Protein AF-A0A962H9A3-F1 (afdb_monomer_lite)

Foldseek 3Di:
DDDDDPPPDQVNLLVLLLVLLVVDDPLVLADPVLLVLLCVQQVQVLKDFPDWDQDPPQRKIKTWIFRADPPDRVDTKTKMWIWHPSPDRTDIFIAINDPVGGRGSSHSNVSVNSHDDDDDDDDDDDDDDDDDDDDDDCPVVVVVVVVVQVVCVVVVHGPVVVVDDDDDDDDDDCVVADPVRVVVVVVVVVVVVVVPDDPPDQPPAAWDKAWAWDDDPQWIKIFIWTQDPVNPGIDGCVVCVCVLVVPPDNSVSRHDPLVSVLVVLQVPAPAPHPPHNMGTQAAPSSVVSVVSCQVVWHYHPVGHIAHEDDEWEKDWDWDQDFLRWIATAIAIPPDFDWHHHNFIWTADNPNRYIYGYPHDGPVRRVVSVPDDTHHPVNCVVCVVVQVPDPPHYHYQAAAEDEFAQWDAKAKEQDAFDQPQDPPGDFSFKIWMWIDGPPDIHTDADPDQKDWGDDVRYIYIDGDPVVVVVLVVVLCVVLQKDAPCVPRVDNDRIIGHNDPPRGLVVVVVSCVSCVVSRYHYHYDPNHQADEAEAFPAWAWEWADDPPDQKIWIFTFTHRPNDTQTCLLQVLVCVVVVVADLDDDPPADQQDWHQTDSDRHYTYTGRNVLVSLVCVLCVVQSVVCHNHRITMDGLLSLLVQVSVVVSRHHYHHDPSSVVSNVVNVD

Secondary structure (DSSP, 8-state):
---------HHHHHHHHHHHHHTS-GGGGS-HHHHHHHHHHHTTT-EEEEEEEE-TTT--EEEEEEEE-SS-TT-EEEEEEEEE-TTSS-EEEEEESSTT-SS-HHHHHHHHHHH-----------------------HHHHHHHHHHHHHHHHTT--HHHHT-----SS--SSTTS-HHHHHHHHHHHHHHHHH-PPP-PPPSS---EEEEEEEETTEEEEEEEEE-TTSS-EEEGGGTHHHHHSSSS-GGGGS-HHHHHHHHHHHHSEESSTT-S-EE--HHHHHHHHHHHHHH--EETTSPBPEE---EEEEEEEEE-TTS-EEEEEEESS--EEEESSSEEEEETTTTEEEEEES--HHHHHHHHTPPPB-HHHHHHHHHHHHTSTTPPPPPP-EEEE---EEEEEEEEPPP-TTS-SSTT----EEEEEEETTEEEE--SS--EEEEEETTEEEEEE--HHHHHHHHHHHHHTTEEETHHHH--S--EEEESSSS--HHHHHHHHHHHHHTTEEEEE-TT-S-EEEPPPSEEEEEEEE-TT-SEEEEEEEEEETTEEEE-HHHHHHHHHTTSS-SSPPTT--TT-EEEEESSSSEEEEEEHHHHHHHHGGGTTTGGG-TT-SSEEEEGGGTTHHHHHHTTT-EEEE-HHHHHHHHHHH-

Structure (mmCIF, N/CA/C/O backbone):
data_AF-A0A962H9A3-F1
#
_entry.id   AF-A0A962H9A3-F1
#
loop_
_atom_site.group_PDB
_atom_site.id
_atom_site.type_symbol
_atom_site.label_atom_id
_atom_site.label_alt_id
_atom_site.label_comp_id
_atom_site.label_asym_id
_atom_site.label_entity_id
_atom_site.label_seq_id
_atom_site.pdbx_PDB_ins_code
_atom_site.Cartn_x
_atom_site.Cartn_y
_atom_site.Cartn_z
_atom_site.occupancy
_atom_site.B_iso_or_equiv
_atom_site.auth_seq_id
_atom_site.auth_comp_id
_atom_site.auth_asym_id
_atom_site.auth_atom_id
_atom_site.pdbx_PDB_model_num
ATOM 1 N N . MET A 1 1 ? 22.981 47.808 -34.352 1.00 44.19 1 MET A N 1
ATOM 2 C CA . MET A 1 1 ? 22.094 48.115 -33.212 1.00 44.19 1 MET A CA 1
ATOM 3 C C . MET A 1 1 ? 20.990 47.074 -33.151 1.00 44.19 1 MET A C 1
ATOM 5 O O . MET A 1 1 ? 20.128 47.069 -34.014 1.00 44.19 1 MET A O 1
ATOM 9 N N . ALA A 1 2 ? 21.040 46.204 -32.152 1.00 27.66 2 ALA A N 1
ATOM 10 C CA . ALA A 1 2 ? 19.894 45.493 -31.593 1.00 27.66 2 ALA A CA 1
ATOM 11 C C . ALA A 1 2 ? 20.297 45.301 -30.123 1.00 27.66 2 ALA A C 1
ATOM 13 O O . ALA A 1 2 ? 21.300 44.666 -29.837 1.00 27.66 2 ALA A O 1
ATOM 14 N N . GLY A 1 3 ? 19.758 46.071 -29.186 1.00 28.36 3 GLY A N 1
ATOM 15 C CA . GLY A 1 3 ? 18.330 46.051 -28.883 1.00 28.36 3 GLY A CA 1
ATOM 16 C C . GLY A 1 3 ? 18.012 44.950 -27.871 1.00 28.36 3 GLY A C 1
ATOM 17 O O . GLY A 1 3 ? 17.085 44.184 -28.071 1.00 28.36 3 GLY A O 1
ATOM 18 N N . ASN A 1 4 ? 18.874 44.849 -26.857 1.00 42.94 4 ASN A N 1
ATOM 19 C CA . ASN A 1 4 ? 18.649 44.420 -25.484 1.00 42.94 4 ASN A CA 1
ATOM 20 C C . ASN A 1 4 ? 17.197 44.061 -25.115 1.00 42.94 4 ASN A C 1
ATOM 22 O O . ASN A 1 4 ? 16.332 44.930 -25.109 1.00 42.94 4 ASN A O 1
ATOM 26 N N . LEU A 1 5 ? 16.999 42.805 -24.725 1.00 35.97 5 LEU A N 1
ATOM 27 C CA . LEU A 1 5 ? 16.273 42.363 -23.531 1.00 35.97 5 LEU A CA 1
ATOM 28 C C . LEU A 1 5 ? 16.704 40.901 -23.333 1.00 35.97 5 LEU A C 1
ATOM 30 O O . LEU A 1 5 ? 15.944 39.973 -23.600 1.00 35.97 5 LEU A O 1
ATOM 34 N N . TYR A 1 6 ? 17.974 40.699 -22.947 1.00 40.09 6 TYR A N 1
ATOM 35 C CA . TYR A 1 6 ? 18.416 39.412 -22.410 1.00 40.09 6 TYR A CA 1
ATOM 36 C C . TYR A 1 6 ? 17.531 39.135 -21.193 1.00 40.09 6 TYR A C 1
ATOM 38 O O . TYR A 1 6 ? 17.674 39.751 -20.138 1.00 40.09 6 TYR A O 1
ATOM 46 N N . THR A 1 7 ? 16.545 38.260 -21.353 1.00 41.19 7 THR A N 1
ATOM 47 C CA . THR A 1 7 ? 15.990 37.526 -20.225 1.00 41.19 7 THR A CA 1
ATOM 48 C C . THR A 1 7 ? 17.163 36.755 -19.643 1.00 41.19 7 THR A C 1
ATOM 50 O O . THR A 1 7 ? 17.519 35.727 -20.210 1.00 41.19 7 THR A O 1
ATOM 53 N N . ASP A 1 8 ? 17.807 37.326 -18.614 1.00 56.53 8 ASP A N 1
ATOM 54 C CA . ASP A 1 8 ? 18.972 36.767 -17.920 1.00 56.53 8 ASP A CA 1
ATOM 55 C C . ASP A 1 8 ? 18.700 35.287 -17.653 1.00 56.53 8 ASP A C 1
ATOM 57 O O . ASP A 1 8 ? 17.919 34.926 -16.764 1.00 56.53 8 ASP A O 1
ATOM 61 N N . ASN A 1 9 ? 19.285 34.429 -18.486 1.00 67.56 9 ASN A N 1
ATOM 62 C CA . ASN A 1 9 ? 19.107 33.008 -18.331 1.00 67.56 9 ASN A CA 1
ATOM 63 C C . ASN A 1 9 ? 19.932 32.593 -17.116 1.00 67.56 9 ASN A C 1
ATOM 65 O O . ASN A 1 9 ? 21.031 33.087 -16.857 1.00 67.56 9 ASN A O 1
ATOM 69 N N . ARG A 1 10 ? 19.395 31.641 -16.369 1.00 72.31 10 ARG A N 1
ATOM 70 C CA . ARG A 1 10 ? 20.027 31.031 -15.206 1.00 72.31 10 ARG A CA 1
ATOM 71 C C . ARG A 1 10 ? 21.477 30.597 -15.481 1.00 72.31 10 ARG A C 1
ATOM 73 O O . ARG A 1 10 ? 22.302 30.703 -14.583 1.00 72.31 10 ARG A O 1
ATOM 80 N N . GLN A 1 11 ? 21.798 30.150 -16.698 1.00 77.69 11 GLN A N 1
ATOM 81 C CA . GLN A 1 11 ? 23.162 29.774 -17.101 1.00 77.69 11 GLN A CA 1
ATOM 82 C C . GLN A 1 11 ? 24.117 30.967 -17.252 1.00 77.69 11 GLN A C 1
ATOM 84 O O . GLN A 1 11 ? 25.261 30.870 -16.811 1.00 77.69 11 GLN A O 1
ATOM 89 N N . ASP A 1 12 ? 23.653 32.097 -17.786 1.00 76.69 12 ASP A N 1
ATOM 90 C CA . ASP A 1 12 ? 24.496 33.283 -17.998 1.00 76.69 12 ASP A CA 1
ATOM 91 C C . ASP A 1 12 ? 24.940 33.881 -16.656 1.00 76.69 12 ASP A C 1
ATOM 93 O O . ASP A 1 12 ? 26.099 34.248 -16.464 1.00 76.69 12 ASP A O 1
ATOM 97 N N . LEU A 1 13 ? 24.031 33.902 -15.677 1.00 76.31 13 LEU A N 1
ATOM 98 C CA . LEU A 1 13 ? 24.331 34.364 -14.323 1.00 76.31 13 LEU A CA 1
ATOM 99 C C . LEU A 1 13 ? 25.249 33.400 -13.557 1.00 76.31 13 LEU A C 1
ATOM 101 O O . LEU A 1 13 ? 26.117 33.858 -12.818 1.00 76.31 13 LEU A O 1
ATOM 105 N N . LEU A 1 14 ? 25.098 32.083 -13.741 1.00 78.25 14 LEU A N 1
ATOM 106 C CA . LEU A 1 14 ? 25.995 31.083 -13.144 1.00 78.25 14 LEU A CA 1
ATOM 107 C C . LEU A 1 14 ? 27.421 31.177 -13.714 1.00 78.25 14 LEU A C 1
ATOM 109 O O . LEU A 1 14 ? 28.381 31.016 -12.961 1.00 78.25 14 LEU A O 1
ATOM 113 N N . GLY A 1 15 ? 27.571 31.516 -15.000 1.00 79.00 15 GLY A N 1
ATOM 114 C CA . GLY A 1 15 ? 28.873 31.740 -15.637 1.00 79.00 15 GLY A CA 1
ATOM 115 C C . GLY A 1 15 ? 29.662 32.910 -15.033 1.00 79.00 15 GLY A C 1
ATOM 116 O O . GLY A 1 15 ? 30.845 32.756 -14.729 1.00 79.00 15 GLY A O 1
ATOM 117 N N . VAL A 1 16 ? 29.001 34.049 -14.776 1.00 76.25 16 VAL A N 1
ATOM 118 C CA . VAL A 1 16 ? 29.613 35.232 -14.126 1.00 76.25 16 VAL A CA 1
ATOM 119 C C . VAL A 1 16 ? 30.099 34.905 -12.708 1.00 76.25 16 VAL A C 1
ATOM 121 O O . VAL A 1 16 ? 31.166 35.357 -12.292 1.00 76.25 16 VAL A O 1
ATOM 124 N N . VAL A 1 17 ? 29.350 34.077 -11.973 1.00 77.00 17 VAL A N 1
ATOM 125 C CA . VAL A 1 17 ? 29.721 33.671 -10.609 1.00 77.00 17 VAL A CA 1
ATOM 126 C C . VAL A 1 17 ? 30.889 32.677 -10.615 1.00 77.00 17 VAL A C 1
ATOM 128 O O . VAL A 1 17 ? 31.821 32.842 -9.832 1.00 77.00 17 VAL A O 1
ATOM 131 N N . ALA A 1 18 ? 30.912 31.695 -11.523 1.00 83.75 18 ALA A N 1
ATOM 132 C CA . ALA A 1 18 ? 32.028 30.750 -11.643 1.00 83.75 18 ALA A CA 1
ATOM 133 C C . ALA A 1 18 ? 33.358 31.447 -11.986 1.00 83.75 18 ALA A C 1
ATOM 135 O O . ALA A 1 18 ? 34.411 31.078 -11.462 1.00 83.75 18 ALA A O 1
ATOM 136 N N . GLN A 1 19 ? 33.317 32.478 -12.836 1.00 79.38 19 GLN A N 1
ATOM 137 C CA . GLN A 1 19 ? 34.498 33.254 -13.214 1.00 79.38 19 GLN A CA 1
ATOM 138 C C . GLN A 1 19 ? 35.088 34.030 -12.027 1.00 79.38 19 GLN A C 1
ATOM 140 O O . GLN A 1 19 ? 36.297 33.968 -11.803 1.00 79.38 19 GLN A O 1
ATOM 145 N N . ALA A 1 20 ? 34.248 34.694 -11.226 1.00 74.75 20 ALA A N 1
ATOM 146 C CA . ALA A 1 20 ? 34.686 35.382 -10.010 1.00 74.75 20 ALA A CA 1
ATOM 147 C C . ALA A 1 20 ? 35.286 34.410 -8.970 1.00 74.75 20 ALA A C 1
ATOM 149 O O . ALA A 1 20 ? 36.268 34.743 -8.308 1.00 74.75 20 ALA A O 1
ATOM 150 N N . LEU A 1 21 ? 34.739 33.191 -8.865 1.00 74.81 21 LEU A N 1
ATOM 151 C CA . LEU A 1 21 ? 35.201 32.160 -7.930 1.00 74.81 21 LEU A CA 1
ATOM 152 C C . LEU A 1 21 ? 36.540 31.503 -8.319 1.00 74.81 21 LEU A C 1
ATOM 154 O O . LEU A 1 21 ? 37.261 31.058 -7.431 1.00 74.81 21 LEU A O 1
ATOM 158 N N . ARG A 1 22 ? 36.905 31.438 -9.609 1.00 77.94 22 ARG A N 1
ATOM 159 C CA . ARG A 1 22 ? 38.212 30.900 -10.059 1.00 77.94 22 ARG A CA 1
ATOM 160 C C . ARG A 1 22 ? 39.376 31.886 -9.885 1.00 77.94 22 ARG A C 1
ATOM 162 O O . ARG A 1 22 ? 40.526 31.465 -9.901 1.00 77.94 22 ARG A O 1
ATOM 169 N N . ALA A 1 23 ? 39.093 33.179 -9.711 1.00 66.31 23 ALA A N 1
ATOM 170 C CA . ALA A 1 23 ? 40.098 34.243 -9.605 1.00 66.31 23 ALA A CA 1
ATOM 171 C C . ALA A 1 23 ? 40.656 34.461 -8.177 1.00 66.31 23 ALA A C 1
ATOM 173 O O . ALA A 1 23 ? 41.545 35.294 -7.993 1.00 66.31 23 ALA A O 1
ATOM 174 N N . ARG A 1 24 ? 40.139 33.755 -7.158 1.00 64.38 24 ARG A N 1
ATOM 175 C CA . ARG A 1 24 ? 40.531 33.879 -5.737 1.00 64.38 24 ARG A CA 1
ATOM 176 C C . ARG A 1 24 ? 40.482 32.525 -5.022 1.00 64.38 24 ARG A C 1
ATOM 178 O O . ARG A 1 24 ? 39.630 31.699 -5.334 1.00 64.38 24 ARG A O 1
ATOM 185 N N . ASP A 1 25 ? 41.329 32.325 -4.007 1.00 68.00 25 ASP A N 1
ATOM 186 C CA . ASP A 1 25 ? 41.269 31.135 -3.141 1.00 68.00 25 ASP A CA 1
ATOM 187 C C . ASP A 1 25 ? 40.239 31.313 -2.013 1.00 68.00 25 ASP A C 1
ATOM 189 O O . ASP A 1 25 ? 40.539 31.693 -0.880 1.00 68.00 25 ASP A O 1
ATOM 193 N N . TRP A 1 26 ? 38.978 31.058 -2.349 1.00 69.94 26 TRP A N 1
ATOM 194 C CA . TRP A 1 26 ? 37.842 31.168 -1.433 1.00 69.94 26 TRP A CA 1
ATOM 195 C C . TRP A 1 26 ? 37.820 30.062 -0.360 1.00 69.94 26 TRP A C 1
ATOM 197 O O . TRP A 1 26 ? 37.057 30.160 0.607 1.00 69.94 26 TRP A O 1
ATOM 207 N N . THR A 1 27 ? 38.640 29.008 -0.486 1.00 65.25 27 THR A N 1
ATOM 208 C CA . THR A 1 27 ? 38.614 27.872 0.450 1.00 65.25 27 THR A CA 1
ATOM 209 C C . THR A 1 27 ? 39.045 28.290 1.858 1.00 65.25 27 THR A C 1
ATOM 211 O O . THR A 1 27 ? 38.468 27.818 2.839 1.00 65.25 27 THR A O 1
ATOM 214 N N . LEU A 1 28 ? 39.938 29.280 1.975 1.00 62.00 28 LEU A N 1
ATOM 215 C CA . LEU A 1 28 ? 40.442 29.846 3.235 1.00 62.00 28 LEU A CA 1
ATOM 216 C C . LEU A 1 28 ? 39.357 30.460 4.143 1.00 62.00 28 LEU A C 1
ATOM 218 O O . LEU A 1 28 ? 39.593 30.643 5.335 1.00 62.00 28 LEU A O 1
ATOM 222 N N . MET A 1 29 ? 38.156 30.737 3.620 1.00 58.41 29 MET A N 1
ATOM 223 C CA . MET A 1 29 ? 37.022 31.270 4.394 1.00 58.41 29 MET A CA 1
ATOM 224 C C . MET A 1 29 ? 36.254 30.197 5.193 1.00 58.41 29 MET A C 1
ATOM 226 O O . MET A 1 29 ? 35.338 30.517 5.950 1.00 58.41 29 MET A O 1
ATOM 230 N N . PHE A 1 30 ? 36.606 28.919 5.032 1.00 57.66 30 PHE A N 1
ATOM 231 C CA . PHE A 1 30 ? 35.946 27.768 5.653 1.00 57.66 30 PHE A CA 1
ATOM 232 C C . PHE A 1 30 ? 36.939 26.966 6.509 1.00 57.66 30 PHE A C 1
ATOM 234 O O . PHE A 1 30 ? 38.132 26.952 6.238 1.00 57.66 30 PHE A O 1
ATOM 241 N N . THR A 1 31 ? 36.474 26.236 7.531 1.00 66.44 31 THR A N 1
ATOM 242 C CA . THR A 1 31 ? 37.359 25.342 8.315 1.00 66.44 31 THR A CA 1
ATOM 243 C C . THR A 1 31 ? 37.676 24.050 7.551 1.00 66.44 31 THR A C 1
ATOM 245 O O . THR A 1 31 ? 36.841 23.573 6.786 1.00 66.44 31 THR A O 1
ATOM 248 N N . ALA A 1 32 ? 38.811 23.388 7.817 1.00 58.62 32 ALA A N 1
ATOM 249 C CA . ALA A 1 32 ? 39.208 22.155 7.109 1.00 58.62 32 ALA A CA 1
ATOM 250 C C . ALA A 1 32 ? 38.167 21.014 7.193 1.00 58.62 32 ALA A C 1
ATOM 252 O O . ALA A 1 32 ? 38.052 20.182 6.292 1.00 58.62 32 ALA A O 1
ATOM 253 N N . ASN A 1 33 ? 37.379 20.965 8.272 1.00 49.09 33 ASN A N 1
ATOM 254 C CA . ASN A 1 33 ? 36.282 20.007 8.428 1.00 49.09 33 ASN A CA 1
ATOM 255 C C . ASN A 1 33 ? 35.015 20.454 7.669 1.00 49.09 33 ASN A C 1
ATOM 257 O O . ASN A 1 33 ? 34.327 19.625 7.074 1.00 49.09 33 ASN A O 1
ATOM 261 N N . ALA A 1 34 ? 34.719 21.760 7.637 1.00 49.31 34 ALA A N 1
ATOM 262 C CA . ALA A 1 34 ? 33.616 22.308 6.848 1.00 49.31 34 ALA A CA 1
ATOM 263 C C . ALA A 1 34 ? 33.877 22.186 5.340 1.00 49.31 34 ALA A C 1
ATOM 265 O O . ALA A 1 34 ? 32.981 21.752 4.631 1.00 49.31 34 ALA A O 1
ATOM 266 N N . GLN A 1 35 ? 35.097 22.463 4.872 1.00 56.31 35 GLN A N 1
ATOM 267 C CA . GLN A 1 35 ? 35.530 22.302 3.478 1.00 56.31 35 GLN A CA 1
ATOM 268 C C . GLN A 1 35 ? 35.437 20.845 3.012 1.00 56.31 35 GLN A C 1
ATOM 270 O O . GLN A 1 35 ? 34.860 20.551 1.969 1.00 56.31 35 GLN A O 1
ATOM 275 N N . ARG A 1 36 ? 35.936 19.900 3.820 1.00 55.62 36 ARG A N 1
ATOM 276 C CA . ARG A 1 36 ? 35.886 18.467 3.496 1.00 55.62 36 ARG A CA 1
ATOM 277 C C . ARG A 1 36 ? 34.448 17.961 3.414 1.00 55.62 36 ARG A C 1
ATOM 279 O O . ARG A 1 36 ? 34.096 17.234 2.490 1.00 55.62 36 ARG A O 1
ATOM 286 N N . ARG A 1 37 ? 33.600 18.400 4.351 1.00 57.62 37 ARG A N 1
ATOM 287 C CA . ARG A 1 37 ? 32.170 18.077 4.350 1.00 57.62 37 ARG A CA 1
ATOM 288 C C . ARG A 1 37 ? 31.381 18.845 3.284 1.00 57.62 37 ARG A C 1
ATOM 290 O O . ARG A 1 37 ? 30.318 18.380 2.902 1.00 57.62 37 ARG A O 1
ATOM 297 N N . ALA A 1 38 ? 31.889 19.979 2.803 1.00 53.12 38 ALA A N 1
ATOM 298 C CA . ALA A 1 38 ? 31.321 20.760 1.710 1.00 53.12 38 ALA A CA 1
ATOM 299 C C . ALA A 1 38 ? 31.633 20.173 0.333 1.00 53.12 38 ALA A C 1
ATOM 301 O O . ALA A 1 38 ? 30.728 20.070 -0.481 1.00 53.12 38 ALA A O 1
ATOM 302 N N . GLY A 1 39 ? 32.855 19.694 0.083 1.00 61.16 39 GLY A N 1
ATOM 303 C CA . GLY A 1 39 ? 33.172 18.926 -1.131 1.00 61.16 39 GLY A CA 1
ATOM 304 C C . GLY A 1 39 ? 32.339 17.653 -1.223 1.00 61.16 39 GLY A C 1
ATOM 305 O O . GLY A 1 39 ? 31.739 17.357 -2.251 1.00 61.16 39 GLY A O 1
ATOM 306 N N . GLN A 1 40 ? 32.168 16.994 -0.081 1.00 51.53 40 GLN A N 1
ATOM 307 C CA . GLN A 1 40 ? 31.229 15.892 0.096 1.00 51.53 40 GLN A CA 1
ATOM 308 C C . GLN A 1 40 ? 29.752 16.299 0.092 1.00 51.53 40 GLN A C 1
ATOM 310 O O . GLN A 1 40 ? 28.922 15.414 0.145 1.00 51.53 40 GLN A O 1
ATOM 315 N N . LEU A 1 41 ? 29.374 17.578 0.102 1.00 52.12 41 LEU A N 1
ATOM 316 C CA . LEU A 1 41 ? 27.983 18.026 -0.099 1.00 52.12 41 LEU A CA 1
ATOM 317 C C . LEU A 1 41 ? 27.765 18.562 -1.529 1.00 52.12 41 LEU A C 1
ATOM 319 O O . LEU A 1 41 ? 26.633 18.553 -2.000 1.00 52.12 41 LEU A O 1
ATOM 323 N N . HIS A 1 42 ? 28.831 18.982 -2.215 1.00 59.59 42 HIS A N 1
ATOM 324 C CA . HIS A 1 42 ? 28.855 19.496 -3.584 1.00 59.59 42 HIS A CA 1
ATOM 325 C C . HIS A 1 42 ? 28.999 18.399 -4.636 1.00 59.59 42 HIS A C 1
ATOM 327 O O . HIS A 1 42 ? 28.105 18.226 -5.444 1.00 59.59 42 HIS A O 1
ATOM 333 N N . GLN A 1 43 ? 30.075 17.598 -4.592 1.00 47.41 43 GLN A N 1
ATOM 334 C CA . GLN A 1 43 ? 30.256 16.466 -5.520 1.00 47.41 43 GLN A CA 1
ATOM 335 C C . GLN A 1 43 ? 29.057 15.524 -5.423 1.00 47.41 43 GLN A C 1
ATOM 337 O O . GLN A 1 43 ? 28.655 14.892 -6.385 1.00 47.41 43 GLN A O 1
ATOM 342 N N . SER A 1 44 ? 28.520 15.507 -4.207 1.00 49.91 44 SER A N 1
ATOM 343 C CA . SER A 1 44 ? 27.303 14.912 -3.706 1.00 49.91 44 SER A CA 1
ATOM 344 C C . SER A 1 44 ? 25.997 15.289 -4.399 1.00 49.91 44 SER A C 1
ATOM 346 O O . SER A 1 44 ? 24.987 14.637 -4.128 1.00 49.91 44 SER A O 1
ATOM 348 N N . GLY A 1 45 ? 25.969 16.431 -5.094 1.00 52.09 45 GLY A N 1
ATOM 349 C CA . GLY A 1 45 ? 24.763 17.083 -5.607 1.00 52.09 45 GLY A CA 1
ATOM 350 C C . GLY A 1 45 ? 23.667 17.334 -4.557 1.00 52.09 45 GLY A C 1
ATOM 351 O O . GLY A 1 45 ? 22.487 17.382 -4.894 1.00 52.09 45 GLY A O 1
ATOM 352 N N . CYS A 1 46 ? 23.995 17.436 -3.256 1.00 63.41 46 CYS A N 1
ATOM 353 C CA . CYS A 1 46 ? 23.016 17.673 -2.171 1.00 63.41 46 CYS A CA 1
ATOM 354 C C . CYS A 1 46 ? 22.552 19.133 -2.086 1.00 63.41 46 CYS A C 1
ATOM 356 O O . CYS A 1 46 ? 21.731 19.490 -1.234 1.00 63.41 46 CYS A O 1
ATOM 358 N N . VAL A 1 47 ? 23.113 19.948 -2.962 1.00 62.84 47 VAL A N 1
ATOM 359 C CA . VAL A 1 47 ? 22.781 21.328 -3.209 1.00 62.84 47 VAL A CA 1
ATOM 360 C C . VAL A 1 47 ? 21.841 21.360 -4.398 1.00 62.84 47 VAL A C 1
ATOM 362 O O . VAL A 1 47 ? 22.222 20.969 -5.494 1.00 62.84 47 VAL A O 1
ATOM 365 N N . ASP A 1 48 ? 20.630 21.853 -4.192 1.00 77.00 48 ASP A N 1
ATOM 366 C CA . ASP A 1 48 ? 19.757 22.212 -5.299 1.00 77.00 48 ASP A CA 1
ATOM 367 C C . ASP A 1 48 ? 19.671 23.724 -5.380 1.00 77.00 48 ASP A C 1
ATOM 369 O O . ASP A 1 48 ? 19.208 24.369 -4.441 1.00 77.00 48 ASP A O 1
ATOM 373 N N . ILE A 1 49 ? 20.132 24.294 -6.487 1.00 78.12 49 ILE A N 1
ATOM 374 C CA . ILE A 1 49 ? 19.976 25.719 -6.742 1.00 78.12 49 ILE A CA 1
ATOM 375 C C . ILE A 1 49 ? 18.530 25.943 -7.196 1.00 78.12 49 ILE A C 1
ATOM 377 O O . ILE A 1 49 ? 18.162 25.684 -8.336 1.00 78.12 49 ILE A O 1
ATOM 381 N N . GLU A 1 50 ? 17.693 26.461 -6.313 1.00 78.44 50 GLU A N 1
ATOM 382 C CA . GLU A 1 50 ? 16.276 26.709 -6.576 1.00 78.44 50 GLU A CA 1
ATOM 383 C C . GLU A 1 50 ? 16.094 27.879 -7.555 1.00 78.44 50 GLU A C 1
ATOM 385 O O . GLU A 1 50 ? 15.311 27.796 -8.501 1.00 78.44 50 GLU A O 1
ATOM 390 N N . SER A 1 51 ? 16.855 28.969 -7.381 1.00 79.31 51 SER A N 1
ATOM 391 C CA . SER A 1 51 ? 16.768 30.150 -8.251 1.00 79.31 51 SER A CA 1
ATOM 392 C C . SER A 1 51 ? 18.069 30.943 -8.320 1.00 79.31 51 SER A C 1
ATOM 394 O O . SER A 1 51 ? 18.721 31.144 -7.292 1.00 79.31 51 SER A O 1
ATOM 396 N N . VAL A 1 52 ? 18.367 31.480 -9.507 1.00 81.38 52 VAL A N 1
ATOM 397 C CA . VAL A 1 52 ? 19.451 32.445 -9.739 1.00 81.38 52 VAL A CA 1
ATOM 398 C C . VAL A 1 52 ? 18.861 33.690 -10.385 1.00 81.38 52 VAL A C 1
ATOM 400 O O . VAL A 1 52 ? 18.213 33.589 -11.426 1.00 81.38 52 VAL A O 1
ATOM 403 N N . THR A 1 53 ? 19.038 34.853 -9.761 1.00 80.94 53 THR A N 1
ATOM 404 C CA . THR A 1 53 ? 18.422 36.106 -10.229 1.00 80.94 53 THR A CA 1
ATOM 405 C C . THR A 1 53 ? 19.352 37.298 -10.047 1.00 80.94 53 THR A C 1
ATOM 407 O O . THR A 1 53 ? 20.001 37.413 -9.005 1.00 80.94 53 THR A O 1
ATOM 410 N N . ARG A 1 54 ? 19.353 38.223 -11.016 1.00 81.56 54 ARG A N 1
ATOM 411 C CA . ARG A 1 54 ? 20.022 39.527 -10.912 1.00 81.56 54 ARG A CA 1
ATOM 412 C C . ARG A 1 54 ? 19.093 40.568 -10.285 1.00 81.56 54 ARG A C 1
ATOM 414 O O . ARG A 1 54 ? 17.943 40.731 -10.698 1.00 81.56 54 ARG A O 1
ATOM 421 N N . ILE A 1 55 ? 19.585 41.299 -9.289 1.00 78.56 55 ILE A N 1
ATOM 422 C CA . ILE A 1 55 ? 18.793 42.297 -8.562 1.00 78.56 55 ILE A CA 1
ATOM 423 C C . ILE A 1 55 ? 18.799 43.629 -9.330 1.00 78.56 55 ILE A C 1
ATOM 425 O O . ILE A 1 55 ? 19.825 44.295 -9.430 1.00 78.56 55 ILE A O 1
ATOM 429 N N . LYS A 1 56 ? 17.634 44.061 -9.836 1.00 66.00 56 LYS A N 1
ATOM 430 C CA . LYS A 1 56 ? 17.494 45.212 -10.761 1.00 66.00 56 LYS A CA 1
ATOM 431 C C . LYS A 1 56 ? 18.019 46.566 -10.247 1.00 66.00 56 LYS A C 1
ATOM 433 O O . LYS A 1 56 ? 18.330 47.422 -11.064 1.00 66.00 56 LYS A O 1
ATOM 438 N N . ARG A 1 57 ? 18.090 46.785 -8.928 1.00 54.53 57 ARG A N 1
ATOM 439 C CA . ARG A 1 57 ? 18.525 48.062 -8.319 1.00 54.53 57 ARG A CA 1
ATOM 440 C C . ARG A 1 57 ? 20.033 48.127 -8.036 1.00 54.53 57 ARG A C 1
ATOM 442 O O . ARG A 1 57 ? 20.581 49.220 -8.038 1.00 54.53 57 ARG A O 1
ATOM 449 N N . THR A 1 58 ? 20.672 46.988 -7.762 1.00 63.75 58 THR A N 1
ATOM 450 C CA . THR A 1 58 ? 22.072 46.910 -7.291 1.00 63.75 58 THR A CA 1
ATOM 451 C C . THR A 1 58 ? 22.993 46.154 -8.242 1.00 63.75 58 THR A C 1
ATOM 453 O O . THR A 1 58 ? 24.202 46.231 -8.104 1.00 63.75 58 THR A O 1
ATOM 456 N N . GLY A 1 59 ? 22.448 45.396 -9.194 1.00 65.50 59 GLY A N 1
ATOM 457 C CA . GLY A 1 59 ? 23.234 44.608 -10.143 1.00 65.50 59 GLY A CA 1
ATOM 458 C C . GLY A 1 59 ? 23.813 43.297 -9.591 1.00 65.50 59 GLY A C 1
ATOM 459 O O . GLY A 1 59 ? 24.325 42.514 -10.390 1.00 65.50 59 GLY A O 1
ATOM 460 N N . ALA A 1 60 ? 23.685 43.027 -8.284 1.00 73.06 60 ALA A N 1
ATOM 461 C CA . ALA A 1 60 ? 24.194 41.825 -7.615 1.00 73.06 60 ALA A CA 1
ATOM 462 C C . ALA A 1 60 ? 23.495 40.532 -8.075 1.00 73.06 60 ALA A C 1
ATOM 464 O O . ALA A 1 60 ? 22.320 40.546 -8.470 1.00 73.06 60 ALA A O 1
ATOM 465 N N . ILE A 1 61 ? 24.216 39.410 -7.987 1.00 80.50 61 ILE A N 1
ATOM 466 C CA . ILE A 1 61 ? 23.721 38.082 -8.374 1.00 80.50 61 ILE A CA 1
ATOM 467 C C . ILE A 1 61 ? 23.442 37.262 -7.118 1.00 80.50 61 ILE A C 1
ATOM 469 O O . ILE A 1 61 ? 24.304 37.115 -6.254 1.00 80.50 61 ILE A O 1
ATOM 473 N N . GLN A 1 62 ? 22.234 36.709 -7.033 1.00 85.88 62 GLN A N 1
ATOM 474 C CA . GLN A 1 62 ? 21.781 35.921 -5.892 1.00 85.88 62 GLN A CA 1
ATOM 475 C C . GLN A 1 62 ? 21.493 34.476 -6.285 1.00 85.88 62 GLN A C 1
ATOM 477 O O . GLN A 1 62 ? 20.785 34.231 -7.263 1.00 85.88 62 GLN A O 1
ATOM 482 N N . ILE A 1 63 ? 21.962 33.543 -5.456 1.00 83.81 63 ILE A N 1
ATOM 483 C CA . ILE A 1 63 ? 21.722 32.104 -5.565 1.00 83.81 63 ILE A CA 1
ATOM 484 C C . ILE A 1 63 ? 20.959 31.660 -4.319 1.00 83.81 63 ILE A C 1
ATOM 486 O O . ILE A 1 63 ? 21.471 31.739 -3.201 1.00 83.81 63 ILE A O 1
ATOM 490 N N . LYS A 1 64 ? 19.725 31.191 -4.503 1.00 83.50 64 LYS A N 1
ATOM 491 C CA . LYS A 1 64 ? 18.986 30.470 -3.460 1.00 83.50 64 LYS A CA 1
ATOM 492 C C . LYS A 1 64 ? 19.078 28.990 -3.745 1.00 83.50 64 LYS A C 1
ATOM 494 O O . LYS A 1 64 ? 18.824 28.573 -4.873 1.00 83.50 64 LYS A O 1
ATOM 499 N N . ALA A 1 65 ? 19.412 28.224 -2.722 1.00 80.25 65 ALA A N 1
ATOM 500 C CA . ALA A 1 65 ? 19.550 26.792 -2.812 1.00 80.25 65 ALA A CA 1
ATOM 501 C C . ALA A 1 65 ? 18.956 26.104 -1.584 1.00 80.25 65 ALA A C 1
ATOM 503 O O . ALA A 1 65 ? 19.118 26.583 -0.461 1.00 80.25 65 ALA A O 1
ATOM 504 N N . SER A 1 66 ? 18.310 24.959 -1.759 1.00 77.19 66 SER A N 1
ATOM 505 C CA . SER A 1 66 ? 18.061 24.053 -0.642 1.00 77.19 66 SER A CA 1
ATOM 506 C C . SER A 1 66 ? 19.210 23.071 -0.555 1.00 77.19 66 SER A C 1
ATOM 508 O O . SER A 1 66 ? 19.514 22.334 -1.492 1.00 77.19 66 SER A O 1
ATOM 510 N N . VAL A 1 67 ? 19.863 23.060 0.605 1.00 74.25 67 VAL A N 1
ATOM 511 C CA . VAL A 1 67 ? 20.921 22.101 0.890 1.00 74.25 67 VAL A CA 1
ATOM 512 C C . VAL A 1 67 ? 20.391 21.138 1.919 1.00 74.25 67 VAL A C 1
ATOM 514 O O . VAL A 1 67 ? 20.138 21.479 3.078 1.00 74.25 67 VAL A O 1
ATOM 517 N N . ARG A 1 68 ? 20.136 19.926 1.459 1.00 65.06 68 ARG A N 1
ATOM 518 C CA . ARG A 1 68 ? 19.521 18.907 2.298 1.00 65.06 68 ARG A CA 1
ATOM 519 C C . ARG A 1 68 ? 20.530 18.414 3.332 1.00 65.06 68 ARG A C 1
ATOM 521 O O . ARG A 1 68 ? 21.707 18.223 3.020 1.00 65.06 68 ARG A O 1
ATOM 528 N N . SER A 1 69 ? 20.072 18.215 4.568 1.00 54.62 69 SER A N 1
ATOM 529 C CA . SER A 1 69 ? 20.904 17.628 5.616 1.00 54.62 69 SER A CA 1
ATOM 530 C C . SER A 1 69 ? 21.319 16.212 5.224 1.00 54.62 69 SER A C 1
ATOM 532 O O . SER A 1 69 ? 20.492 15.404 4.806 1.00 54.62 69 SER A O 1
ATOM 534 N N . GLN A 1 70 ? 22.588 15.869 5.425 1.00 51.97 70 GLN A N 1
ATOM 535 C CA . GLN A 1 70 ? 23.043 14.481 5.295 1.00 51.97 70 GLN A CA 1
ATOM 536 C C . GLN A 1 70 ? 22.583 13.596 6.476 1.00 51.97 70 GLN A C 1
ATOM 538 O O . GLN A 1 70 ? 22.625 12.374 6.351 1.00 51.97 70 GLN A O 1
ATOM 543 N N . THR A 1 71 ? 22.154 14.184 7.611 1.00 44.56 71 THR A N 1
ATOM 544 C CA . THR A 1 71 ? 21.846 13.465 8.872 1.00 44.56 71 THR A CA 1
ATOM 545 C C . THR A 1 71 ? 20.371 13.471 9.295 1.00 44.56 71 THR A C 1
ATOM 547 O O . THR A 1 71 ? 19.971 12.559 10.008 1.00 44.56 71 THR A O 1
ATOM 550 N N . ASP A 1 72 ? 19.554 14.433 8.851 1.00 39.84 72 ASP A N 1
ATOM 551 C CA . ASP A 1 72 ? 18.100 14.469 9.105 1.00 39.84 72 ASP A CA 1
ATOM 552 C C . ASP A 1 72 ? 17.329 14.832 7.826 1.00 39.84 72 ASP A C 1
ATOM 554 O O . ASP A 1 72 ? 17.388 15.957 7.341 1.00 39.84 72 ASP A O 1
ATOM 558 N N . ARG A 1 73 ? 16.611 13.872 7.245 1.00 46.09 73 ARG A N 1
ATOM 559 C CA . ARG A 1 73 ? 16.144 13.964 5.852 1.00 46.09 73 ARG A CA 1
ATOM 560 C C . ARG A 1 73 ? 14.867 14.795 5.658 1.00 46.09 73 ARG A C 1
ATOM 562 O O . ARG A 1 73 ? 14.570 15.119 4.513 1.00 46.09 73 ARG A O 1
ATOM 569 N N . TYR A 1 74 ? 14.159 15.174 6.730 1.00 35.06 74 TYR A N 1
ATOM 570 C CA . TYR A 1 74 ? 13.053 16.151 6.668 1.00 35.06 74 TYR A CA 1
ATOM 571 C C . TYR A 1 74 ? 13.541 17.601 6.837 1.00 35.06 74 TYR A C 1
ATOM 573 O O . TYR A 1 74 ? 12.821 18.546 6.520 1.00 35.06 74 TYR A O 1
ATOM 581 N N . SER A 1 75 ? 14.796 17.782 7.262 1.00 41.50 75 SER A N 1
ATOM 582 C CA . SER A 1 75 ? 15.448 19.079 7.415 1.00 41.50 75 SER A CA 1
ATOM 583 C C . SER A 1 75 ? 16.213 19.463 6.143 1.00 41.50 75 SER A C 1
ATOM 585 O O . SER A 1 75 ? 17.332 19.007 5.888 1.00 41.50 75 SER A O 1
ATOM 587 N N . SER A 1 76 ? 15.629 20.344 5.330 1.00 67.94 76 SER A N 1
ATOM 588 C CA . SER A 1 76 ? 16.356 21.052 4.270 1.00 67.94 76 SER A CA 1
ATOM 589 C C . SER A 1 76 ? 16.799 22.423 4.764 1.00 67.94 76 SER A C 1
ATOM 591 O O . SER A 1 76 ? 15.976 23.211 5.234 1.00 67.94 76 SER A O 1
ATOM 593 N N . TYR A 1 77 ? 18.080 22.744 4.611 1.00 60.09 77 TYR A N 1
ATOM 594 C CA . TYR A 1 77 ? 18.606 24.035 5.025 1.00 60.09 77 TYR A CA 1
ATOM 595 C C . TYR A 1 77 ? 18.632 24.979 3.837 1.00 60.09 77 TYR A C 1
ATOM 597 O O . TYR A 1 77 ? 19.474 24.881 2.937 1.00 60.09 77 TYR A O 1
ATOM 605 N N . ARG A 1 78 ? 17.677 25.907 3.836 1.00 75.25 78 ARG A N 1
ATOM 606 C CA . ARG A 1 78 ? 17.639 26.960 2.830 1.00 75.25 78 ARG A CA 1
ATOM 607 C C . ARG A 1 78 ? 18.894 27.811 2.974 1.00 75.25 78 ARG A C 1
ATOM 609 O O . ARG A 1 78 ? 19.168 28.347 4.047 1.00 75.25 78 ARG A O 1
ATOM 616 N N . THR A 1 79 ? 19.654 27.876 1.897 1.00 71.06 79 THR A N 1
ATOM 617 C CA . THR A 1 79 ? 20.965 28.503 1.812 1.00 71.06 79 THR A CA 1
ATOM 618 C C . THR A 1 79 ? 20.916 29.589 0.746 1.00 71.06 79 THR A C 1
ATOM 620 O O . THR A 1 79 ? 20.353 29.388 -0.329 1.00 71.06 79 THR A O 1
ATOM 623 N N . ARG A 1 80 ? 21.469 30.762 1.045 1.00 83.88 80 ARG A N 1
ATOM 624 C CA . ARG A 1 80 ? 21.503 31.913 0.145 1.00 83.88 80 ARG A CA 1
ATOM 625 C C . ARG A 1 80 ? 22.922 32.447 0.050 1.00 83.88 80 ARG A C 1
ATOM 627 O O . ARG A 1 80 ? 23.569 32.646 1.078 1.00 83.88 80 ARG A O 1
ATOM 634 N N . ILE A 1 81 ? 23.359 32.669 -1.186 1.00 84.19 81 ILE A N 1
ATOM 635 C CA . ILE A 1 81 ? 24.669 33.222 -1.530 1.00 84.19 81 ILE A CA 1
ATOM 636 C C . ILE A 1 81 ? 24.469 34.457 -2.403 1.00 84.19 81 ILE A C 1
ATOM 638 O O . ILE A 1 81 ? 23.642 34.431 -3.321 1.00 84.19 81 ILE A O 1
ATOM 642 N N . GLU A 1 82 ? 25.215 35.524 -2.123 1.00 83.12 82 GLU A N 1
ATOM 643 C CA . GLU A 1 82 ? 25.222 36.749 -2.928 1.00 83.12 82 GLU A CA 1
ATOM 644 C C . GLU A 1 82 ? 26.640 37.116 -3.373 1.00 83.12 82 GLU A C 1
ATOM 646 O O . GLU A 1 82 ? 27.576 37.071 -2.575 1.00 83.12 82 GLU A O 1
ATOM 651 N N . LEU A 1 83 ? 26.773 37.470 -4.657 1.00 80.94 83 LEU A N 1
ATOM 652 C CA . LEU A 1 83 ? 27.988 38.026 -5.251 1.00 80.94 83 LEU A CA 1
ATOM 653 C C . LEU A 1 83 ? 27.789 39.528 -5.488 1.00 80.94 83 LEU A C 1
ATOM 655 O O . LEU A 1 83 ? 26.929 39.927 -6.286 1.00 80.94 83 LEU A O 1
ATOM 659 N N . ILE A 1 84 ? 28.584 40.338 -4.792 1.00 75.31 84 ILE A N 1
ATOM 660 C CA . ILE A 1 84 ? 28.534 41.807 -4.806 1.00 75.31 84 ILE A CA 1
ATOM 661 C C . ILE A 1 84 ? 29.654 42.331 -5.720 1.00 75.31 84 ILE A C 1
ATOM 663 O O . ILE A 1 84 ? 30.748 41.770 -5.720 1.00 75.31 84 ILE A O 1
ATOM 667 N N . ASP A 1 85 ? 29.354 43.360 -6.520 1.00 65.69 85 ASP A N 1
ATOM 668 C CA . ASP A 1 85 ? 30.276 44.040 -7.450 1.00 65.69 85 ASP A CA 1
ATOM 669 C C . ASP A 1 85 ? 31.051 43.113 -8.419 1.00 65.69 85 ASP A C 1
ATOM 671 O O . ASP A 1 85 ? 32.281 43.122 -8.462 1.00 65.69 85 ASP A O 1
ATOM 675 N N . PRO A 1 86 ? 30.351 42.323 -9.267 1.00 60.62 86 PRO A N 1
ATOM 676 C CA . PRO A 1 86 ? 30.961 41.276 -10.100 1.00 60.62 86 PRO A CA 1
ATOM 677 C C . PRO A 1 86 ? 31.928 41.755 -11.208 1.00 60.62 86 PRO A C 1
ATOM 679 O O . PRO A 1 86 ? 32.448 40.910 -11.932 1.00 60.62 86 PRO A O 1
ATOM 682 N N . GLY A 1 87 ? 32.143 43.065 -11.393 1.00 55.38 87 GLY A N 1
ATOM 683 C CA . GLY A 1 87 ? 32.963 43.639 -12.475 1.00 55.38 87 GLY A CA 1
ATOM 684 C C . GLY A 1 87 ? 34.295 44.287 -12.063 1.00 55.38 87 GLY A C 1
ATOM 685 O O . GLY A 1 87 ? 35.132 44.467 -12.941 1.00 55.38 87 GLY A O 1
ATOM 686 N N . ASP A 1 88 ? 34.496 44.605 -10.775 1.00 60.56 88 ASP A N 1
ATOM 687 C CA . ASP A 1 88 ? 35.689 45.311 -10.258 1.00 60.56 88 ASP A CA 1
ATOM 688 C C . ASP A 1 88 ? 36.387 44.508 -9.136 1.00 60.56 88 ASP A C 1
ATOM 690 O O . ASP A 1 88 ? 37.476 43.974 -9.348 1.00 60.56 88 ASP A O 1
ATOM 694 N N . ASP A 1 89 ? 35.759 44.386 -7.953 1.00 64.62 89 ASP A N 1
ATOM 695 C CA . ASP A 1 89 ? 36.295 43.683 -6.768 1.00 64.62 89 ASP A CA 1
ATOM 696 C C . ASP A 1 89 ? 35.237 42.749 -6.125 1.00 64.62 89 ASP A C 1
ATOM 698 O O . ASP A 1 89 ? 34.508 43.156 -5.219 1.00 64.62 89 ASP A O 1
ATOM 702 N N . PRO A 1 90 ? 35.119 41.487 -6.583 1.00 64.12 90 PRO A N 1
ATOM 703 C CA . PRO A 1 90 ? 34.012 40.606 -6.215 1.00 64.12 90 PRO A CA 1
ATOM 704 C C . PRO A 1 90 ? 34.080 40.097 -4.763 1.00 64.12 90 PRO A C 1
ATOM 706 O O . PRO A 1 90 ? 35.097 39.536 -4.333 1.00 64.12 90 PRO A O 1
ATOM 709 N N . GLN A 1 91 ? 32.960 40.202 -4.036 1.00 69.31 91 GLN A N 1
ATOM 710 C CA . GLN A 1 91 ? 32.809 39.751 -2.639 1.00 69.31 91 GLN A CA 1
ATOM 711 C C . GLN A 1 91 ? 31.674 38.724 -2.465 1.00 69.31 91 GLN A C 1
ATOM 713 O O . GLN A 1 91 ? 30.641 38.825 -3.131 1.00 69.31 91 GLN A O 1
ATOM 718 N N . LEU A 1 92 ? 31.855 37.752 -1.555 1.00 74.00 92 LEU A N 1
ATOM 719 C CA . LEU A 1 92 ? 30.884 36.685 -1.252 1.00 74.00 92 LEU A CA 1
ATOM 720 C C . LEU A 1 92 ? 30.289 36.825 0.152 1.00 74.00 92 LEU A C 1
ATOM 722 O O . LEU A 1 92 ? 31.032 36.949 1.125 1.00 74.00 92 LEU A O 1
ATOM 726 N N . ASP A 1 93 ? 28.966 36.687 0.254 1.00 72.69 93 ASP A N 1
ATOM 727 C CA . ASP A 1 93 ? 28.235 36.624 1.528 1.00 72.69 93 ASP A CA 1
ATOM 728 C C . ASP A 1 93 ? 27.307 35.389 1.619 1.00 72.69 93 ASP A C 1
ATOM 730 O O . ASP A 1 93 ? 26.805 34.901 0.598 1.00 72.69 93 ASP A O 1
ATOM 734 N N . PHE A 1 94 ? 27.075 34.864 2.837 1.00 69.81 94 PHE A N 1
ATOM 735 C CA . PHE A 1 94 ? 26.397 33.576 3.080 1.00 69.81 94 PHE A CA 1
ATOM 736 C C . PHE A 1 94 ? 25.325 33.631 4.175 1.00 69.81 94 PHE A C 1
ATOM 738 O O . PHE A 1 94 ? 25.560 34.113 5.277 1.00 69.81 94 PHE A O 1
ATOM 745 N N . SER A 1 95 ? 24.186 32.973 3.951 1.00 61.16 95 SER A N 1
ATOM 746 C CA . SER A 1 95 ? 23.234 32.639 5.025 1.00 61.16 95 SER A CA 1
ATOM 747 C C . SER A 1 95 ? 22.631 31.244 4.837 1.00 61.16 95 SER A C 1
ATOM 749 O O . SER A 1 95 ? 22.335 30.839 3.714 1.00 61.16 95 SER A O 1
ATOM 751 N N . CYS A 1 96 ? 22.463 30.472 5.919 1.00 61.16 96 CYS A N 1
ATOM 752 C CA . CYS A 1 96 ? 21.918 29.109 5.878 1.00 61.16 96 CYS A CA 1
ATOM 753 C C . CYS A 1 96 ? 21.006 28.826 7.083 1.00 61.16 96 CYS A C 1
ATOM 755 O O . CYS A 1 96 ? 21.384 29.105 8.214 1.00 61.16 96 CYS A O 1
ATOM 757 N N . ALA A 1 97 ? 19.849 28.190 6.870 1.00 46.66 97 ALA A N 1
ATOM 758 C CA . ALA A 1 97 ? 18.889 27.840 7.930 1.00 46.66 97 ALA A CA 1
ATOM 759 C C . ALA A 1 97 ? 19.353 26.709 8.883 1.00 46.66 97 ALA A C 1
ATOM 761 O O . ALA A 1 97 ? 18.557 26.181 9.657 1.00 46.66 97 ALA A O 1
ATOM 762 N N . CYS A 1 98 ? 20.619 26.289 8.810 1.00 54.75 98 CYS A N 1
ATOM 763 C CA . CYS A 1 98 ? 21.195 25.304 9.724 1.00 54.75 98 CYS A CA 1
ATOM 764 C C . CYS A 1 98 ? 21.669 25.963 11.037 1.00 54.75 98 CYS A C 1
ATOM 766 O O . CYS A 1 98 ? 21.945 27.161 11.039 1.00 54.75 98 CYS A O 1
ATOM 768 N N . PRO A 1 99 ? 21.872 25.204 12.132 1.00 42.16 99 PRO A N 1
ATOM 769 C CA . PRO A 1 99 ? 22.294 25.766 13.424 1.00 42.16 99 PRO A CA 1
ATOM 770 C C . PRO A 1 99 ? 23.637 26.514 13.400 1.00 42.16 99 PRO A C 1
ATOM 772 O O . PRO A 1 99 ? 23.905 27.320 14.281 1.00 42.16 99 PRO A O 1
ATOM 775 N N . VAL A 1 100 ? 24.486 26.236 12.400 1.00 59.72 100 VAL A N 1
ATOM 776 C CA . VAL A 1 100 ? 25.790 26.899 12.212 1.00 59.72 100 VAL A CA 1
ATOM 777 C C . VAL A 1 100 ? 25.636 28.300 11.590 1.00 59.72 100 VAL A C 1
ATOM 779 O O . VAL A 1 100 ? 26.469 29.163 11.834 1.00 59.72 100 VAL A O 1
ATOM 782 N N . GLY A 1 101 ? 24.581 28.547 10.802 1.00 41.25 101 GLY A N 1
ATOM 783 C CA . GLY A 1 101 ? 24.172 29.874 10.309 1.00 41.25 101 GLY A CA 1
ATOM 784 C C . GLY A 1 101 ? 24.999 30.498 9.172 1.00 41.25 101 GLY A C 1
ATOM 785 O O . GLY A 1 101 ? 24.423 30.924 8.170 1.00 41.25 101 GLY A O 1
ATOM 786 N N . TYR A 1 102 ? 26.331 30.525 9.289 1.00 55.78 102 TYR A N 1
ATOM 787 C CA . TYR A 1 102 ? 27.246 31.286 8.419 1.00 55.78 102 TYR A CA 1
ATOM 788 C C . TYR A 1 102 ? 28.482 30.454 8.027 1.00 55.78 102 TYR A C 1
ATOM 790 O O . TYR A 1 102 ? 28.928 29.628 8.821 1.00 55.78 102 TYR A O 1
ATOM 798 N N . ALA A 1 103 ? 29.005 30.622 6.801 1.00 59.59 103 ALA A N 1
ATOM 799 C CA . ALA A 1 103 ? 30.206 29.932 6.280 1.00 59.59 103 ALA A CA 1
ATOM 800 C C . ALA A 1 103 ? 30.281 28.418 6.613 1.00 59.59 103 ALA A C 1
ATOM 802 O O . ALA A 1 103 ? 31.321 27.855 6.961 1.00 59.59 103 ALA A O 1
ATOM 803 N N . CYS A 1 104 ? 29.136 27.736 6.544 1.00 67.56 104 CYS A N 1
ATOM 804 C CA . CYS A 1 104 ? 29.007 26.332 6.922 1.00 67.56 104 CYS A CA 1
ATOM 805 C C . CYS A 1 104 ? 29.288 25.391 5.739 1.00 67.56 104 CYS A C 1
ATOM 807 O O . CYS A 1 104 ? 29.369 25.817 4.585 1.00 67.56 104 CYS A O 1
ATOM 809 N N . LYS A 1 105 ? 29.344 24.077 6.000 1.00 67.25 105 LYS A N 1
ATOM 810 C CA . LYS A 1 105 ? 29.549 23.071 4.941 1.00 67.25 105 LYS A CA 1
ATOM 811 C C . LYS A 1 105 ? 28.502 23.135 3.812 1.00 67.25 105 LYS A C 1
ATOM 813 O O . LYS A 1 105 ? 28.813 22.779 2.686 1.00 67.25 105 LYS A O 1
ATOM 818 N N . HIS A 1 106 ? 27.285 23.614 4.092 1.00 81.25 106 HIS A N 1
ATOM 819 C CA . HIS A 1 106 ? 26.229 23.772 3.087 1.00 81.25 106 HIS A CA 1
ATOM 820 C C . HIS A 1 106 ? 26.483 24.968 2.153 1.00 81.25 106 HIS A C 1
ATOM 822 O O . HIS A 1 106 ? 26.249 24.859 0.956 1.00 81.25 106 HIS A O 1
ATOM 828 N N . ALA A 1 107 ? 27.021 26.079 2.673 1.00 68.94 107 ALA A N 1
ATOM 829 C CA . ALA A 1 107 ? 27.384 27.249 1.870 1.00 68.94 107 ALA A CA 1
ATOM 830 C C . ALA A 1 107 ? 28.611 26.970 0.984 1.00 68.94 107 ALA A C 1
ATOM 832 O O . ALA A 1 107 ? 28.576 27.255 -0.209 1.00 68.94 107 ALA A O 1
ATOM 833 N N . ALA A 1 108 ? 29.648 26.319 1.526 1.00 73.75 108 ALA A N 1
ATOM 834 C CA . ALA A 1 108 ? 30.809 25.910 0.726 1.00 73.75 108 ALA A CA 1
ATOM 835 C C . ALA A 1 108 ? 30.458 24.879 -0.358 1.00 73.75 108 ALA A C 1
ATOM 837 O O . ALA A 1 108 ? 31.093 24.853 -1.407 1.00 73.75 108 ALA A O 1
ATOM 838 N N . ALA A 1 109 ? 29.439 24.045 -0.141 1.00 85.12 109 ALA A N 1
ATOM 839 C CA . ALA A 1 109 ? 29.000 23.098 -1.156 1.00 85.12 109 ALA A CA 1
ATOM 840 C C . ALA A 1 109 ? 28.332 23.799 -2.344 1.00 85.12 109 ALA A C 1
ATOM 842 O O . ALA A 1 109 ? 28.593 23.461 -3.491 1.00 85.12 109 ALA A O 1
ATOM 843 N N . VAL A 1 110 ? 27.498 24.807 -2.079 1.00 85.38 110 VAL A N 1
ATOM 844 C CA . VAL A 1 110 ? 26.842 25.563 -3.153 1.00 85.38 110 VAL A CA 1
ATOM 845 C C . VAL A 1 110 ? 27.866 26.309 -4.007 1.00 85.38 110 VAL A C 1
ATOM 847 O O . VAL A 1 110 ? 27.691 26.390 -5.215 1.00 85.38 110 VAL A O 1
ATOM 850 N N . LEU A 1 111 ? 28.959 26.802 -3.418 1.00 81.00 111 LEU A N 1
ATOM 851 C CA . LEU A 1 111 ? 30.038 27.447 -4.175 1.00 81.00 111 LEU A CA 1
ATOM 852 C C . LEU A 1 111 ? 30.792 26.484 -5.084 1.00 81.00 111 LEU A C 1
ATOM 854 O O . LEU A 1 111 ? 31.079 26.819 -6.230 1.00 81.00 111 LEU A O 1
ATOM 858 N N . LEU A 1 112 ? 31.100 25.290 -4.584 1.00 80.31 112 LEU A N 1
ATOM 859 C CA . LEU A 1 112 ? 31.743 24.287 -5.413 1.00 80.31 112 LEU A CA 1
ATOM 860 C C . LEU A 1 112 ? 30.814 23.844 -6.564 1.00 80.31 112 LEU A C 1
ATOM 862 O O . LEU A 1 112 ? 31.291 23.621 -7.673 1.00 80.31 112 LEU A O 1
ATOM 866 N N . GLU A 1 113 ? 29.491 23.835 -6.339 1.00 84.06 113 GLU A N 1
ATOM 867 C CA . GLU A 1 113 ? 28.458 23.509 -7.349 1.00 84.06 113 GLU A CA 1
ATOM 868 C C . GLU A 1 113 ? 28.448 24.478 -8.514 1.00 84.06 113 GLU A C 1
ATOM 870 O O . GLU A 1 113 ? 28.173 24.109 -9.650 1.00 84.06 113 GLU A O 1
ATOM 875 N N . VAL A 1 114 ? 28.825 25.717 -8.247 1.00 78.06 114 VAL A N 1
ATOM 876 C CA . VAL A 1 114 ? 28.995 26.717 -9.291 1.00 78.06 114 VAL A CA 1
ATOM 877 C C . VAL A 1 114 ? 30.343 26.552 -10.022 1.00 78.06 114 VAL A C 1
ATOM 879 O O . VAL A 1 114 ? 30.484 27.024 -11.146 1.00 78.06 114 VAL A O 1
ATOM 882 N N . LEU A 1 115 ? 31.337 25.880 -9.426 1.00 73.44 115 LEU A N 1
ATOM 883 C CA . LEU A 1 115 ? 32.732 25.839 -9.893 1.00 73.44 115 LEU A CA 1
ATOM 884 C C . LEU A 1 115 ? 33.121 24.640 -10.771 1.00 73.44 115 LEU A C 1
ATOM 886 O O . LEU A 1 115 ? 34.018 24.803 -11.606 1.00 73.44 115 LEU A O 1
ATOM 890 N N . ALA A 1 116 ? 32.503 23.470 -10.592 1.00 67.75 116 ALA A N 1
ATOM 891 C CA . ALA A 1 116 ? 32.830 22.234 -11.315 1.00 67.75 116 ALA A CA 1
ATOM 892 C C . ALA A 1 116 ? 32.268 22.232 -12.764 1.00 67.75 116 ALA A C 1
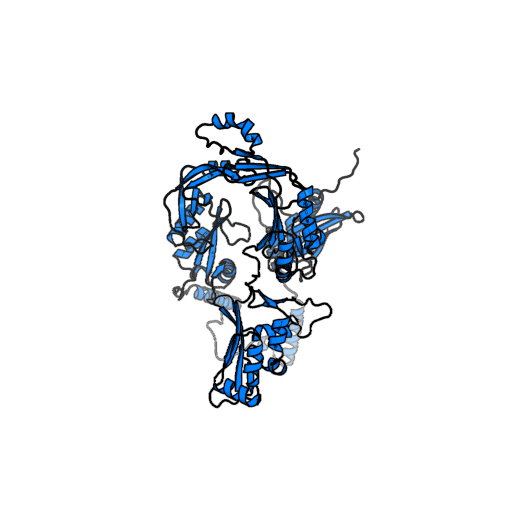ATOM 894 O O . ALA A 1 116 ? 31.049 22.274 -12.922 1.00 67.75 116 ALA A O 1
ATOM 895 N N . PRO A 1 117 ? 33.090 22.200 -13.838 1.00 58.84 117 PRO A N 1
ATOM 896 C CA . PRO A 1 117 ? 32.603 22.283 -15.225 1.00 58.84 117 PRO A CA 1
ATOM 897 C C . PRO A 1 117 ? 32.665 20.945 -16.002 1.00 58.84 117 PRO A C 1
ATOM 899 O O . PRO A 1 117 ? 33.458 20.072 -15.661 1.00 58.84 117 PRO A O 1
ATOM 902 N N . ALA A 1 118 ? 31.861 20.801 -17.075 1.00 42.28 118 ALA A N 1
ATOM 903 C CA . ALA A 1 118 ? 32.049 19.762 -18.103 1.00 42.28 118 ALA A CA 1
ATOM 904 C C . ALA A 1 118 ? 33.460 19.890 -18.704 1.00 42.28 118 ALA A C 1
ATOM 906 O O . ALA A 1 118 ? 33.822 20.981 -19.141 1.00 42.28 118 ALA A O 1
ATOM 907 N N . GLU A 1 119 ? 34.258 18.823 -18.705 1.00 39.00 119 GLU A N 1
ATOM 908 C CA . GLU A 1 119 ? 35.593 18.863 -19.309 1.00 39.00 119 GLU A CA 1
ATOM 909 C C . GLU A 1 119 ? 35.495 18.752 -20.833 1.00 39.00 119 GLU A C 1
ATOM 911 O O . GLU A 1 119 ? 34.962 17.780 -21.358 1.00 39.00 119 GLU A O 1
ATOM 916 N N . ASP A 1 120 ? 36.091 19.711 -21.532 1.00 30.05 120 ASP A N 1
ATOM 917 C CA . ASP A 1 120 ? 36.999 19.376 -22.620 1.00 30.05 120 ASP A CA 1
ATOM 918 C C . ASP A 1 120 ? 38.383 19.913 -22.208 1.00 30.05 120 ASP A C 1
ATOM 920 O O . ASP A 1 120 ? 38.484 21.012 -21.655 1.00 30.05 120 ASP A O 1
ATOM 924 N N . LEU A 1 121 ? 39.422 19.167 -22.597 1.00 29.42 121 LEU A N 1
ATOM 925 C CA . LEU A 1 121 ? 40.814 19.592 -22.826 1.00 29.42 121 LEU A CA 1
ATOM 926 C C . LEU A 1 121 ? 41.851 19.372 -21.702 1.00 29.42 121 LEU A C 1
ATOM 928 O O . LEU A 1 121 ? 41.942 20.133 -20.749 1.00 29.42 121 LEU A O 1
ATOM 932 N N . ASN A 1 122 ? 42.726 18.401 -21.994 1.00 28.12 122 ASN A N 1
ATOM 933 C CA . ASN A 1 122 ? 44.194 18.453 -21.926 1.00 28.12 122 ASN A CA 1
ATOM 934 C C . ASN A 1 122 ? 44.935 18.688 -20.596 1.00 28.12 122 ASN A C 1
ATOM 936 O O . ASN A 1 122 ? 44.760 19.695 -19.926 1.00 28.12 122 ASN A O 1
ATOM 940 N N . ASP A 1 123 ? 45.927 17.804 -20.411 1.00 26.73 123 ASP A N 1
ATOM 941 C CA . ASP A 1 123 ? 47.266 18.034 -19.844 1.00 26.73 123 ASP A CA 1
ATOM 942 C C . ASP A 1 123 ? 47.348 18.457 -18.363 1.00 26.73 123 ASP A C 1
ATOM 944 O O . ASP A 1 123 ? 46.924 19.526 -17.950 1.00 26.73 123 ASP A O 1
ATOM 948 N N . ALA A 1 124 ? 47.779 17.548 -17.485 1.00 29.08 124 ALA A N 1
ATOM 949 C CA . ALA A 1 124 ? 49.181 17.291 -17.117 1.00 29.08 124 ALA A CA 1
ATOM 950 C C . ALA A 1 124 ? 49.695 18.234 -16.006 1.00 29.08 124 ALA A C 1
ATOM 952 O O . ALA A 1 124 ? 49.639 19.447 -16.138 1.00 29.08 124 ALA A O 1
ATOM 953 N N . ASP A 1 125 ? 50.199 17.619 -14.927 1.00 30.84 125 ASP A N 1
ATOM 954 C CA . ASP A 1 125 ? 51.176 18.108 -13.938 1.00 30.84 125 ASP A CA 1
ATOM 955 C C . ASP A 1 125 ? 51.138 19.578 -13.450 1.00 30.84 125 ASP A C 1
ATOM 957 O O . ASP A 1 125 ? 51.427 20.506 -14.195 1.00 30.84 125 ASP A O 1
ATOM 961 N N . ALA A 1 126 ? 50.993 19.781 -12.127 1.00 26.73 126 ALA A N 1
ATOM 962 C CA . ALA A 1 126 ? 52.066 20.312 -11.253 1.00 26.73 126 ALA A CA 1
ATOM 963 C C . ALA A 1 126 ? 51.574 20.927 -9.915 1.00 26.73 126 ALA A C 1
ATOM 965 O O . ALA A 1 126 ? 50.573 21.631 -9.827 1.00 26.73 126 ALA A O 1
ATOM 966 N N . HIS A 1 127 ? 52.366 20.645 -8.875 1.00 33.38 127 HIS A N 1
ATOM 967 C CA . HIS A 1 127 ? 52.379 21.103 -7.473 1.00 33.38 127 HIS A CA 1
ATOM 968 C C . HIS A 1 127 ? 52.238 22.609 -7.176 1.00 33.38 127 HIS A C 1
ATOM 970 O O . HIS A 1 127 ? 52.693 23.414 -7.975 1.00 33.38 127 HIS A O 1
ATOM 976 N N . LEU A 1 128 ? 51.890 22.955 -5.912 1.00 25.20 128 LEU A N 1
ATOM 977 C CA . LEU A 1 128 ? 52.559 24.041 -5.148 1.00 25.20 128 LEU A CA 1
ATOM 978 C C . LEU A 1 128 ? 52.478 23.911 -3.583 1.00 25.20 128 LEU A C 1
ATOM 980 O O . LEU A 1 128 ? 51.564 23.242 -3.098 1.00 25.20 128 LEU A O 1
ATOM 984 N N . PRO A 1 129 ? 53.419 24.519 -2.794 1.00 32.81 129 PRO A N 1
ATOM 985 C CA . PRO A 1 129 ? 53.698 24.288 -1.350 1.00 32.81 129 PRO A CA 1
ATOM 986 C C . PRO A 1 129 ? 53.486 25.509 -0.378 1.00 32.81 129 PRO A C 1
ATOM 988 O O . PRO A 1 129 ? 52.986 26.550 -0.790 1.00 32.81 129 PRO A O 1
ATOM 991 N N . LEU A 1 130 ? 53.863 25.365 0.920 1.00 29.09 130 LEU A N 1
ATOM 992 C CA . LEU A 1 130 ? 53.639 26.228 2.134 1.00 29.09 130 LEU A CA 1
ATOM 993 C C . LEU A 1 130 ? 54.770 27.265 2.494 1.00 29.09 130 LEU A C 1
ATOM 995 O O . LEU A 1 130 ? 55.868 27.121 1.957 1.00 29.09 130 LEU A O 1
ATOM 999 N N . PRO A 1 131 ? 54.587 28.235 3.452 1.00 31.91 131 PRO A N 1
ATOM 1000 C CA . PRO A 1 131 ? 55.613 29.229 3.884 1.00 31.91 131 PRO A CA 1
ATOM 1001 C C . PRO A 1 131 ? 56.291 29.003 5.289 1.00 31.91 131 PRO A C 1
ATOM 1003 O O . PRO A 1 131 ? 55.804 28.165 6.050 1.00 31.91 131 PRO A O 1
ATOM 1006 N N . PRO A 1 132 ? 57.388 29.739 5.666 1.00 33.19 132 PRO A N 1
ATOM 1007 C CA . PRO A 1 132 ? 58.321 29.423 6.789 1.00 33.19 132 PRO A CA 1
ATOM 1008 C C . PRO A 1 132 ? 58.332 30.410 8.017 1.00 33.19 132 PRO A C 1
ATOM 1010 O O . PRO A 1 132 ? 57.586 31.390 7.996 1.00 33.19 132 PRO A O 1
ATOM 1013 N N . PRO A 1 133 ? 59.151 30.187 9.095 1.00 39.34 133 PRO A N 1
ATOM 1014 C CA . PRO A 1 133 ? 59.034 30.839 10.426 1.00 39.34 133 PRO A CA 1
ATOM 1015 C C . PRO A 1 133 ? 60.101 31.927 10.749 1.00 39.34 133 PRO A C 1
ATOM 1017 O O . PRO A 1 133 ? 61.101 32.037 10.043 1.00 39.34 133 PRO A O 1
ATOM 1020 N N . SER A 1 134 ? 59.947 32.696 11.851 1.00 33.72 134 SER A N 1
ATOM 1021 C CA . SER A 1 134 ? 60.957 33.673 12.340 1.00 33.72 134 SER A CA 1
ATOM 1022 C C . SER A 1 134 ? 61.333 33.547 13.835 1.00 33.72 134 SER A C 1
ATOM 1024 O O . SER A 1 134 ? 60.541 33.101 14.664 1.00 33.72 134 SER A O 1
ATOM 1026 N N . MET A 1 135 ? 62.576 33.948 14.151 1.00 32.06 135 MET A N 1
ATOM 1027 C CA . MET A 1 135 ? 63.291 33.888 15.439 1.00 32.06 135 MET A CA 1
ATOM 1028 C C . MET A 1 135 ? 63.778 35.288 15.890 1.00 32.06 135 MET A C 1
ATOM 1030 O O . MET A 1 135 ? 64.225 36.073 15.060 1.00 32.06 135 MET A O 1
ATOM 1034 N N . ALA A 1 136 ? 63.836 35.479 17.220 1.00 35.56 136 ALA A N 1
ATOM 1035 C CA . ALA A 1 136 ? 64.708 36.368 18.022 1.00 35.56 136 ALA A CA 1
ATOM 1036 C C . ALA A 1 136 ? 64.304 37.828 18.361 1.00 35.56 136 ALA A C 1
ATOM 1038 O O . ALA A 1 136 ? 64.053 38.664 17.502 1.00 35.56 136 ALA A O 1
ATOM 1039 N N . ASN A 1 137 ? 64.442 38.163 19.659 1.00 41.22 137 ASN A N 1
ATOM 1040 C CA . ASN A 1 137 ? 64.725 39.514 20.165 1.00 41.22 137 ASN A CA 1
ATOM 1041 C C . ASN A 1 137 ? 65.825 39.442 21.258 1.00 41.22 137 ASN A C 1
ATOM 1043 O O . ASN A 1 137 ? 65.595 39.037 22.395 1.00 41.22 137 ASN A O 1
ATOM 1047 N N . SER A 1 138 ? 67.062 39.796 20.894 1.00 56.38 138 SER A N 1
ATOM 1048 C CA . SER A 1 138 ? 68.321 39.612 21.650 1.00 56.38 138 SER A CA 1
ATOM 1049 C C . SER A 1 138 ? 68.692 40.774 22.591 1.00 56.38 138 SER A C 1
ATOM 1051 O O . SER A 1 138 ? 69.745 40.766 23.237 1.00 56.38 138 SER A O 1
ATOM 1053 N N . ALA A 1 139 ? 67.839 41.794 22.689 1.00 49.16 139 ALA A N 1
ATOM 1054 C CA . ALA A 1 139 ? 68.048 42.941 23.574 1.00 49.16 139 ALA A CA 1
ATOM 1055 C C . ALA A 1 139 ? 67.580 42.659 25.015 1.00 49.16 139 ALA A C 1
ATOM 1057 O O . ALA A 1 139 ? 68.308 42.945 25.963 1.00 49.16 139 ALA A O 1
ATOM 1058 N N . GLN A 1 140 ? 66.423 42.008 25.182 1.00 53.28 140 GLN A N 1
ATOM 1059 C CA . GLN A 1 140 ? 65.867 41.651 26.497 1.00 53.28 140 GLN A CA 1
ATOM 1060 C C . GLN A 1 140 ? 66.770 40.683 27.273 1.00 53.28 140 GLN A C 1
ATOM 1062 O O . GLN A 1 140 ? 66.945 40.822 28.480 1.00 53.28 140 GLN A O 1
ATOM 1067 N N . ARG A 1 141 ? 67.417 39.748 26.566 1.00 51.34 141 ARG A N 1
ATOM 1068 C CA . ARG A 1 141 ? 68.324 38.764 27.172 1.00 51.34 141 ARG A CA 1
ATOM 1069 C C . ARG A 1 141 ? 69.566 39.411 27.792 1.00 51.34 141 ARG A C 1
ATOM 1071 O O . ARG A 1 141 ? 70.008 38.985 28.850 1.00 51.34 141 ARG A O 1
ATOM 1078 N N . ARG A 1 142 ? 70.108 40.458 27.157 1.00 60.31 142 ARG A N 1
ATOM 1079 C CA . ARG A 1 142 ? 71.297 41.172 27.657 1.00 60.31 142 ARG A CA 1
ATOM 1080 C C . ARG A 1 142 ? 71.002 41.993 28.911 1.00 60.31 142 ARG A C 1
ATOM 1082 O O . ARG A 1 142 ? 71.825 42.004 29.818 1.00 60.31 142 ARG A O 1
ATOM 1089 N N . ALA A 1 143 ? 69.826 42.618 28.986 1.00 61.62 143 ALA A N 1
ATOM 1090 C CA . ALA A 1 143 ? 69.413 43.378 30.166 1.00 61.62 143 ALA A CA 1
ATOM 1091 C C . ALA A 1 143 ? 69.241 42.481 31.405 1.00 61.62 143 ALA A C 1
ATOM 1093 O O . ALA A 1 143 ? 69.651 42.854 32.501 1.00 61.62 143 ALA A O 1
ATOM 1094 N N . LEU A 1 144 ? 68.692 41.276 31.212 1.00 57.62 144 LEU A N 1
ATOM 1095 C CA . LEU A 1 144 ? 68.471 40.310 32.288 1.00 57.62 144 LEU A CA 1
ATOM 1096 C C . LEU A 1 144 ? 69.788 39.762 32.865 1.00 57.62 144 LEU A C 1
ATOM 1098 O O . LEU A 1 144 ? 69.927 39.660 34.079 1.00 57.62 144 LEU A O 1
ATOM 1102 N N . ILE A 1 145 ? 70.776 39.467 32.013 1.00 60.66 145 ILE A N 1
ATOM 1103 C CA . ILE A 1 145 ? 72.082 38.951 32.459 1.00 60.66 145 ILE A CA 1
ATOM 1104 C C . ILE A 1 145 ? 72.816 39.987 33.326 1.00 60.66 145 ILE A C 1
ATOM 1106 O O . ILE A 1 145 ? 73.274 39.655 34.414 1.00 60.66 145 ILE A O 1
ATOM 1110 N N . GLN A 1 146 ? 72.831 41.263 32.923 1.00 70.56 146 GLN A N 1
ATOM 1111 C CA . GLN A 1 146 ? 73.463 42.337 33.709 1.00 70.56 146 GLN A CA 1
ATOM 1112 C C . GLN A 1 146 ? 72.765 42.621 35.049 1.00 70.56 146 GLN A C 1
ATOM 1114 O O . GLN A 1 146 ? 73.358 43.193 35.968 1.00 70.56 146 GLN A O 1
ATOM 1119 N N . GLN A 1 147 ? 71.477 42.296 35.163 1.00 70.56 147 GLN A N 1
ATOM 1120 C CA . GLN A 1 147 ? 70.764 42.379 36.433 1.00 70.56 147 GLN A CA 1
ATOM 1121 C C . GLN A 1 147 ? 71.194 41.240 37.367 1.00 70.56 147 GLN A C 1
ATOM 1123 O O . GLN A 1 147 ? 71.579 41.507 38.503 1.00 70.56 147 GLN A O 1
ATOM 1128 N N . LEU A 1 148 ? 71.217 40.007 36.858 1.00 64.06 148 LEU A N 1
ATOM 1129 C CA . LEU A 1 148 ? 71.590 38.816 37.624 1.00 64.06 148 LEU A CA 1
ATOM 1130 C C . LEU A 1 148 ? 73.048 38.855 38.109 1.00 64.06 148 LEU A C 1
ATOM 1132 O O . LEU A 1 148 ? 73.326 38.435 39.226 1.00 64.06 148 LEU A O 1
ATOM 1136 N N . GLU A 1 149 ? 73.974 39.417 37.327 1.00 70.88 149 GLU A N 1
ATOM 1137 C CA . GLU A 1 149 ? 75.374 39.599 37.750 1.00 70.88 149 GLU A CA 1
ATOM 1138 C C . GLU A 1 149 ? 75.514 40.566 38.935 1.00 70.88 149 GLU A C 1
ATOM 1140 O O . GLU A 1 149 ? 76.304 40.322 39.849 1.00 70.88 149 GLU A O 1
ATOM 1145 N N . ARG A 1 150 ? 74.728 41.652 38.954 1.00 68.50 150 ARG A N 1
ATOM 1146 C CA . ARG A 1 150 ? 74.731 42.618 40.066 1.00 68.50 150 ARG A CA 1
ATOM 1147 C C . ARG A 1 150 ? 74.141 42.020 41.338 1.00 68.50 150 ARG A C 1
ATOM 1149 O O . ARG A 1 150 ? 74.669 42.260 42.420 1.00 68.50 150 ARG A O 1
ATOM 1156 N N . GLU A 1 151 ? 73.066 41.250 41.203 1.00 68.06 151 GLU A N 1
ATOM 1157 C CA . GLU A 1 151 ? 72.405 40.579 42.325 1.00 68.06 151 GLU A CA 1
ATOM 1158 C C . GLU A 1 151 ? 73.277 39.451 42.903 1.00 68.06 151 GLU A C 1
ATOM 1160 O O . GLU A 1 151 ? 73.430 39.368 44.120 1.00 68.06 151 GLU A O 1
ATOM 1165 N N . ALA A 1 152 ? 73.936 38.650 42.056 1.00 60.19 152 ALA A N 1
ATOM 1166 C CA . ALA A 1 152 ? 74.891 37.628 42.491 1.00 60.19 152 ALA A CA 1
ATOM 1167 C C . ALA A 1 152 ? 76.107 38.243 43.211 1.00 60.19 152 ALA A C 1
ATOM 1169 O O . ALA A 1 152 ? 76.482 37.784 44.292 1.00 60.19 152 ALA A O 1
ATOM 1170 N N . GLY A 1 153 ? 76.658 39.342 42.677 1.00 64.88 153 GLY A N 1
ATOM 1171 C CA . GLY A 1 153 ? 77.771 40.061 43.301 1.00 64.88 153 GLY A CA 1
ATOM 1172 C C . GLY A 1 153 ? 77.419 40.665 44.666 1.00 64.88 153 GLY A C 1
ATOM 1173 O O . GLY A 1 153 ? 78.240 40.631 45.581 1.00 64.88 153 GLY A O 1
ATOM 1174 N N . ALA A 1 154 ? 76.187 41.154 44.844 1.00 63.16 154 ALA A N 1
ATOM 1175 C CA . ALA A 1 154 ? 75.698 41.642 46.139 1.00 63.16 154 ALA A CA 1
ATOM 1176 C C . ALA A 1 154 ? 75.594 40.530 47.199 1.00 63.16 154 ALA A C 1
ATOM 1178 O O . ALA A 1 154 ? 75.662 40.807 48.396 1.00 63.16 154 ALA A O 1
ATOM 1179 N N . LEU A 1 155 ? 75.458 39.279 46.759 1.00 55.00 155 LEU A N 1
ATOM 1180 C CA . LEU A 1 155 ? 75.394 38.093 47.609 1.00 55.00 155 LEU A CA 1
ATOM 1181 C C . LEU A 1 155 ? 76.766 37.427 47.812 1.00 55.00 155 LEU A C 1
ATOM 1183 O O . LEU A 1 155 ? 76.842 36.399 48.476 1.00 55.00 155 LEU A O 1
ATOM 1187 N N . GLY A 1 156 ? 77.848 38.023 47.296 1.00 53.28 156 GLY A N 1
ATOM 1188 C CA . GLY A 1 156 ? 79.216 37.538 47.493 1.00 53.28 156 GLY A CA 1
ATOM 1189 C C . GLY A 1 156 ? 79.628 36.378 46.582 1.00 53.28 156 GLY A C 1
ATOM 1190 O O . GLY A 1 156 ? 80.629 35.729 46.869 1.00 53.28 156 GLY A O 1
ATOM 1191 N N . TYR A 1 157 ? 78.893 36.134 45.492 1.00 52.16 157 TYR A N 1
ATOM 1192 C CA . TYR A 1 157 ? 79.191 35.089 44.508 1.00 52.16 157 TYR A CA 1
ATOM 1193 C C . TYR A 1 157 ? 79.379 35.692 43.110 1.00 52.16 157 TYR A C 1
ATOM 1195 O O . TYR A 1 157 ? 78.689 36.645 42.743 1.00 52.16 157 TYR A O 1
ATOM 1203 N N . THR A 1 158 ? 80.257 35.131 42.274 1.00 63.38 158 THR A N 1
ATOM 1204 C CA . THR A 1 158 ? 80.226 35.451 40.836 1.00 63.38 158 THR A CA 1
ATOM 1205 C C . THR A 1 158 ? 79.188 34.580 40.124 1.00 63.38 158 THR A C 1
ATOM 1207 O O . THR A 1 158 ? 78.972 33.427 40.493 1.00 63.38 158 THR A O 1
ATOM 1210 N N . LEU A 1 159 ? 78.525 35.101 39.081 1.00 54.62 159 LEU A N 1
ATOM 1211 C CA . LEU A 1 159 ? 77.484 34.351 38.356 1.00 54.62 159 LEU A CA 1
ATOM 1212 C C . LEU A 1 159 ? 78.019 33.018 37.784 1.00 54.62 159 LEU A C 1
ATOM 1214 O O . LEU A 1 159 ? 77.273 32.052 37.676 1.00 54.62 159 LEU A O 1
ATOM 1218 N N . ALA A 1 160 ? 79.319 32.938 37.483 1.00 54.75 160 ALA A N 1
ATOM 1219 C CA . ALA A 1 160 ? 79.989 31.708 37.059 1.00 54.75 160 ALA A CA 1
ATOM 1220 C C . ALA A 1 160 ? 80.173 30.683 38.199 1.00 54.75 160 ALA A C 1
ATOM 1222 O O . ALA A 1 160 ? 80.107 29.486 37.944 1.00 54.75 160 ALA A O 1
ATOM 1223 N N . GLU A 1 161 ? 80.351 31.132 39.445 1.00 47.12 161 GLU A N 1
ATOM 1224 C CA . GLU A 1 161 ? 80.463 30.272 40.636 1.00 47.12 161 GLU A CA 1
ATOM 1225 C C . GLU A 1 161 ? 79.090 29.793 41.129 1.00 47.12 161 GLU A C 1
ATOM 1227 O O . GLU A 1 161 ? 78.957 28.649 41.551 1.00 47.12 161 GLU A O 1
ATOM 1232 N N . VAL A 1 162 ? 78.038 30.614 40.993 1.00 49.09 162 VAL A N 1
ATOM 1233 C CA . VAL A 1 162 ? 76.640 30.191 41.243 1.00 49.09 162 VAL A CA 1
ATOM 1234 C C . VAL A 1 162 ? 76.207 29.098 40.261 1.00 49.09 162 VAL A C 1
ATOM 1236 O O . VAL A 1 162 ? 75.415 28.222 40.602 1.00 49.09 162 VAL A O 1
ATOM 1239 N N . LEU A 1 163 ? 76.741 29.132 39.040 1.00 50.59 163 LEU A N 1
ATOM 1240 C CA . LEU A 1 163 ? 76.455 28.149 37.997 1.00 50.59 163 LEU A CA 1
ATOM 1241 C C . LEU A 1 163 ? 77.345 26.899 38.072 1.00 50.59 163 LEU A C 1
ATOM 1243 O O . LEU A 1 163 ? 77.143 25.975 37.285 1.00 50.59 163 LEU A O 1
ATOM 1247 N N . ALA A 1 164 ? 78.297 26.834 39.006 1.00 53.16 164 ALA A N 1
ATOM 1248 C CA . ALA A 1 164 ? 79.236 25.727 39.088 1.00 53.16 164 ALA A CA 1
ATOM 1249 C C . ALA A 1 164 ? 79.554 25.332 40.539 1.00 53.16 164 ALA A C 1
ATOM 1251 O O . ALA A 1 164 ? 80.570 25.761 41.079 1.00 53.16 164 ALA A O 1
ATOM 1252 N N . GLN A 1 165 ? 78.735 24.442 41.126 1.00 37.88 165 GLN A N 1
ATOM 1253 C CA . GLN A 1 165 ? 79.213 23.149 41.666 1.00 37.88 165 GLN A CA 1
ATOM 1254 C C . GLN A 1 165 ? 78.085 22.233 42.223 1.00 37.88 165 GLN A C 1
ATOM 1256 O O . GLN A 1 165 ? 77.299 22.674 43.060 1.00 37.88 165 GLN A O 1
ATOM 1261 N N . PRO A 1 166 ? 78.031 20.942 41.815 1.00 45.38 166 PRO A N 1
ATOM 1262 C CA . PRO A 1 166 ? 77.341 19.824 42.496 1.00 45.38 166 PRO A CA 1
ATOM 1263 C C . PRO A 1 166 ? 78.338 19.068 43.429 1.00 45.38 166 PRO A C 1
ATOM 1265 O O . PRO A 1 166 ? 79.528 19.392 43.335 1.00 45.38 166 PRO A O 1
ATOM 1268 N N . PRO A 1 167 ? 77.972 18.110 44.336 1.00 47.56 167 PRO A N 1
ATOM 1269 C CA . PRO A 1 167 ? 77.396 16.758 44.056 1.00 47.56 167 PRO A CA 1
ATOM 1270 C C . PRO A 1 167 ? 76.418 16.249 45.178 1.00 47.56 167 PRO A C 1
ATOM 1272 O O . PRO A 1 167 ? 76.158 16.989 46.118 1.00 47.56 167 PRO A O 1
ATOM 1275 N N . ALA A 1 168 ? 75.751 15.079 45.199 1.00 31.91 168 ALA A N 1
ATOM 1276 C CA . ALA A 1 168 ? 76.077 13.700 44.813 1.00 31.91 168 ALA A CA 1
ATOM 1277 C C . ALA A 1 168 ? 74.807 12.803 44.663 1.00 31.91 168 ALA A C 1
ATOM 1279 O O . ALA A 1 168 ? 73.738 13.148 45.161 1.00 31.91 168 ALA A O 1
ATOM 1280 N N . ASP A 1 169 ? 75.006 11.633 44.038 1.00 38.34 169 ASP A N 1
ATOM 1281 C CA . ASP A 1 169 ? 74.165 10.417 43.954 1.00 38.34 169 ASP A CA 1
ATOM 1282 C C . ASP A 1 169 ? 72.903 10.394 43.064 1.00 38.34 169 ASP A C 1
ATOM 1284 O O . ASP A 1 169 ? 71.778 10.583 43.521 1.00 38.34 169 ASP A O 1
ATOM 1288 N N . THR A 1 170 ? 73.127 10.067 41.776 1.00 38.50 170 THR A N 1
ATOM 1289 C CA . THR A 1 170 ? 72.397 9.133 40.865 1.00 38.50 170 THR A CA 1
ATOM 1290 C C . THR A 1 170 ? 72.664 9.543 39.401 1.00 38.50 170 THR A C 1
ATOM 1292 O O . THR A 1 170 ? 71.945 10.381 38.871 1.00 38.50 170 THR A O 1
ATOM 1295 N N . SER A 1 171 ? 73.690 9.038 38.694 1.00 45.44 171 SER A N 1
ATOM 1296 C CA . SER A 1 171 ? 73.894 9.470 37.287 1.00 45.44 171 SER A CA 1
ATOM 1297 C C . SER A 1 171 ? 74.853 8.621 36.449 1.00 45.44 171 SER A C 1
ATOM 1299 O O . SER A 1 171 ? 75.862 8.169 36.975 1.00 45.44 171 SER A O 1
ATOM 1301 N N . SER A 1 172 ? 74.584 8.605 35.132 1.00 45.06 172 SER A N 1
ATOM 1302 C CA . SER A 1 172 ? 75.551 8.637 34.006 1.00 45.06 172 SER A CA 1
ATOM 1303 C C . SER A 1 172 ? 75.579 7.458 33.017 1.00 45.06 172 SER A C 1
ATOM 1305 O O . SER A 1 172 ? 76.633 6.887 32.745 1.00 45.06 172 SER A O 1
ATOM 1307 N N . ALA A 1 173 ? 74.438 7.138 32.405 1.00 46.50 173 ALA A N 1
ATOM 1308 C CA . ALA A 1 173 ? 74.458 6.485 31.086 1.00 46.50 173 ALA A CA 1
ATOM 1309 C C . ALA A 1 173 ? 73.589 7.216 30.043 1.00 46.50 173 ALA A C 1
ATOM 1311 O O . ALA A 1 173 ? 73.948 7.231 28.874 1.00 46.50 173 ALA A O 1
ATOM 1312 N N . ASP A 1 174 ? 72.536 7.923 30.470 1.00 48.69 174 ASP A N 1
ATOM 1313 C CA . ASP A 1 174 ? 71.719 8.796 29.604 1.00 48.69 174 ASP A CA 1
ATOM 1314 C C . ASP A 1 174 ? 72.150 10.280 29.639 1.00 48.69 174 ASP A C 1
ATOM 1316 O O . ASP A 1 174 ? 71.492 11.135 29.052 1.00 48.69 174 ASP A O 1
ATOM 1320 N N . SER A 1 175 ? 73.232 10.624 30.350 1.00 46.00 175 SER A N 1
ATOM 1321 C CA . SER A 1 175 ? 73.603 12.023 30.633 1.00 46.00 175 SER A CA 1
ATOM 1322 C C . SER A 1 175 ? 74.344 12.752 29.510 1.00 46.00 175 SER A C 1
ATOM 1324 O O . SER A 1 175 ? 74.476 13.969 29.591 1.00 46.00 175 SER A O 1
ATOM 1326 N N . ASP A 1 176 ? 74.813 12.039 28.485 1.00 47.22 176 ASP A N 1
ATOM 1327 C CA . ASP A 1 176 ? 75.490 12.645 27.326 1.00 47.22 176 ASP A CA 1
ATOM 1328 C C . ASP A 1 176 ? 74.524 12.938 26.166 1.00 47.22 176 ASP A C 1
ATOM 1330 O O . ASP A 1 176 ? 74.926 13.494 25.147 1.00 47.22 176 ASP A O 1
ATOM 1334 N N . LEU A 1 177 ? 73.249 12.569 26.313 1.00 50.62 177 LEU A N 1
ATOM 1335 C CA . LEU A 1 177 ? 72.215 12.795 25.312 1.00 50.62 177 LEU A CA 1
ATOM 1336 C C . LEU A 1 177 ? 71.499 14.108 25.625 1.00 50.62 177 LEU A C 1
ATOM 1338 O O . LEU A 1 177 ? 70.951 14.292 26.716 1.00 50.62 177 LEU A O 1
ATOM 1342 N N . ASP A 1 178 ? 71.487 15.034 24.668 1.00 57.75 178 ASP A N 1
ATOM 1343 C CA . ASP A 1 178 ? 70.716 16.262 24.820 1.00 57.75 178 ASP A CA 1
ATOM 1344 C C . ASP A 1 178 ? 69.197 15.986 24.746 1.00 57.75 178 ASP A C 1
ATOM 1346 O O . ASP A 1 178 ? 68.732 14.863 24.541 1.00 57.75 178 ASP A O 1
ATOM 1350 N N . ALA A 1 179 ? 68.365 17.011 24.943 1.00 48.47 179 ALA A N 1
ATOM 1351 C CA . ALA A 1 179 ? 66.911 16.831 24.925 1.00 48.47 179 ALA A CA 1
ATOM 1352 C C . ALA A 1 179 ? 66.380 16.300 23.578 1.00 48.47 179 ALA A C 1
ATOM 1354 O O . ALA A 1 179 ? 65.329 15.651 23.537 1.00 48.47 179 ALA A O 1
ATOM 1355 N N . GLN A 1 180 ? 67.095 16.580 22.490 1.00 54.47 180 GLN A N 1
ATOM 1356 C CA . GLN A 1 180 ? 66.766 16.136 21.148 1.00 54.47 180 GLN A CA 1
ATOM 1357 C C . GLN A 1 180 ? 67.203 14.683 20.944 1.00 54.47 180 GLN A C 1
ATOM 1359 O O . GLN A 1 180 ? 66.422 13.905 20.402 1.00 54.47 180 GLN A O 1
ATOM 1364 N N . ASP A 1 181 ? 68.348 14.283 21.491 1.00 58.56 181 ASP A N 1
ATOM 1365 C CA . ASP A 1 181 ? 68.824 12.903 21.527 1.00 58.56 181 ASP A CA 1
ATOM 1366 C C . ASP A 1 181 ? 67.984 12.018 22.447 1.00 58.56 181 ASP A C 1
ATOM 1368 O O . ASP A 1 181 ? 67.621 10.919 22.058 1.00 58.56 181 ASP A O 1
ATOM 1372 N N . LEU A 1 182 ? 67.558 12.498 23.617 1.00 52.84 182 LEU A N 1
ATOM 1373 C CA . LEU A 1 182 ? 66.600 11.798 24.484 1.00 52.84 182 LEU A CA 1
ATOM 1374 C C . LEU A 1 182 ? 65.202 11.726 23.856 1.00 52.84 182 LEU A C 1
ATOM 1376 O O . LEU A 1 182 ? 64.414 10.822 24.149 1.00 52.84 182 LEU A O 1
ATOM 1380 N N . GLY A 1 183 ? 64.852 12.702 23.017 1.00 58.47 183 GLY A N 1
ATOM 1381 C CA . GLY A 1 183 ? 63.650 12.668 22.186 1.00 58.47 183 GLY A CA 1
ATOM 1382 C C . GLY A 1 183 ? 63.764 11.632 21.067 1.00 58.47 183 GLY A C 1
ATOM 1383 O O . GLY A 1 183 ? 62.834 10.857 20.852 1.00 58.47 183 GLY A O 1
ATOM 1384 N N . ASN A 1 184 ? 64.917 11.579 20.405 1.00 62.84 184 ASN A N 1
ATOM 1385 C CA . ASN A 1 184 ? 65.229 10.643 19.333 1.00 62.84 184 ASN A CA 1
ATOM 1386 C C . ASN A 1 184 ? 65.351 9.210 19.864 1.00 62.84 184 ASN A C 1
ATOM 1388 O O . ASN A 1 184 ? 64.746 8.308 19.302 1.00 62.84 184 ASN A O 1
ATOM 1392 N N . LEU A 1 185 ? 66.026 9.008 20.996 1.00 61.19 185 LEU A N 1
ATOM 1393 C CA . LEU A 1 185 ? 66.119 7.735 21.703 1.00 61.19 185 LEU A CA 1
ATOM 1394 C C . LEU A 1 185 ? 64.715 7.244 22.056 1.00 61.19 185 LEU A C 1
ATOM 1396 O O . LEU A 1 185 ? 64.359 6.144 21.668 1.00 61.19 185 LEU A O 1
ATOM 1400 N N . ARG A 1 186 ? 63.857 8.089 22.650 1.00 58.41 186 ARG A N 1
ATOM 1401 C CA . ARG A 1 186 ? 62.446 7.738 22.904 1.00 58.41 186 ARG A CA 1
ATOM 1402 C C . ARG A 1 186 ? 61.663 7.408 21.634 1.00 58.41 186 ARG A C 1
ATOM 1404 O O . ARG A 1 186 ? 60.850 6.486 21.657 1.00 58.41 186 ARG A O 1
ATOM 1411 N N . ALA A 1 187 ? 61.887 8.134 20.539 1.00 58.28 187 ALA A N 1
ATOM 1412 C CA . ALA A 1 187 ? 61.241 7.858 19.258 1.00 58.28 187 ALA A CA 1
ATOM 1413 C C . ALA A 1 187 ? 61.710 6.522 18.654 1.00 58.28 187 ALA A C 1
ATOM 1415 O O . ALA A 1 187 ? 60.881 5.767 18.143 1.00 58.28 187 ALA A O 1
ATOM 1416 N N . TRP A 1 188 ? 63.004 6.210 18.761 1.00 72.12 188 TRP A N 1
ATOM 1417 C CA . TRP A 1 188 ? 63.598 4.944 18.340 1.00 72.12 188 TRP A CA 1
ATOM 1418 C C . TRP A 1 188 ? 63.138 3.784 19.209 1.00 72.12 188 TRP A C 1
ATOM 1420 O O . TRP A 1 188 ? 62.729 2.776 18.650 1.00 72.12 188 TRP A O 1
ATOM 1430 N N . THR A 1 189 ? 63.102 3.926 20.535 1.00 63.03 189 THR A N 1
ATOM 1431 C CA . THR A 1 189 ? 62.563 2.897 21.434 1.00 63.03 189 THR A CA 1
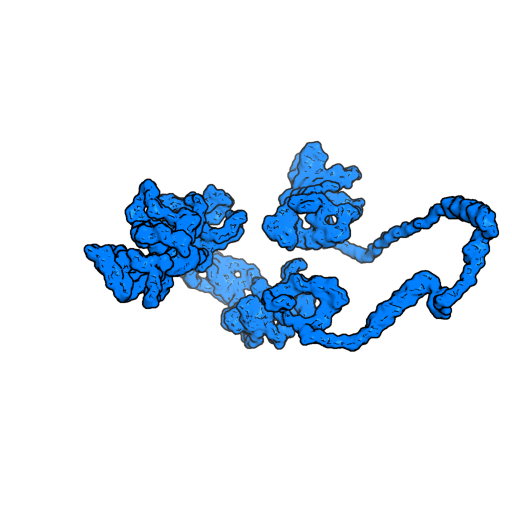ATOM 1432 C C . THR A 1 189 ? 61.090 2.639 21.120 1.00 63.03 189 THR A C 1
ATOM 1434 O O . THR A 1 189 ? 60.723 1.506 20.852 1.00 63.03 189 THR A O 1
ATOM 1437 N N . GLN A 1 190 ? 60.259 3.681 20.972 1.00 56.31 190 GLN A N 1
ATOM 1438 C CA . GLN A 1 190 ? 58.853 3.516 20.564 1.00 56.31 190 GLN A CA 1
ATOM 1439 C C . GLN A 1 190 ? 58.672 2.929 19.159 1.00 56.31 190 GLN A C 1
ATOM 1441 O O . GLN A 1 190 ? 57.606 2.404 18.832 1.00 56.31 190 GLN A O 1
ATOM 1446 N N . TRP A 1 191 ? 59.637 3.109 18.261 1.00 72.88 191 TRP A N 1
ATOM 1447 C CA . TRP A 1 191 ? 59.598 2.506 16.934 1.00 72.88 191 TRP A CA 1
ATOM 1448 C C . TRP A 1 191 ? 60.069 1.046 16.963 1.00 72.88 191 TRP A C 1
ATOM 1450 O O . TRP A 1 191 ? 59.421 0.207 16.346 1.00 72.88 191 TRP A O 1
ATOM 1460 N N . LEU A 1 192 ? 61.111 0.724 17.732 1.00 66.12 192 LEU A N 1
ATOM 1461 C CA . LEU A 1 192 ? 61.598 -0.639 17.969 1.00 66.12 192 LEU A CA 1
ATOM 1462 C C . LEU A 1 192 ? 60.553 -1.484 18.713 1.00 66.12 192 LEU A C 1
ATOM 1464 O O . LEU A 1 192 ? 60.250 -2.583 18.263 1.00 66.12 192 LEU A O 1
ATOM 1468 N N . ASP A 1 193 ? 59.886 -0.928 19.727 1.00 62.03 193 ASP A N 1
ATOM 1469 C CA . ASP A 1 193 ? 58.747 -1.559 20.412 1.00 62.03 193 ASP A CA 1
ATOM 1470 C C . ASP A 1 193 ? 57.585 -1.851 19.442 1.00 62.03 193 ASP A C 1
ATOM 1472 O O . ASP A 1 193 ? 56.833 -2.808 19.608 1.00 62.03 193 ASP A O 1
ATOM 1476 N N . ARG A 1 194 ? 57.424 -1.034 18.389 1.00 56.50 194 ARG A N 1
ATOM 1477 C CA . ARG A 1 194 ? 56.440 -1.274 17.317 1.00 56.50 194 ARG A CA 1
ATOM 1478 C C . ARG A 1 194 ? 56.891 -2.329 16.307 1.00 56.50 194 ARG A C 1
ATOM 1480 O O . ARG A 1 194 ? 56.039 -2.860 15.594 1.00 56.50 194 ARG A O 1
ATOM 1487 N N . LEU A 1 195 ? 58.190 -2.611 16.216 1.00 56.59 195 LEU A N 1
ATOM 1488 C CA . LEU A 1 195 ? 58.739 -3.707 15.416 1.00 56.59 195 LEU A CA 1
ATOM 1489 C C . LEU A 1 195 ? 58.711 -5.039 16.168 1.00 56.59 195 LEU A C 1
ATOM 1491 O O . LEU A 1 195 ? 58.558 -6.081 15.530 1.00 56.59 195 LEU A O 1
ATOM 1495 N N . GLU A 1 196 ? 58.771 -5.011 17.499 1.00 53.19 196 GLU A N 1
ATOM 1496 C CA . GLU A 1 196 ? 58.456 -6.144 18.372 1.00 53.19 196 GLU A CA 1
ATOM 1497 C C . GLU A 1 196 ? 56.939 -6.397 18.407 1.00 53.19 196 GLU A C 1
ATOM 1499 O O . GLU A 1 196 ? 56.268 -6.303 19.432 1.00 53.19 196 GLU A O 1
ATOM 1504 N N . LEU A 1 197 ? 56.355 -6.725 17.252 1.00 50.62 197 LEU A N 1
ATOM 1505 C CA . LEU A 1 197 ? 54.991 -7.235 17.205 1.00 50.62 197 LEU A CA 1
ATOM 1506 C C . LEU A 1 197 ? 54.985 -8.629 17.854 1.00 50.62 197 LEU A C 1
ATOM 1508 O O . LEU A 1 197 ? 55.576 -9.549 17.277 1.00 50.62 197 LEU A O 1
ATOM 1512 N N . PRO A 1 198 ? 54.287 -8.857 18.987 1.00 50.78 198 PRO A N 1
ATOM 1513 C CA . PRO A 1 198 ? 53.960 -10.223 19.368 1.00 50.78 198 PRO A CA 1
ATOM 1514 C C . PRO A 1 198 ? 53.216 -10.868 18.188 1.00 50.78 198 PRO A C 1
ATOM 1516 O O . PRO A 1 198 ? 52.468 -10.166 17.491 1.00 50.78 198 PRO A O 1
ATOM 1519 N N . PRO A 1 199 ? 53.420 -12.172 17.911 1.00 47.50 199 PRO A N 1
ATOM 1520 C CA . PRO A 1 199 ? 52.776 -12.825 16.779 1.00 47.50 199 PRO A CA 1
ATOM 1521 C C . PRO A 1 199 ? 51.282 -12.532 16.853 1.00 47.50 199 PRO A C 1
ATOM 1523 O O . PRO A 1 199 ? 50.664 -12.747 17.896 1.00 47.50 199 PRO A O 1
ATOM 1526 N N . ALA A 1 200 ? 50.732 -11.957 15.778 1.00 48.81 200 ALA A N 1
ATOM 1527 C CA . ALA A 1 200 ? 49.352 -11.503 15.752 1.00 48.81 200 ALA A CA 1
ATOM 1528 C C . ALA A 1 200 ? 48.438 -12.681 16.101 1.00 48.81 200 ALA A C 1
ATOM 1530 O O . ALA A 1 200 ? 48.208 -13.563 15.273 1.00 48.81 200 ALA A O 1
ATOM 1531 N N . GLN A 1 201 ? 47.943 -12.714 17.337 1.00 51.47 201 GLN A N 1
ATOM 1532 C CA . GLN A 1 201 ? 46.981 -13.725 17.733 1.00 51.47 201 GLN A CA 1
ATOM 1533 C C . GLN A 1 201 ? 45.682 -13.427 16.979 1.00 51.47 201 GLN A C 1
ATOM 1535 O O . GLN A 1 201 ? 45.238 -12.271 16.964 1.00 51.47 201 GLN A O 1
ATOM 1540 N N . PRO A 1 202 ? 45.090 -14.421 16.295 1.00 53.47 202 PRO A N 1
ATOM 1541 C CA . PRO A 1 202 ? 43.801 -14.225 15.655 1.00 53.47 202 PRO A CA 1
ATOM 1542 C C . PRO A 1 202 ? 42.784 -13.775 16.714 1.00 53.47 202 PRO A C 1
ATOM 1544 O O . PRO A 1 202 ? 42.862 -14.213 17.866 1.00 53.47 202 PRO A O 1
ATOM 1547 N N . PRO A 1 203 ? 41.844 -12.882 16.361 1.00 58.91 203 PRO A N 1
ATOM 1548 C CA . PRO A 1 203 ? 40.827 -12.447 17.306 1.00 58.91 203 PRO A CA 1
ATOM 1549 C C . PRO A 1 203 ? 40.030 -13.658 17.807 1.00 58.91 203 PRO A C 1
ATOM 1551 O O . PRO A 1 203 ? 39.791 -14.603 17.056 1.00 58.91 203 PRO A O 1
ATOM 1554 N N . ALA A 1 204 ? 39.572 -13.609 19.062 1.00 60.94 204 ALA A N 1
ATOM 1555 C CA . ALA A 1 204 ? 38.779 -14.684 19.670 1.00 60.94 204 ALA A CA 1
ATOM 1556 C C . ALA A 1 204 ? 37.501 -15.024 18.871 1.00 60.94 204 ALA A C 1
ATOM 1558 O O . ALA A 1 204 ? 36.968 -16.124 18.982 1.00 60.94 204 ALA A O 1
ATOM 1559 N N . SER A 1 205 ? 37.015 -14.085 18.051 1.00 65.50 205 SER A N 1
ATOM 1560 C CA . SER A 1 205 ? 35.995 -14.318 17.028 1.00 65.50 205 SER A CA 1
ATOM 1561 C C . SER A 1 205 ? 36.143 -13.310 15.885 1.00 65.50 205 SER A C 1
ATOM 1563 O O . SER A 1 205 ? 36.517 -12.158 16.114 1.00 65.50 205 SER A O 1
ATOM 1565 N N . TYR A 1 206 ? 35.862 -13.743 14.654 1.00 70.62 206 TYR A N 1
ATOM 1566 C CA . TYR A 1 206 ? 35.785 -12.854 13.494 1.00 70.62 206 TYR A CA 1
ATOM 1567 C C . TYR A 1 206 ? 34.409 -12.186 13.408 1.00 70.62 206 TYR A C 1
ATOM 1569 O O . TYR A 1 206 ? 33.393 -12.765 13.800 1.00 70.62 206 TYR A O 1
ATOM 1577 N N . GLN A 1 207 ? 34.367 -10.979 12.850 1.00 71.31 207 GLN A N 1
ATOM 1578 C CA . GLN A 1 207 ? 33.126 -10.291 12.532 1.00 71.31 207 GLN A CA 1
ATOM 1579 C C . GLN A 1 207 ? 32.382 -11.027 11.413 1.00 71.31 207 GLN A C 1
ATOM 1581 O O . GLN A 1 207 ? 32.928 -11.280 10.341 1.00 71.31 207 GLN A O 1
ATOM 1586 N N . GLU A 1 208 ? 31.113 -11.346 11.660 1.00 74.06 208 GLU A N 1
ATOM 1587 C CA . GLU A 1 208 ? 30.254 -12.033 10.698 1.00 74.06 208 GLU A CA 1
ATOM 1588 C C . GLU A 1 208 ? 29.721 -11.042 9.649 1.00 74.06 208 GLU A C 1
ATOM 1590 O O . GLU A 1 208 ? 28.947 -10.128 9.975 1.00 74.06 208 GLU A O 1
ATOM 1595 N N . LEU A 1 209 ? 30.132 -11.233 8.392 1.00 79.62 209 LEU A N 1
ATOM 1596 C CA . LEU A 1 209 ? 29.620 -10.502 7.235 1.00 79.62 209 LEU A CA 1
ATOM 1597 C C . LEU A 1 209 ? 28.526 -11.310 6.534 1.00 79.62 209 LEU A C 1
ATOM 1599 O O . LEU A 1 209 ? 28.650 -12.516 6.334 1.00 79.62 209 LEU A O 1
ATOM 1603 N N . GLN A 1 210 ? 27.453 -10.631 6.134 1.00 83.12 210 GLN A N 1
ATOM 1604 C CA . GLN A 1 210 ? 26.414 -11.190 5.275 1.00 83.12 210 GLN A CA 1
ATOM 1605 C C . GLN A 1 210 ? 26.291 -10.337 4.018 1.00 83.12 210 GLN A C 1
ATOM 1607 O O . GLN A 1 210 ? 26.081 -9.128 4.097 1.00 83.12 210 GLN A O 1
ATOM 1612 N N . PHE A 1 211 ? 26.332 -10.987 2.862 1.00 87.69 211 PHE A N 1
ATOM 1613 C CA . PHE A 1 211 ? 26.051 -10.353 1.583 1.00 87.69 211 PHE A CA 1
ATOM 1614 C C . PHE A 1 211 ? 24.586 -10.583 1.214 1.00 87.69 211 PHE A C 1
ATOM 1616 O O . PHE A 1 211 ? 24.038 -11.669 1.441 1.00 87.69 211 PHE A O 1
ATOM 1623 N N . ARG A 1 212 ? 23.935 -9.554 0.671 1.00 90.19 212 ARG A N 1
ATOM 1624 C CA . ARG A 1 212 ? 22.580 -9.658 0.131 1.00 90.19 212 ARG A CA 1
ATOM 1625 C C . ARG A 1 212 ? 22.512 -9.146 -1.291 1.00 90.19 212 ARG A C 1
ATOM 1627 O O . ARG A 1 212 ? 23.063 -8.092 -1.579 1.00 90.19 212 ARG A O 1
ATOM 1634 N N . LEU A 1 213 ? 21.805 -9.870 -2.149 1.00 91.50 213 LEU A N 1
ATOM 1635 C CA . LEU A 1 213 ? 21.556 -9.465 -3.525 1.00 91.50 213 LEU A CA 1
ATOM 1636 C C . LEU A 1 213 ? 20.158 -8.865 -3.679 1.00 91.50 213 LEU A C 1
ATOM 1638 O O . LEU A 1 213 ? 19.189 -9.322 -3.067 1.00 91.50 213 LEU A O 1
ATOM 1642 N N . GLN A 1 214 ? 20.053 -7.837 -4.511 1.00 91.44 214 GLN A N 1
ATOM 1643 C CA . GLN A 1 214 ? 18.780 -7.284 -4.953 1.00 91.44 214 GLN A CA 1
ATOM 1644 C C . GLN A 1 214 ? 18.841 -6.942 -6.437 1.00 91.44 214 GLN A C 1
ATOM 1646 O O . GLN A 1 214 ? 19.848 -6.431 -6.933 1.00 91.44 214 GLN A O 1
ATOM 1651 N N . CYS A 1 215 ? 17.736 -7.180 -7.127 1.00 87.81 215 CYS A N 1
ATOM 1652 C CA . CYS A 1 215 ? 17.560 -6.751 -8.501 1.00 87.81 215 CYS A CA 1
ATOM 1653 C C . CYS A 1 215 ? 16.914 -5.363 -8.507 1.00 87.81 215 CYS A C 1
ATOM 1655 O O . CYS A 1 215 ? 15.910 -5.106 -7.835 1.00 87.81 215 CYS A O 1
ATOM 1657 N N . LYS A 1 216 ? 17.530 -4.426 -9.228 1.00 82.50 216 LYS A N 1
ATOM 1658 C CA . LYS A 1 216 ? 17.048 -3.048 -9.375 1.00 82.50 216 LYS A CA 1
ATOM 1659 C C . LYS A 1 216 ? 17.100 -2.679 -10.848 1.00 82.50 216 LYS A C 1
ATOM 1661 O O . LYS A 1 216 ? 18.126 -2.233 -11.361 1.00 82.50 216 LYS A O 1
ATOM 1666 N N . GLY A 1 217 ? 15.974 -2.876 -11.531 1.00 77.94 217 GLY A N 1
ATOM 1667 C CA . GLY A 1 217 ? 15.895 -2.693 -12.976 1.00 77.94 217 GLY A CA 1
ATOM 1668 C C . GLY A 1 217 ? 16.793 -3.710 -13.692 1.00 77.94 217 GLY A C 1
ATOM 1669 O O . GLY A 1 217 ? 16.615 -4.904 -13.479 1.00 77.94 217 GLY A O 1
ATOM 1670 N N . PRO A 1 218 ? 17.750 -3.279 -14.531 1.00 78.38 218 PRO A N 1
ATOM 1671 C CA . PRO A 1 218 ? 18.611 -4.193 -15.279 1.00 78.38 218 PRO A CA 1
ATOM 1672 C C . PRO A 1 218 ? 19.823 -4.711 -14.490 1.00 78.38 218 PRO A C 1
ATOM 1674 O O . PRO A 1 218 ? 20.607 -5.492 -15.029 1.00 78.38 218 PRO A O 1
ATOM 1677 N N . HIS A 1 219 ? 20.000 -4.246 -13.253 1.00 84.44 219 HIS A N 1
ATOM 1678 C CA . HIS A 1 219 ? 21.234 -4.389 -12.496 1.00 84.44 219 HIS A CA 1
ATOM 1679 C C . HIS A 1 219 ? 21.069 -5.294 -11.278 1.00 84.44 219 HIS A C 1
ATOM 1681 O O . HIS A 1 219 ? 20.082 -5.191 -10.542 1.00 84.44 219 HIS A O 1
ATOM 1687 N N . LEU A 1 220 ? 22.098 -6.103 -11.025 1.00 91.12 220 LEU A N 1
ATOM 1688 C CA . LEU A 1 220 ? 22.249 -6.869 -9.796 1.00 91.12 220 LEU A CA 1
ATOM 1689 C C . LEU A 1 220 ? 23.120 -6.082 -8.815 1.00 91.12 220 LEU A C 1
ATOM 1691 O O . LEU A 1 220 ? 24.233 -5.671 -9.149 1.00 91.12 220 LEU A O 1
ATOM 1695 N N . GLN A 1 221 ? 22.594 -5.842 -7.617 1.00 93.06 221 GLN A N 1
ATOM 1696 C CA . GLN A 1 221 ? 23.264 -5.052 -6.591 1.00 93.06 221 GLN A CA 1
ATOM 1697 C C . GLN A 1 221 ? 23.566 -5.897 -5.358 1.00 93.06 221 GLN A C 1
ATOM 1699 O O . GLN A 1 221 ? 22.711 -6.655 -4.903 1.00 93.06 221 GLN A O 1
ATOM 1704 N N . VAL A 1 222 ? 24.760 -5.720 -4.800 1.00 90.56 222 VAL A N 1
ATOM 1705 C CA . VAL A 1 222 ? 25.225 -6.349 -3.565 1.00 90.56 222 VAL A CA 1
ATOM 1706 C C . VAL A 1 222 ? 25.170 -5.343 -2.429 1.00 90.56 222 VAL A C 1
ATOM 1708 O O . VAL A 1 222 ? 25.779 -4.277 -2.501 1.00 90.56 222 VAL A O 1
ATOM 1711 N N . GLN A 1 223 ? 24.487 -5.717 -1.358 1.00 88.88 223 GLN A N 1
ATOM 1712 C CA . GLN A 1 223 ? 24.509 -5.038 -0.076 1.00 88.88 223 GLN A CA 1
ATOM 1713 C C . GLN A 1 223 ? 25.355 -5.839 0.913 1.00 88.88 223 GLN A C 1
ATOM 1715 O O . GLN A 1 223 ? 25.234 -7.062 1.007 1.00 88.88 223 GLN A O 1
ATOM 1720 N N . ILE A 1 224 ? 26.189 -5.141 1.680 1.00 84.94 224 ILE A N 1
ATOM 1721 C CA . ILE A 1 224 ? 27.041 -5.742 2.706 1.00 84.94 224 ILE A CA 1
ATOM 1722 C C . ILE A 1 224 ? 26.439 -5.415 4.070 1.00 84.94 224 ILE A C 1
ATOM 1724 O O . ILE A 1 224 ? 26.211 -4.250 4.397 1.00 84.94 224 ILE A O 1
ATOM 1728 N N . LEU A 1 225 ? 26.195 -6.439 4.880 1.00 79.81 225 LEU A N 1
ATOM 1729 C CA . LEU A 1 225 ? 25.713 -6.305 6.247 1.00 79.81 225 LEU A CA 1
ATOM 1730 C C . LEU A 1 225 ? 26.742 -6.855 7.222 1.00 79.81 225 LEU A C 1
ATOM 1732 O O . LEU A 1 225 ? 27.355 -7.892 6.975 1.00 79.81 225 LEU A O 1
ATOM 1736 N N . ALA A 1 226 ? 26.864 -6.190 8.363 1.00 74.62 226 ALA A N 1
ATOM 1737 C CA . ALA A 1 226 ? 27.666 -6.660 9.480 1.00 74.62 226 ALA A CA 1
ATOM 1738 C C . ALA A 1 226 ? 26.772 -6.901 10.701 1.00 74.62 226 ALA A C 1
ATOM 1740 O O . ALA A 1 226 ? 25.797 -6.173 10.943 1.00 74.62 226 ALA A O 1
ATOM 1741 N N . ARG A 1 227 ? 27.098 -7.932 11.486 1.00 69.75 227 ARG A N 1
ATOM 1742 C CA . ARG A 1 227 ? 26.472 -8.140 12.797 1.00 69.75 227 ARG A CA 1
ATOM 1743 C C . ARG A 1 227 ? 26.871 -7.007 13.744 1.00 69.75 227 ARG A C 1
ATOM 1745 O O . ARG A 1 227 ? 28.039 -6.616 13.790 1.00 69.75 227 ARG A O 1
ATOM 1752 N N . ARG A 1 228 ? 25.900 -6.472 14.489 1.00 62.06 228 ARG A N 1
ATOM 1753 C CA . ARG A 1 228 ? 26.171 -5.415 15.469 1.00 62.06 228 ARG A CA 1
ATOM 1754 C C . ARG A 1 228 ? 26.986 -5.958 16.656 1.00 62.06 228 ARG A C 1
ATOM 1756 O O . ARG A 1 228 ? 26.734 -7.092 17.071 1.00 62.06 228 ARG A O 1
ATOM 1763 N N . PRO A 1 229 ? 27.891 -5.154 17.250 1.00 57.81 229 PRO A N 1
ATOM 1764 C CA . PRO A 1 229 ? 28.662 -5.558 18.432 1.00 57.81 229 PRO A CA 1
ATOM 1765 C C . PRO A 1 229 ? 27.798 -5.879 19.657 1.00 57.81 229 PRO A C 1
ATOM 1767 O O . PRO A 1 229 ? 28.161 -6.723 20.465 1.00 57.81 229 PRO A O 1
ATOM 1770 N N . ASP A 1 230 ? 26.639 -5.227 19.783 1.00 59.97 230 ASP A N 1
ATOM 1771 C CA . ASP A 1 230 ? 25.678 -5.421 20.877 1.00 59.97 230 ASP A CA 1
ATOM 1772 C C . ASP A 1 230 ? 24.820 -6.692 20.725 1.00 59.97 230 ASP A C 1
ATOM 1774 O O . ASP A 1 230 ? 23.951 -6.965 21.553 1.00 59.97 230 ASP A O 1
ATOM 1778 N N . GLY A 1 231 ? 25.015 -7.450 19.640 1.00 60.31 231 GLY A N 1
ATOM 1779 C CA . GLY A 1 231 ? 24.236 -8.639 19.308 1.00 60.31 231 GLY A CA 1
ATOM 1780 C C . GLY A 1 231 ? 22.793 -8.363 18.863 1.00 60.31 231 GLY A C 1
ATOM 1781 O O . GLY A 1 231 ? 22.103 -9.308 18.479 1.00 60.31 231 GLY A O 1
ATOM 1782 N N . ARG A 1 232 ? 22.325 -7.105 18.847 1.00 58.53 232 ARG A N 1
ATOM 1783 C CA . ARG A 1 232 ? 20.933 -6.719 18.546 1.00 58.53 232 ARG A CA 1
ATOM 1784 C C . ARG A 1 232 ? 20.694 -6.553 17.042 1.00 58.53 232 ARG A C 1
ATOM 1786 O O . ARG A 1 232 ? 20.263 -5.501 16.566 1.00 58.53 232 ARG A O 1
ATOM 1793 N N . GLY A 1 233 ? 20.967 -7.614 16.286 1.00 60.59 233 GLY A N 1
ATOM 1794 C CA . GLY A 1 233 ? 20.662 -7.710 14.856 1.00 60.59 233 GLY A CA 1
ATOM 1795 C C . GLY A 1 233 ? 21.802 -7.305 13.914 1.00 60.59 233 GLY A C 1
ATOM 1796 O O . GLY A 1 233 ? 22.981 -7.319 14.275 1.00 60.59 233 GLY A O 1
ATOM 1797 N N . LYS A 1 234 ? 21.445 -7.001 12.659 1.00 63.22 234 LYS A N 1
ATOM 1798 C CA . LYS A 1 234 ? 22.376 -6.686 11.559 1.00 63.22 234 LYS A CA 1
ATOM 1799 C C . LYS A 1 234 ? 22.153 -5.256 11.069 1.00 63.22 234 LYS A C 1
ATOM 1801 O O . LYS A 1 234 ? 21.035 -4.750 11.128 1.00 63.22 234 LYS A O 1
ATOM 1806 N N . THR A 1 235 ? 23.208 -4.605 10.595 1.00 62.44 235 THR A N 1
ATOM 1807 C CA . THR A 1 235 ? 23.170 -3.226 10.085 1.00 62.44 235 THR A CA 1
ATOM 1808 C C . THR A 1 235 ? 23.956 -3.132 8.775 1.00 62.44 235 THR A C 1
ATOM 1810 O O . THR A 1 235 ? 24.830 -3.981 8.564 1.00 62.44 235 THR A O 1
ATOM 1813 N N . PRO A 1 236 ? 23.676 -2.145 7.898 1.00 62.84 236 PRO A N 1
ATOM 1814 C CA . PRO A 1 236 ? 24.536 -1.859 6.754 1.00 62.84 236 PRO A CA 1
ATOM 1815 C C . PRO A 1 236 ? 25.988 -1.738 7.207 1.00 62.84 236 PRO A C 1
ATOM 1817 O O . PRO A 1 236 ? 26.275 -1.070 8.207 1.00 62.84 236 PRO A O 1
ATOM 1820 N N . ALA A 1 237 ? 26.884 -2.470 6.547 1.00 57.72 237 ALA A N 1
ATOM 1821 C CA . ALA A 1 237 ? 28.248 -2.628 7.020 1.00 57.72 237 ALA A CA 1
ATOM 1822 C C . ALA A 1 237 ? 28.979 -1.283 7.087 1.00 57.72 237 ALA A C 1
ATOM 1824 O O . ALA A 1 237 ? 29.783 -1.104 7.997 1.00 57.72 237 ALA A O 1
ATOM 1825 N N . PHE A 1 238 ? 28.675 -0.302 6.224 1.00 56.12 238 PHE A N 1
ATOM 1826 C CA . PHE A 1 238 ? 29.355 1.000 6.250 1.00 56.12 238 PHE A CA 1
ATOM 1827 C C . PHE A 1 238 ? 28.732 2.047 7.171 1.00 56.12 238 PHE A C 1
ATOM 1829 O O . PHE A 1 238 ? 29.378 3.060 7.434 1.00 56.12 238 PHE A O 1
ATOM 1836 N N . ALA A 1 239 ? 27.596 1.762 7.807 1.00 53.75 239 ALA A N 1
ATOM 1837 C CA . ALA A 1 239 ? 27.210 2.480 9.020 1.00 53.75 239 ALA A CA 1
ATOM 1838 C C . ALA A 1 239 ? 28.204 2.201 10.172 1.00 53.75 239 ALA A C 1
ATOM 1840 O O . ALA A 1 239 ? 28.237 2.932 11.160 1.00 53.75 239 ALA A O 1
ATOM 1841 N N . PHE A 1 240 ? 29.021 1.145 10.039 1.00 52.16 240 PHE A N 1
ATOM 1842 C CA . PHE A 1 240 ? 29.963 0.665 11.048 1.00 52.16 240 PHE A CA 1
ATOM 1843 C C . PHE A 1 240 ? 31.434 0.637 10.570 1.00 52.16 240 PHE A C 1
ATOM 1845 O O . PHE A 1 240 ? 32.332 0.903 11.368 1.00 52.16 240 PHE A O 1
ATOM 1852 N N . LEU A 1 241 ? 31.708 0.402 9.278 1.00 50.19 241 LEU A N 1
ATOM 1853 C CA . LEU A 1 241 ? 33.070 0.329 8.719 1.00 50.19 241 LEU A CA 1
ATOM 1854 C C . LEU A 1 241 ? 33.926 1.586 8.968 1.00 50.19 241 LEU A C 1
ATOM 1856 O O . LEU A 1 241 ? 35.097 1.404 9.269 1.00 50.19 241 LEU A O 1
ATOM 1860 N N . PRO A 1 242 ? 33.419 2.835 8.933 1.00 47.81 242 PRO A N 1
ATOM 1861 C CA . PRO A 1 242 ? 34.208 4.017 9.295 1.00 47.81 242 PRO A CA 1
ATOM 1862 C C . PRO A 1 242 ? 34.662 4.036 10.763 1.00 47.81 242 PRO A C 1
ATOM 1864 O O . PRO A 1 242 ? 35.724 4.572 11.055 1.00 47.81 242 PRO A O 1
ATOM 1867 N N . ASN A 1 243 ? 33.904 3.422 11.681 1.00 44.28 243 ASN A N 1
ATOM 1868 C CA . ASN A 1 243 ? 34.305 3.271 13.087 1.00 44.28 243 ASN A CA 1
ATOM 1869 C C . ASN A 1 243 ? 35.298 2.109 13.285 1.00 44.28 243 ASN A C 1
ATOM 1871 O O . ASN A 1 243 ? 36.098 2.148 14.213 1.00 44.28 243 ASN A O 1
ATOM 1875 N N . LEU A 1 244 ? 35.293 1.114 12.391 1.00 42.62 244 LEU A N 1
ATOM 1876 C CA . LEU A 1 244 ? 36.322 0.066 12.289 1.00 42.62 244 LEU A CA 1
ATOM 1877 C C . LEU A 1 244 ? 37.622 0.592 11.655 1.00 42.62 244 LEU A C 1
ATOM 1879 O O . LEU A 1 244 ? 38.703 0.271 12.123 1.00 42.62 244 LEU A O 1
ATOM 1883 N N . LEU A 1 245 ? 37.517 1.424 10.616 1.00 41.66 245 LEU A N 1
ATOM 1884 C CA . LEU A 1 245 ? 38.629 2.032 9.868 1.00 41.66 245 LEU A CA 1
ATOM 1885 C C . LEU A 1 245 ? 39.206 3.289 10.541 1.00 41.66 245 LEU A C 1
ATOM 1887 O O . LEU A 1 245 ? 40.258 3.766 10.127 1.00 41.66 245 LEU A O 1
ATOM 1891 N N . GLY A 1 246 ? 38.513 3.842 11.541 1.00 39.94 246 GLY A N 1
ATOM 1892 C CA . GLY A 1 246 ? 38.927 5.031 12.293 1.00 39.94 246 GLY A CA 1
ATOM 1893 C C . GLY A 1 246 ? 39.487 4.746 13.690 1.00 39.94 246 GLY A C 1
ATOM 1894 O O . GLY A 1 246 ? 40.037 5.652 14.313 1.00 39.94 246 GLY A O 1
ATOM 1895 N N . GLY A 1 247 ? 39.355 3.516 14.199 1.00 41.97 247 GLY A N 1
ATOM 1896 C CA . GLY A 1 247 ? 40.021 3.077 15.426 1.00 41.97 247 GLY A CA 1
ATOM 1897 C C . GLY A 1 247 ? 41.455 2.645 15.121 1.00 41.97 247 GLY A C 1
ATOM 1898 O O . GLY A 1 247 ? 41.705 2.063 14.075 1.00 41.97 247 GLY A O 1
ATOM 1899 N N . GLY A 1 248 ? 42.409 2.900 16.018 1.00 43.91 248 GLY A N 1
ATOM 1900 C CA . GLY A 1 248 ? 43.842 2.621 15.805 1.00 43.91 248 GLY A CA 1
ATOM 1901 C C . GLY A 1 248 ? 44.251 1.148 15.599 1.00 43.91 248 GLY A C 1
ATOM 1902 O O . GLY A 1 248 ? 45.439 0.850 15.653 1.00 43.91 248 GLY A O 1
ATOM 1903 N N . ALA A 1 249 ? 43.309 0.226 15.374 1.00 53.53 249 ALA A N 1
ATOM 1904 C CA . ALA A 1 249 ? 43.558 -1.172 15.042 1.00 53.53 249 ALA A CA 1
ATOM 1905 C C . ALA A 1 249 ? 43.132 -1.460 13.594 1.00 53.53 249 ALA A C 1
ATOM 1907 O O . ALA A 1 249 ? 42.060 -1.045 13.171 1.00 53.53 249 ALA A O 1
ATOM 1908 N N . ASP A 1 250 ? 43.953 -2.211 12.856 1.00 57.28 250 ASP A N 1
ATOM 1909 C CA . ASP A 1 250 ? 43.675 -2.609 11.471 1.00 57.28 250 ASP A CA 1
ATOM 1910 C C . ASP A 1 250 ? 42.352 -3.409 11.371 1.00 57.28 250 ASP A C 1
ATOM 1912 O O . ASP A 1 250 ? 42.293 -4.553 11.843 1.00 57.28 250 ASP A O 1
ATOM 1916 N N . PRO A 1 251 ? 41.286 -2.852 10.763 1.00 56.59 251 PRO A N 1
ATOM 1917 C CA . PRO A 1 251 ? 39.967 -3.483 10.711 1.00 56.59 251 PRO A CA 1
ATOM 1918 C C . PRO A 1 251 ? 39.947 -4.770 9.900 1.00 56.59 251 PRO A C 1
ATOM 1920 O O . PRO A 1 251 ? 39.104 -5.634 10.145 1.00 56.59 251 PRO A O 1
ATOM 1923 N N . TRP A 1 252 ? 40.897 -4.947 8.977 1.00 63.59 252 TRP A N 1
ATOM 1924 C CA . TRP A 1 252 ? 41.018 -6.186 8.224 1.00 63.59 252 TRP A CA 1
ATOM 1925 C C . TRP A 1 252 ? 41.292 -7.362 9.155 1.00 63.59 252 TRP A C 1
ATOM 1927 O O . TRP A 1 252 ? 40.756 -8.442 8.924 1.00 63.59 252 TRP A O 1
ATOM 1937 N N . LYS A 1 253 ? 42.011 -7.164 10.270 1.00 67.06 253 LYS A N 1
ATOM 1938 C CA . LYS A 1 253 ? 42.305 -8.228 11.246 1.00 67.06 253 LYS A CA 1
ATOM 1939 C C . LYS A 1 253 ? 41.055 -8.834 11.889 1.00 67.06 253 LYS A C 1
ATOM 1941 O O . LYS A 1 253 ? 41.095 -10.005 12.258 1.00 67.06 253 LYS A O 1
ATOM 1946 N N . GLN A 1 254 ? 39.955 -8.082 11.967 1.00 67.38 254 GLN A N 1
ATOM 1947 C CA . GLN A 1 254 ? 38.687 -8.533 12.554 1.00 67.38 254 GLN A CA 1
ATOM 1948 C C . GLN A 1 254 ? 37.808 -9.320 11.572 1.00 67.38 254 GLN A C 1
ATOM 1950 O O . GLN A 1 254 ? 36.821 -9.922 11.985 1.00 67.38 254 GLN A O 1
ATOM 1955 N N . ILE A 1 255 ? 38.171 -9.368 10.289 1.00 72.25 255 ILE A N 1
ATOM 1956 C CA . ILE A 1 255 ? 37.440 -10.090 9.242 1.00 72.25 255 ILE A CA 1
ATOM 1957 C C . ILE A 1 255 ? 38.180 -11.395 8.928 1.00 72.25 255 ILE A C 1
ATOM 1959 O O . ILE A 1 255 ? 39.416 -11.411 8.867 1.00 72.25 255 ILE A O 1
ATOM 1963 N N . ALA A 1 256 ? 37.445 -12.490 8.725 1.00 76.44 256 ALA A N 1
ATOM 1964 C CA . ALA A 1 256 ? 38.029 -13.780 8.362 1.00 76.44 256 ALA A CA 1
ATOM 1965 C C . ALA A 1 256 ? 38.765 -13.683 7.009 1.00 76.44 256 ALA A C 1
ATOM 1967 O O . ALA A 1 256 ? 38.239 -13.047 6.097 1.00 76.44 256 ALA A O 1
ATOM 1968 N N . PRO A 1 257 ? 39.945 -14.309 6.820 1.00 74.06 257 PRO A N 1
ATOM 1969 C CA . PRO A 1 257 ? 40.728 -14.179 5.584 1.00 74.06 257 PRO A CA 1
ATOM 1970 C C . PRO A 1 257 ? 39.947 -14.456 4.289 1.00 74.06 257 PRO A C 1
ATOM 1972 O O . PRO A 1 257 ? 40.086 -13.699 3.333 1.00 74.06 257 PRO A O 1
ATOM 1975 N N . ALA A 1 258 ? 39.077 -15.474 4.279 1.00 70.56 258 ALA A N 1
ATOM 1976 C CA . ALA A 1 258 ? 38.216 -15.788 3.134 1.00 70.56 258 ALA A CA 1
ATOM 1977 C C . ALA A 1 258 ? 37.205 -14.665 2.822 1.00 70.56 258 ALA A C 1
ATOM 1979 O O . ALA A 1 258 ? 36.971 -14.339 1.660 1.00 70.56 258 ALA A O 1
ATOM 1980 N N . ASP A 1 259 ? 36.669 -14.014 3.858 1.00 75.44 259 ASP A N 1
ATOM 1981 C CA . ASP A 1 259 ? 35.708 -12.919 3.716 1.00 75.44 259 ASP A CA 1
ATOM 1982 C C . ASP A 1 259 ? 36.390 -11.603 3.302 1.00 75.44 259 ASP A C 1
ATOM 1984 O O . ASP A 1 259 ? 35.741 -10.749 2.705 1.00 75.44 259 ASP A O 1
ATOM 1988 N N . ARG A 1 260 ? 37.700 -11.433 3.551 1.00 77.62 260 ARG A N 1
ATOM 1989 C CA . ARG A 1 260 ? 38.456 -10.237 3.124 1.00 77.62 260 ARG A CA 1
ATOM 1990 C C . ARG A 1 260 ? 38.562 -10.139 1.610 1.00 77.62 260 ARG A C 1
ATOM 1992 O O . ARG A 1 260 ? 38.351 -9.061 1.065 1.00 77.62 260 ARG A O 1
ATOM 1999 N N . THR A 1 261 ? 38.886 -11.248 0.946 1.00 79.81 261 THR A N 1
ATOM 2000 C CA . THR A 1 261 ? 39.043 -11.287 -0.515 1.00 79.81 261 THR A CA 1
ATOM 2001 C C . THR A 1 261 ? 37.721 -10.975 -1.203 1.00 79.81 261 THR A C 1
ATOM 2003 O O . THR A 1 261 ? 37.665 -10.077 -2.041 1.00 79.81 261 THR A O 1
ATOM 2006 N N . LEU A 1 262 ? 36.645 -11.644 -0.780 1.00 82.25 262 LEU A N 1
ATOM 2007 C CA . LEU A 1 262 ? 35.306 -11.417 -1.318 1.00 82.25 262 LEU A CA 1
ATOM 2008 C C . LEU A 1 262 ? 34.803 -10.000 -1.012 1.00 82.25 262 LEU A C 1
ATOM 2010 O O . LEU A 1 262 ? 34.261 -9.328 -1.887 1.00 82.25 262 LEU A O 1
ATOM 2014 N N . LEU A 1 263 ? 35.038 -9.500 0.206 1.00 82.00 263 LEU A N 1
ATOM 2015 C CA . LEU A 1 263 ? 34.718 -8.119 0.557 1.00 82.00 263 LEU A CA 1
ATOM 2016 C C . LEU A 1 263 ? 35.464 -7.138 -0.353 1.00 82.00 263 LEU A C 1
ATOM 2018 O O . LEU A 1 263 ? 34.832 -6.239 -0.895 1.00 82.00 263 LEU A O 1
ATOM 2022 N N . MET A 1 264 ? 36.770 -7.311 -0.568 1.00 79.94 264 MET A N 1
ATOM 2023 C CA . MET A 1 264 ? 37.549 -6.448 -1.461 1.00 79.94 264 MET A CA 1
ATOM 2024 C C . MET A 1 264 ? 37.019 -6.468 -2.895 1.00 79.94 264 MET A C 1
ATOM 2026 O O . MET A 1 264 ? 36.874 -5.400 -3.485 1.00 79.94 264 MET A O 1
ATOM 2030 N N . GLN A 1 265 ? 36.662 -7.641 -3.423 1.00 81.19 265 GLN A N 1
ATOM 2031 C CA . GLN A 1 265 ? 36.038 -7.768 -4.744 1.00 81.19 265 GLN A CA 1
ATOM 2032 C C . GLN A 1 265 ? 34.719 -6.987 -4.833 1.00 81.19 265 GLN A C 1
ATOM 2034 O O . GLN A 1 265 ? 34.506 -6.245 -5.790 1.00 81.19 265 GLN A O 1
ATOM 2039 N N . VAL A 1 266 ? 33.862 -7.073 -3.810 1.00 82.94 266 VAL A N 1
ATOM 2040 C CA . VAL A 1 266 ? 32.614 -6.294 -3.757 1.00 82.94 266 VAL A CA 1
ATOM 2041 C C . VAL A 1 266 ? 32.899 -4.792 -3.617 1.00 82.94 266 VAL A C 1
ATOM 2043 O O . VAL A 1 266 ? 32.219 -3.969 -4.227 1.00 82.94 266 VAL A O 1
ATOM 2046 N N . LEU A 1 267 ? 33.906 -4.393 -2.834 1.00 80.06 267 LEU A N 1
ATOM 2047 C CA . LEU A 1 267 ? 34.245 -2.982 -2.608 1.00 80.06 267 LEU A CA 1
ATOM 2048 C C . LEU A 1 267 ? 34.760 -2.267 -3.861 1.00 80.06 267 LEU A C 1
ATOM 2050 O O . LEU A 1 267 ? 34.564 -1.049 -3.969 1.00 80.06 267 LEU A O 1
ATOM 2054 N N . THR A 1 268 ? 35.386 -3.001 -4.781 1.00 77.62 268 THR A N 1
ATOM 2055 C CA . THR A 1 268 ? 35.861 -2.483 -6.071 1.00 77.62 268 THR A CA 1
ATOM 2056 C C . THR A 1 268 ? 34.766 -2.434 -7.137 1.00 77.62 268 THR A C 1
ATOM 2058 O O . THR A 1 268 ? 34.943 -1.759 -8.149 1.00 77.62 268 THR A O 1
ATOM 2061 N N . CYS A 1 269 ? 33.605 -3.055 -6.907 1.00 78.38 269 CYS A N 1
ATOM 2062 C CA . CYS A 1 269 ? 32.432 -2.853 -7.752 1.00 78.38 269 CYS A CA 1
ATOM 2063 C C . CYS A 1 269 ? 31.901 -1.409 -7.657 1.00 78.38 269 CYS A C 1
ATOM 2065 O O . CYS A 1 269 ? 32.015 -0.718 -6.631 1.00 78.38 269 CYS A O 1
ATOM 2067 N N . GLN A 1 270 ? 31.269 -0.954 -8.742 1.00 78.38 270 GLN A N 1
ATOM 2068 C CA . GLN A 1 270 ? 30.741 0.403 -8.860 1.00 78.38 270 GLN A CA 1
ATOM 2069 C C . GLN A 1 270 ? 29.646 0.657 -7.815 1.00 78.38 270 GLN A C 1
ATOM 2071 O O . GLN A 1 270 ? 28.786 -0.187 -7.580 1.00 78.38 270 GLN A O 1
ATOM 2076 N N . ARG A 1 271 ? 29.646 1.830 -7.175 1.00 76.81 271 ARG A N 1
ATOM 2077 C CA . ARG A 1 271 ? 28.546 2.218 -6.275 1.00 76.81 271 ARG A CA 1
ATOM 2078 C C . ARG A 1 271 ? 27.289 2.554 -7.071 1.00 76.81 271 ARG A C 1
ATOM 2080 O O . ARG A 1 271 ? 27.381 3.210 -8.103 1.00 76.81 271 ARG A O 1
ATOM 2087 N N . VAL A 1 272 ? 26.118 2.186 -6.543 1.00 65.00 272 VAL A N 1
ATOM 2088 C CA . VAL A 1 272 ? 24.813 2.546 -7.141 1.00 65.00 272 VAL A CA 1
ATOM 2089 C C . VAL A 1 272 ? 24.629 4.067 -7.205 1.00 65.00 272 VAL A C 1
ATOM 2091 O O . VAL A 1 272 ? 24.105 4.599 -8.178 1.00 65.00 272 VAL A O 1
ATOM 2094 N N . GLN A 1 273 ? 25.064 4.764 -6.155 1.00 63.50 273 GLN A N 1
ATOM 2095 C CA . GLN A 1 273 ? 25.108 6.222 -6.032 1.00 63.50 273 GLN A CA 1
ATOM 2096 C C . GLN A 1 273 ? 26.328 6.593 -5.186 1.00 63.50 273 GLN A C 1
ATOM 2098 O O . GLN A 1 273 ? 26.836 5.762 -4.435 1.00 63.50 273 GLN A O 1
ATOM 2103 N N . GLN A 1 274 ? 26.773 7.843 -5.246 1.00 47.56 274 GLN A N 1
ATOM 2104 C CA . GLN A 1 274 ? 28.003 8.309 -4.594 1.00 47.56 274 GLN A CA 1
ATOM 2105 C C . GLN A 1 274 ? 28.114 7.971 -3.091 1.00 47.56 274 GLN A C 1
ATOM 2107 O O . GLN A 1 274 ? 29.213 7.662 -2.618 1.00 47.56 274 GLN A O 1
ATOM 2112 N N . TYR A 1 275 ? 26.980 7.930 -2.375 1.00 55.56 275 TYR A N 1
ATOM 2113 C CA . TYR A 1 275 ? 26.881 7.560 -0.948 1.00 55.56 275 TYR A CA 1
ATOM 2114 C C . TYR A 1 275 ? 26.155 6.243 -0.681 1.00 55.56 275 TYR A C 1
ATOM 2116 O O . TYR A 1 275 ? 25.863 5.942 0.474 1.00 55.56 275 TYR A O 1
ATOM 2124 N N . SER A 1 276 ? 25.835 5.467 -1.718 1.00 63.56 276 SER A N 1
ATOM 2125 C CA . SER A 1 276 ? 25.250 4.146 -1.512 1.00 63.56 276 SER A CA 1
ATOM 2126 C C . SER A 1 276 ? 26.324 3.157 -1.067 1.00 63.56 276 SER A C 1
ATOM 2128 O O . SER A 1 276 ? 27.423 3.109 -1.627 1.00 63.56 276 SER A O 1
ATOM 2130 N N . GLU A 1 277 ? 25.980 2.352 -0.069 1.00 70.75 277 GLU A N 1
ATOM 2131 C CA . GLU A 1 277 ? 26.756 1.179 0.341 1.00 70.75 277 GLU A CA 1
ATOM 2132 C C . GLU A 1 277 ? 26.580 0.016 -0.641 1.00 70.75 277 GLU A C 1
ATOM 2134 O O . GLU A 1 277 ? 27.441 -0.863 -0.718 1.00 70.75 277 GLU A O 1
ATOM 2139 N N . ASP A 1 278 ? 25.490 0.048 -1.411 1.00 80.81 278 ASP A N 1
ATOM 2140 C CA . ASP A 1 278 ? 25.149 -0.971 -2.387 1.00 80.81 278 ASP A CA 1
ATOM 2141 C C . ASP A 1 278 ? 26.049 -0.846 -3.626 1.00 80.81 278 ASP A C 1
ATOM 2143 O O . ASP A 1 278 ? 26.330 0.251 -4.137 1.00 80.81 278 ASP A O 1
ATOM 2147 N N . ARG A 1 279 ? 26.491 -2.000 -4.124 1.00 84.50 279 ARG A N 1
ATOM 2148 C CA . ARG A 1 279 ? 27.442 -2.129 -5.230 1.00 84.50 279 ARG A CA 1
ATOM 2149 C C . ARG A 1 279 ? 26.802 -2.816 -6.416 1.00 84.50 279 ARG A C 1
ATOM 2151 O O . ARG A 1 279 ? 26.194 -3.861 -6.250 1.00 84.50 279 ARG A O 1
ATOM 2158 N N . VAL A 1 280 ? 26.939 -2.246 -7.605 1.00 89.19 280 VAL A N 1
ATOM 2159 C CA . VAL A 1 280 ? 26.443 -2.836 -8.847 1.00 89.19 280 VAL A CA 1
ATOM 2160 C C . VAL A 1 280 ? 27.484 -3.801 -9.400 1.00 89.19 280 VAL A C 1
ATOM 2162 O O . VAL A 1 280 ? 28.646 -3.428 -9.568 1.00 89.19 280 VAL A O 1
ATOM 2165 N N . LEU A 1 281 ? 27.062 -5.023 -9.712 1.00 89.88 281 LEU A N 1
ATOM 2166 C CA . LEU A 1 281 ? 27.889 -5.990 -10.426 1.00 89.88 281 LEU A CA 1
ATOM 2167 C C . LEU A 1 281 ? 27.834 -5.685 -11.924 1.00 89.88 281 LEU A C 1
ATOM 2169 O O . LEU A 1 281 ? 26.762 -5.741 -12.521 1.00 89.88 281 LEU A O 1
ATOM 2173 N N . LEU A 1 282 ? 28.983 -5.352 -12.518 1.00 86.50 282 LEU A N 1
ATOM 2174 C CA . LEU A 1 282 ? 29.123 -5.029 -13.941 1.00 86.50 282 LEU A CA 1
ATOM 2175 C C . LEU A 1 282 ? 30.412 -5.623 -14.508 1.00 86.50 282 LEU A C 1
ATOM 2177 O O . LEU A 1 282 ? 31.438 -5.659 -13.821 1.00 86.50 282 LEU A O 1
ATOM 2181 N N . GLY A 1 283 ? 30.355 -6.022 -15.778 1.00 86.69 283 GLY A N 1
ATOM 2182 C CA . GLY A 1 283 ? 31.485 -6.556 -16.528 1.00 86.69 283 GLY A CA 1
ATOM 2183 C C . GLY A 1 283 ? 32.092 -7.810 -15.901 1.00 86.69 283 GLY A C 1
ATOM 2184 O O . GLY A 1 283 ? 31.564 -8.392 -14.951 1.00 86.69 283 GLY A O 1
ATOM 2185 N N . THR A 1 284 ? 33.241 -8.220 -16.425 1.00 86.38 284 THR A N 1
ATOM 2186 C CA . THR A 1 284 ? 33.917 -9.458 -16.017 1.00 86.38 284 THR A CA 1
ATOM 2187 C C . THR A 1 284 ? 34.273 -9.480 -14.524 1.00 86.38 284 THR A C 1
ATOM 2189 O O . THR A 1 284 ? 34.186 -10.524 -13.883 1.00 86.38 284 THR A O 1
ATOM 2192 N N . HIS A 1 285 ? 34.604 -8.325 -13.929 1.00 84.00 285 HIS A N 1
ATOM 2193 C CA . HIS A 1 285 ? 34.837 -8.218 -12.480 1.00 84.00 285 HIS A CA 1
ATOM 2194 C C . HIS A 1 285 ? 33.562 -8.504 -11.668 1.00 84.00 285 HIS A C 1
ATOM 2196 O O . HIS A 1 285 ? 33.606 -9.178 -10.637 1.00 84.00 285 HIS A O 1
ATOM 2202 N N . GLY A 1 286 ? 32.406 -8.030 -12.142 1.00 87.88 286 GLY A N 1
ATOM 2203 C CA . GLY A 1 286 ? 31.106 -8.327 -11.544 1.00 87.88 286 GLY A CA 1
ATOM 2204 C C . GLY A 1 286 ? 30.735 -9.810 -11.608 1.00 87.88 286 GLY A C 1
ATOM 2205 O O . GLY A 1 286 ? 30.183 -10.322 -10.639 1.00 87.88 286 GLY A O 1
ATOM 2206 N N . GLU A 1 287 ? 31.068 -10.506 -12.701 1.00 90.94 287 GLU A N 1
ATOM 2207 C CA . GLU A 1 287 ? 30.855 -11.960 -12.842 1.00 90.94 287 GLU A CA 1
ATOM 2208 C C . GLU A 1 287 ? 31.684 -12.746 -11.828 1.00 90.94 287 GLU A C 1
ATOM 2210 O O . GLU A 1 287 ? 31.137 -13.553 -11.083 1.00 90.94 287 GLU A O 1
ATOM 2215 N N . GLN A 1 288 ? 32.985 -12.455 -11.737 1.00 88.25 288 GLN A N 1
ATOM 2216 C CA . GLN A 1 288 ? 33.874 -13.106 -10.769 1.00 88.25 288 GLN A CA 1
ATOM 2217 C C . GLN A 1 288 ? 33.409 -12.860 -9.327 1.00 88.25 288 GLN A C 1
ATOM 2219 O O . GLN A 1 288 ? 33.431 -13.759 -8.488 1.00 88.25 288 GLN A O 1
ATOM 2224 N N . THR A 1 289 ? 32.941 -11.640 -9.044 1.00 90.38 289 THR A N 1
ATOM 2225 C CA . THR A 1 289 ? 32.371 -11.290 -7.737 1.00 90.38 289 THR A CA 1
ATOM 2226 C C . THR A 1 289 ? 31.088 -12.077 -7.466 1.00 90.38 289 THR A C 1
ATOM 2228 O O . THR A 1 289 ? 30.886 -12.544 -6.348 1.00 90.38 289 THR A O 1
ATOM 2231 N N . LEU A 1 290 ? 30.221 -12.256 -8.470 1.00 93.12 290 LEU A N 1
ATOM 2232 C CA . LEU A 1 290 ? 29.012 -13.068 -8.334 1.00 93.12 290 LEU A CA 1
ATOM 2233 C C . LEU A 1 290 ? 29.344 -14.534 -8.036 1.00 93.12 290 LEU A C 1
ATOM 2235 O O . LEU A 1 290 ? 28.761 -15.104 -7.119 1.00 93.12 290 LEU A O 1
ATOM 2239 N N . GLU A 1 291 ? 30.283 -15.128 -8.769 1.00 90.88 291 GLU A N 1
ATOM 2240 C CA . GLU A 1 291 ? 30.718 -16.516 -8.570 1.00 90.88 291 GLU A CA 1
ATOM 2241 C C . GLU A 1 291 ? 31.236 -16.728 -7.135 1.00 90.88 291 GLU A C 1
ATOM 2243 O O . GLU A 1 291 ? 30.741 -17.608 -6.427 1.00 90.88 291 GLU A O 1
ATOM 2248 N N . GLY A 1 292 ? 32.103 -15.834 -6.643 1.00 89.75 292 GLY A N 1
ATOM 2249 C CA . GLY A 1 292 ? 32.585 -15.875 -5.257 1.00 89.75 292 GLY A CA 1
ATOM 2250 C C . GLY A 1 292 ? 31.479 -15.687 -4.205 1.00 89.75 292 GLY A C 1
ATOM 2251 O O . GLY A 1 292 ? 31.508 -16.314 -3.143 1.00 89.75 292 GLY A O 1
ATOM 2252 N N . LEU A 1 293 ? 30.461 -14.863 -4.491 1.00 90.75 293 LEU A N 1
ATOM 2253 C CA . LEU A 1 293 ? 29.294 -14.696 -3.614 1.00 90.75 293 LEU A CA 1
ATOM 2254 C C . LEU A 1 293 ? 28.444 -15.973 -3.538 1.00 90.75 293 LEU A C 1
ATOM 2256 O O . LEU A 1 293 ? 27.944 -16.309 -2.461 1.00 90.75 293 LEU A O 1
ATOM 2260 N N . LEU A 1 294 ? 28.272 -16.681 -4.658 1.00 90.25 294 LEU A N 1
ATOM 2261 C CA . LEU A 1 294 ? 27.495 -17.921 -4.713 1.00 90.25 294 LEU A CA 1
ATOM 2262 C C . LEU A 1 294 ? 28.195 -19.068 -3.982 1.00 90.25 294 LEU A C 1
ATOM 2264 O O . LEU A 1 294 ? 27.534 -19.791 -3.239 1.00 90.25 294 LEU A O 1
ATOM 2268 N N . GLU A 1 295 ? 29.517 -19.192 -4.120 1.00 88.38 295 GLU A N 1
ATOM 2269 C CA . GLU A 1 295 ? 30.316 -20.181 -3.385 1.00 88.38 295 GLU A CA 1
ATOM 2270 C C . GLU A 1 295 ? 30.247 -19.972 -1.866 1.00 88.38 295 GLU A C 1
ATOM 2272 O O . GLU A 1 295 ? 30.160 -20.931 -1.096 1.00 88.38 295 GLU A O 1
ATOM 2277 N N . ARG A 1 296 ? 30.249 -18.710 -1.418 1.00 83.19 296 ARG A N 1
ATOM 2278 C CA . ARG A 1 296 ? 30.227 -18.358 0.009 1.00 83.19 296 ARG A CA 1
ATOM 2279 C C . ARG A 1 296 ? 28.856 -18.533 0.672 1.00 83.19 296 ARG A C 1
ATOM 2281 O O . ARG A 1 296 ? 28.783 -18.645 1.902 1.00 83.19 296 ARG A O 1
ATOM 2288 N N . GLY A 1 297 ? 27.793 -18.538 -0.128 1.00 82.50 297 GLY A N 1
ATOM 2289 C CA . GLY A 1 297 ? 26.410 -18.483 0.323 1.00 82.50 297 GLY A CA 1
ATOM 2290 C C . GLY A 1 297 ? 25.939 -17.040 0.499 1.00 82.50 297 GLY A C 1
ATOM 2291 O O . GLY A 1 297 ? 26.346 -16.327 1.417 1.00 82.50 297 GLY A O 1
ATOM 2292 N N . VAL A 1 298 ? 25.024 -16.624 -0.371 1.00 88.88 298 VAL A N 1
ATOM 2293 C CA . VAL A 1 298 ? 24.427 -15.286 -0.400 1.00 88.88 298 VAL A CA 1
ATOM 2294 C C . VAL A 1 298 ? 22.906 -15.411 -0.360 1.00 88.88 298 VAL A C 1
ATOM 2296 O O . VAL A 1 298 ? 22.348 -16.430 -0.757 1.00 88.88 298 VAL A O 1
ATOM 2299 N N . SER A 1 299 ? 22.210 -14.398 0.149 1.00 88.69 299 SER A N 1
ATOM 2300 C CA . SER A 1 299 ? 20.742 -14.373 0.168 1.00 88.69 299 SER A CA 1
ATOM 2301 C C . SER A 1 299 ? 20.202 -13.190 -0.620 1.00 88.69 299 SER A C 1
ATOM 2303 O O . SER A 1 299 ? 20.843 -12.148 -0.697 1.00 88.69 299 SER A O 1
ATOM 2305 N N . LEU A 1 300 ? 18.987 -13.291 -1.134 1.00 88.25 300 LEU A N 1
ATOM 2306 C CA . LEU A 1 300 ? 18.236 -12.136 -1.599 1.00 88.25 300 LEU A CA 1
ATOM 2307 C C . LEU A 1 300 ? 17.870 -11.213 -0.431 1.00 88.25 300 LEU A C 1
ATOM 2309 O O . LEU A 1 300 ? 17.876 -11.604 0.741 1.00 88.25 300 LEU A O 1
ATOM 2313 N N . ILE A 1 301 ? 17.519 -9.967 -0.746 1.00 81.44 301 ILE A N 1
ATOM 2314 C CA . ILE A 1 301 ? 17.095 -8.982 0.257 1.00 81.44 301 ILE A CA 1
ATOM 2315 C C . ILE A 1 301 ? 15.840 -9.412 1.038 1.00 81.44 301 ILE A C 1
ATOM 2317 O O . ILE A 1 301 ? 15.683 -9.030 2.195 1.00 81.44 301 ILE A O 1
ATOM 2321 N N . ASN A 1 302 ? 14.994 -10.260 0.442 1.00 79.50 302 ASN A N 1
ATOM 2322 C CA . ASN A 1 302 ? 13.824 -10.869 1.086 1.00 79.50 302 ASN A CA 1
ATOM 2323 C C . ASN A 1 302 ? 14.181 -12.016 2.061 1.00 79.50 302 ASN A C 1
ATOM 2325 O O . ASN A 1 302 ? 13.289 -12.575 2.692 1.00 79.50 302 ASN A O 1
ATOM 2329 N N . GLY A 1 303 ? 15.468 -12.357 2.200 1.00 81.19 303 GLY A N 1
ATOM 2330 C CA . GLY A 1 303 ? 15.975 -13.384 3.113 1.00 81.19 303 GLY A CA 1
ATOM 2331 C C . GLY A 1 303 ? 16.131 -14.777 2.499 1.00 81.19 303 GLY A C 1
ATOM 2332 O O . GLY A 1 303 ? 16.663 -15.661 3.168 1.00 81.19 303 GLY A O 1
ATOM 2333 N N . LEU A 1 304 ? 15.722 -14.983 1.245 1.00 87.00 304 LEU A N 1
ATOM 2334 C CA . LEU A 1 304 ? 15.826 -16.278 0.575 1.00 87.00 304 LEU A CA 1
ATOM 2335 C C . LEU A 1 304 ? 17.279 -16.573 0.176 1.00 87.00 304 LEU A C 1
ATOM 2337 O O . LEU A 1 304 ? 17.923 -15.742 -0.458 1.00 87.00 304 LEU A O 1
ATOM 2341 N N . ALA A 1 305 ? 17.814 -17.736 0.549 1.00 89.19 305 ALA A N 1
ATOM 2342 C CA . ALA A 1 305 ? 19.168 -18.134 0.160 1.00 89.19 305 ALA A CA 1
ATOM 2343 C C . ALA A 1 305 ? 19.242 -18.390 -1.352 1.00 89.19 305 ALA A C 1
ATOM 2345 O O . ALA A 1 305 ? 18.408 -19.120 -1.886 1.00 89.19 305 ALA A O 1
ATOM 2346 N N . LEU A 1 306 ? 20.242 -17.812 -2.017 1.00 91.19 306 LEU A N 1
ATOM 2347 C CA . LEU A 1 306 ? 20.474 -18.022 -3.439 1.00 91.19 306 LEU A CA 1
ATOM 2348 C C . LEU A 1 306 ? 21.264 -19.301 -3.685 1.00 91.19 306 LEU A C 1
ATOM 2350 O O . LEU A 1 306 ? 22.203 -19.620 -2.954 1.00 91.19 306 LEU A O 1
ATOM 2354 N N . ARG A 1 307 ? 20.884 -20.017 -4.740 1.00 91.94 307 ARG A N 1
ATOM 2355 C CA . ARG A 1 307 ? 21.514 -21.260 -5.180 1.00 91.94 307 ARG A CA 1
ATOM 2356 C C . ARG A 1 307 ? 21.775 -21.208 -6.686 1.00 91.94 307 ARG A C 1
ATOM 2358 O O . ARG A 1 307 ? 20.930 -20.684 -7.416 1.00 91.94 307 ARG A O 1
ATOM 2365 N N . PRO A 1 308 ? 22.899 -21.769 -7.162 1.00 93.75 308 PRO A N 1
ATOM 2366 C CA . PRO A 1 308 ? 23.136 -21.926 -8.590 1.00 93.75 308 PRO A CA 1
ATOM 2367 C C . PRO A 1 308 ? 22.012 -22.735 -9.247 1.00 93.75 308 PRO A C 1
ATOM 2369 O O . PRO A 1 308 ? 21.662 -23.817 -8.775 1.00 93.75 308 PRO A O 1
ATOM 2372 N N . GLY A 1 309 ? 21.453 -22.202 -10.329 1.00 93.69 309 GLY A N 1
ATOM 2373 C CA . GLY A 1 309 ? 20.433 -22.841 -11.151 1.00 93.69 309 GLY A CA 1
ATOM 2374 C C . GLY A 1 309 ? 20.942 -23.175 -12.555 1.00 93.69 309 GLY A C 1
ATOM 2375 O O . GLY A 1 309 ? 21.955 -22.644 -13.017 1.00 93.69 309 GLY A O 1
ATOM 2376 N N . ALA A 1 310 ? 20.241 -24.082 -13.238 1.00 95.06 310 ALA A N 1
ATOM 2377 C CA . ALA A 1 310 ? 20.557 -24.463 -14.614 1.00 95.06 310 ALA A CA 1
ATOM 2378 C C . ALA A 1 310 ? 20.292 -23.311 -15.596 1.00 95.06 310 ALA A C 1
ATOM 2380 O O . ALA A 1 310 ? 19.457 -22.448 -15.342 1.00 95.06 310 ALA A O 1
ATOM 2381 N N . ALA A 1 311 ? 20.966 -23.317 -16.748 1.00 96.00 311 ALA A N 1
ATOM 2382 C CA . ALA A 1 311 ? 20.757 -22.299 -17.773 1.00 96.00 311 ALA A CA 1
ATOM 2383 C C . ALA A 1 311 ? 19.284 -22.231 -18.220 1.00 96.00 311 ALA A C 1
ATOM 2385 O O . ALA A 1 311 ? 18.685 -23.260 -18.540 1.00 96.00 311 ALA A O 1
ATOM 2386 N N . ARG A 1 312 ? 18.719 -21.019 -18.291 1.00 96.94 312 ARG A N 1
ATOM 2387 C CA . ARG A 1 312 ? 17.358 -20.775 -18.798 1.00 96.94 312 ARG A CA 1
ATOM 2388 C C . ARG A 1 312 ? 17.420 -20.035 -20.131 1.00 96.94 312 ARG A C 1
ATOM 2390 O O . ARG A 1 312 ? 18.201 -19.100 -20.300 1.00 96.94 312 ARG A O 1
ATOM 2397 N N . GLN A 1 313 ? 16.584 -20.438 -21.080 1.00 95.19 313 GLN A N 1
ATOM 2398 C CA . GLN A 1 313 ? 16.519 -19.793 -22.387 1.00 95.19 313 GLN A CA 1
ATOM 2399 C C . GLN A 1 313 ? 15.574 -18.589 -22.337 1.00 95.19 313 GLN A C 1
ATOM 2401 O O . GLN A 1 313 ? 14.426 -18.711 -21.904 1.00 95.19 313 GLN A O 1
ATOM 2406 N N . ALA A 1 314 ? 16.053 -17.437 -22.798 1.00 94.56 314 ALA A N 1
ATOM 2407 C CA . ALA A 1 314 ? 15.250 -16.250 -23.028 1.00 94.56 314 ALA A CA 1
ATOM 2408 C C . ALA A 1 314 ? 15.047 -16.011 -24.527 1.00 94.56 314 ALA A C 1
ATOM 2410 O O . ALA A 1 314 ? 15.903 -16.335 -25.350 1.00 94.56 314 ALA A O 1
ATOM 2411 N N . ALA A 1 315 ? 13.909 -15.419 -24.872 1.00 92.69 315 ALA A N 1
ATOM 2412 C CA . ALA A 1 315 ? 13.578 -15.022 -26.232 1.00 92.69 315 ALA A CA 1
ATOM 2413 C C . ALA A 1 315 ? 12.794 -13.701 -26.227 1.00 92.69 315 ALA A C 1
ATOM 2415 O O . ALA A 1 315 ? 12.169 -13.353 -25.219 1.00 92.69 315 ALA A O 1
ATOM 2416 N N . PRO A 1 316 ? 12.797 -12.937 -27.329 1.00 92.56 316 PRO A N 1
ATOM 2417 C CA . PRO A 1 316 ? 11.920 -11.785 -27.467 1.00 92.56 316 PRO A CA 1
ATOM 2418 C C . PRO A 1 316 ? 10.451 -12.230 -27.462 1.00 92.56 316 PRO A C 1
ATOM 2420 O O . PRO A 1 316 ? 10.078 -13.184 -28.141 1.00 92.56 316 PRO A O 1
ATOM 2423 N N . GLY A 1 317 ? 9.597 -11.513 -26.740 1.00 91.12 317 GLY A N 1
ATOM 2424 C CA . GLY A 1 317 ? 8.165 -11.774 -26.702 1.00 91.12 317 GLY A CA 1
ATOM 2425 C C . GLY A 1 317 ? 7.359 -10.523 -26.374 1.00 91.12 317 GLY A C 1
ATOM 2426 O O . GLY A 1 317 ? 7.867 -9.548 -25.816 1.00 91.12 317 GLY A O 1
ATOM 2427 N N . TRP A 1 318 ? 6.086 -10.535 -26.756 1.00 90.00 318 TRP A N 1
ATOM 2428 C CA . TRP A 1 318 ? 5.185 -9.405 -26.557 1.00 90.00 318 TRP A CA 1
ATOM 2429 C C . TRP A 1 318 ? 4.414 -9.540 -25.250 1.00 90.00 318 TRP A C 1
ATOM 2431 O O . TRP A 1 318 ? 3.841 -10.589 -24.961 1.00 90.00 318 TRP A O 1
ATOM 2441 N N . ALA A 1 319 ? 4.384 -8.460 -24.475 1.00 89.00 319 ALA A N 1
ATOM 2442 C CA . ALA A 1 319 ? 3.537 -8.320 -23.301 1.00 89.00 319 ALA A CA 1
ATOM 2443 C C . ALA A 1 319 ? 2.473 -7.248 -23.553 1.00 89.00 319 ALA A C 1
ATOM 2445 O O . ALA A 1 319 ? 2.788 -6.130 -23.970 1.00 89.00 319 ALA A O 1
ATOM 2446 N N . VAL A 1 320 ? 1.212 -7.589 -23.294 1.00 87.50 320 VAL A N 1
ATOM 2447 C CA . VAL A 1 320 ? 0.091 -6.649 -23.380 1.00 87.50 320 VAL A CA 1
ATOM 2448 C C . VAL A 1 320 ? 0.092 -5.767 -22.133 1.00 87.50 320 VAL A C 1
ATOM 2450 O O . VAL A 1 320 ? 0.165 -6.261 -21.010 1.00 87.50 320 VAL A O 1
ATOM 2453 N N . ARG A 1 321 ? 0.049 -4.448 -22.326 1.00 86.81 321 ARG A N 1
ATOM 2454 C CA . ARG A 1 321 ? -0.061 -3.457 -21.251 1.00 86.81 321 ARG A CA 1
ATOM 2455 C C . ARG A 1 321 ? -1.528 -3.170 -20.933 1.00 86.81 321 ARG A C 1
ATOM 2457 O O . ARG A 1 321 ? -2.370 -3.329 -21.815 1.00 86.81 321 ARG A O 1
ATOM 2464 N N . PRO A 1 322 ? -1.836 -2.640 -19.733 1.00 79.00 322 PRO A N 1
ATOM 2465 C CA . PRO A 1 322 ? -3.208 -2.312 -19.347 1.00 79.00 322 PRO A CA 1
ATOM 2466 C C . PRO A 1 322 ? -3.924 -1.354 -20.301 1.00 79.00 322 PRO A C 1
ATOM 2468 O O . PRO A 1 322 ? -5.138 -1.405 -20.395 1.00 79.00 322 PRO A O 1
ATOM 2471 N N . ASP A 1 323 ? -3.206 -0.497 -21.033 1.00 75.25 323 ASP A N 1
ATOM 2472 C CA . ASP A 1 323 ? -3.793 0.423 -22.015 1.00 75.25 323 ASP A CA 1
ATOM 2473 C C . ASP A 1 323 ? -4.053 -0.220 -23.393 1.00 75.25 323 ASP A C 1
ATOM 2475 O O . ASP A 1 323 ? -4.470 0.472 -24.325 1.00 75.25 323 ASP A O 1
ATOM 2479 N N . GLY A 1 324 ? -3.789 -1.521 -23.545 1.00 78.00 324 GLY A N 1
ATOM 2480 C CA . GLY A 1 324 ? -3.875 -2.279 -24.795 1.00 78.00 324 GLY A CA 1
ATOM 2481 C C . GLY A 1 324 ? -2.723 -2.067 -25.767 1.00 78.00 324 GLY A C 1
ATOM 2482 O O . GLY A 1 324 ? -2.706 -2.679 -26.837 1.00 78.00 324 GLY A O 1
ATOM 2483 N N . SER A 1 325 ? -1.742 -1.226 -25.430 1.00 85.19 325 SER A N 1
ATOM 2484 C CA . SER A 1 325 ? -0.473 -1.232 -26.154 1.00 85.19 325 SER A CA 1
ATOM 2485 C C . SER A 1 325 ? 0.315 -2.500 -25.827 1.00 85.19 325 SER A C 1
ATOM 2487 O O . SER A 1 325 ? 0.147 -3.103 -24.772 1.00 85.19 325 SER A O 1
ATOM 2489 N N . GLN A 1 326 ? 1.176 -2.931 -26.740 1.00 87.81 326 GLN A N 1
ATOM 2490 C CA . GLN A 1 326 ? 2.039 -4.086 -26.526 1.00 87.81 326 GLN A CA 1
ATOM 2491 C C . GLN A 1 326 ? 3.486 -3.631 -26.422 1.00 87.81 326 GLN A C 1
ATOM 2493 O O . GLN A 1 326 ? 3.934 -2.779 -27.188 1.00 87.81 326 GLN A O 1
ATOM 2498 N N . GLN A 1 327 ? 4.223 -4.193 -25.476 1.00 91.00 327 GLN A N 1
ATOM 2499 C CA . GLN A 1 327 ? 5.647 -3.952 -25.314 1.00 91.00 327 GLN A CA 1
ATOM 2500 C C . GLN A 1 327 ? 6.412 -5.201 -25.726 1.00 91.00 327 GLN A C 1
ATOM 2502 O O . GLN A 1 327 ? 6.152 -6.288 -25.212 1.00 91.00 327 GLN A O 1
ATOM 2507 N N . LEU A 1 328 ? 7.367 -5.037 -26.636 1.00 91.56 328 LEU A N 1
ATOM 2508 C CA . LEU A 1 328 ? 8.341 -6.078 -26.917 1.00 91.56 328 LEU A CA 1
ATOM 2509 C C . LEU A 1 328 ? 9.355 -6.109 -25.767 1.00 91.56 328 LEU A C 1
ATOM 2511 O O . LEU A 1 328 ? 9.905 -5.069 -25.400 1.00 91.56 328 LEU A O 1
ATOM 2515 N N . GLN A 1 329 ? 9.574 -7.284 -25.186 1.00 92.31 329 GLN A N 1
ATOM 2516 C CA . GLN A 1 329 ? 10.471 -7.486 -24.050 1.00 92.31 329 GLN A CA 1
ATOM 2517 C C . GLN A 1 329 ? 11.117 -8.875 -24.099 1.00 92.31 329 GLN A C 1
ATOM 2519 O O . GLN A 1 329 ? 10.687 -9.738 -24.858 1.00 92.31 329 GLN A O 1
ATOM 2524 N N . ALA A 1 330 ? 12.149 -9.105 -23.292 1.00 92.69 330 ALA A N 1
ATOM 2525 C CA . ALA A 1 330 ? 12.690 -10.448 -23.109 1.00 92.69 330 ALA A CA 1
ATOM 2526 C C . ALA A 1 330 ? 11.753 -11.270 -22.210 1.00 92.69 330 ALA A C 1
ATOM 2528 O O . ALA A 1 330 ? 11.332 -10.801 -21.152 1.00 92.69 330 ALA A O 1
ATOM 2529 N N . GLN A 1 331 ? 11.427 -12.483 -22.640 1.00 92.88 331 GLN A N 1
ATOM 2530 C CA . GLN A 1 331 ? 10.667 -13.468 -21.879 1.00 92.88 331 GLN A CA 1
ATOM 2531 C C . GLN A 1 331 ? 11.568 -14.655 -21.562 1.00 92.88 331 GLN A C 1
ATOM 2533 O O . GLN A 1 331 ? 12.401 -15.038 -22.380 1.00 92.88 331 GLN A O 1
ATOM 2538 N N . ILE A 1 332 ? 11.394 -15.232 -20.378 1.00 94.31 332 ILE A N 1
ATOM 2539 C CA . ILE A 1 332 ? 12.169 -16.371 -19.887 1.00 94.31 332 ILE A CA 1
ATOM 2540 C C . ILE A 1 332 ? 11.236 -17.336 -19.159 1.00 94.31 332 ILE A C 1
ATOM 2542 O O . ILE A 1 332 ? 10.309 -16.901 -18.471 1.00 94.31 332 ILE A O 1
ATOM 2546 N N . ALA A 1 333 ? 11.465 -18.636 -19.331 1.00 90.00 333 ALA A N 1
ATOM 2547 C CA . ALA A 1 333 ? 10.689 -19.693 -18.693 1.00 90.00 333 ALA A CA 1
ATOM 2548 C C . ALA A 1 333 ? 11.620 -20.648 -17.916 1.00 90.00 333 ALA A C 1
ATOM 2550 O O . ALA A 1 333 ? 12.596 -21.129 -18.496 1.00 90.00 333 ALA A O 1
ATOM 2551 N N . PRO A 1 334 ? 11.333 -20.958 -16.636 1.00 92.62 334 PRO A N 1
ATOM 2552 C CA . PRO A 1 334 ? 10.313 -20.338 -15.781 1.00 92.62 334 PRO A CA 1
ATOM 2553 C C . PRO A 1 334 ? 10.532 -18.823 -15.570 1.00 92.62 334 PRO A C 1
ATOM 2555 O O . PRO A 1 334 ? 11.677 -18.369 -15.687 1.00 92.62 334 PRO A O 1
ATOM 2558 N N . PRO A 1 335 ? 9.471 -18.043 -15.260 1.00 92.00 335 PRO A N 1
ATOM 2559 C CA . PRO A 1 335 ? 9.563 -16.591 -15.103 1.00 92.00 335 PRO A CA 1
ATOM 2560 C C . PRO A 1 335 ? 10.598 -16.180 -14.053 1.00 92.00 335 PRO A C 1
ATOM 2562 O O . PRO A 1 335 ? 10.577 -16.672 -12.928 1.00 92.00 335 PRO A O 1
ATOM 2565 N N . ALA A 1 336 ? 11.497 -15.274 -14.426 1.00 93.50 336 ALA A N 1
ATOM 2566 C CA . ALA A 1 336 ? 12.545 -14.737 -13.565 1.00 93.50 336 ALA A CA 1
ATOM 2567 C C . ALA A 1 336 ? 12.992 -13.357 -14.065 1.00 93.50 336 ALA A C 1
ATOM 2569 O O . ALA A 1 336 ? 12.741 -12.985 -15.215 1.00 93.50 336 ALA A O 1
ATOM 2570 N N . GLU A 1 337 ? 13.663 -12.593 -13.207 1.00 93.62 337 GLU A N 1
ATOM 2571 C CA . GLU A 1 337 ? 14.226 -11.295 -13.578 1.00 93.62 337 GLU A CA 1
ATOM 2572 C C . GLU A 1 337 ? 15.533 -11.485 -14.350 1.00 93.62 337 GLU A C 1
ATOM 2574 O O . GLU A 1 337 ? 16.404 -12.216 -13.892 1.00 93.62 337 GLU A O 1
ATOM 2579 N N . ILE A 1 338 ? 15.692 -10.826 -15.504 1.00 94.38 338 ILE A N 1
ATOM 2580 C CA . ILE A 1 338 ? 16.922 -10.893 -16.310 1.00 94.38 338 ILE A CA 1
ATOM 2581 C C . ILE A 1 338 ? 17.797 -9.674 -16.014 1.00 94.38 338 ILE A C 1
ATOM 2583 O O . ILE A 1 338 ? 17.411 -8.530 -16.286 1.00 94.38 338 ILE A O 1
ATOM 2587 N N . VAL A 1 339 ? 19.005 -9.929 -15.526 1.00 93.75 339 VAL A N 1
ATOM 2588 C CA . VAL A 1 339 ? 20.023 -8.920 -15.225 1.00 93.75 339 VAL A CA 1
ATOM 2589 C C . VAL A 1 339 ? 21.220 -9.075 -16.159 1.00 93.75 339 VAL A C 1
ATOM 2591 O O . VAL A 1 339 ? 21.540 -10.176 -16.607 1.00 93.75 339 VAL A O 1
ATOM 2594 N N . ALA A 1 340 ? 21.866 -7.956 -16.474 1.00 91.56 340 ALA A N 1
ATOM 2595 C CA . ALA A 1 340 ? 23.083 -7.935 -17.277 1.00 91.56 340 ALA A CA 1
ATOM 2596 C C . ALA A 1 340 ? 24.268 -7.534 -16.391 1.00 91.56 340 ALA A C 1
ATOM 2598 O O . ALA A 1 340 ? 24.225 -6.477 -15.758 1.00 91.56 340 ALA A O 1
ATOM 2599 N N . ILE A 1 341 ? 25.301 -8.379 -16.355 1.00 90.88 341 ILE A N 1
ATOM 2600 C CA . ILE A 1 341 ? 26.566 -8.113 -15.657 1.00 90.88 341 ILE A CA 1
ATOM 2601 C C . ILE A 1 341 ? 27.670 -7.991 -16.710 1.00 90.88 341 ILE A C 1
ATOM 2603 O O . ILE A 1 341 ? 27.963 -6.883 -17.155 1.00 90.88 341 ILE A O 1
ATOM 2607 N N . ASP A 1 342 ? 28.225 -9.122 -17.143 1.00 89.56 342 ASP A N 1
ATOM 2608 C CA . ASP A 1 342 ? 29.004 -9.271 -18.382 1.00 89.56 342 ASP A CA 1
ATOM 2609 C C . ASP A 1 342 ? 28.215 -10.153 -19.355 1.00 89.56 342 ASP A C 1
ATOM 2611 O O . ASP A 1 342 ? 28.046 -9.848 -20.535 1.00 89.56 342 ASP A O 1
ATOM 2615 N N . ARG A 1 343 ? 27.642 -11.230 -18.805 1.00 92.94 343 ARG A N 1
ATOM 2616 C CA . ARG A 1 343 ? 26.658 -12.101 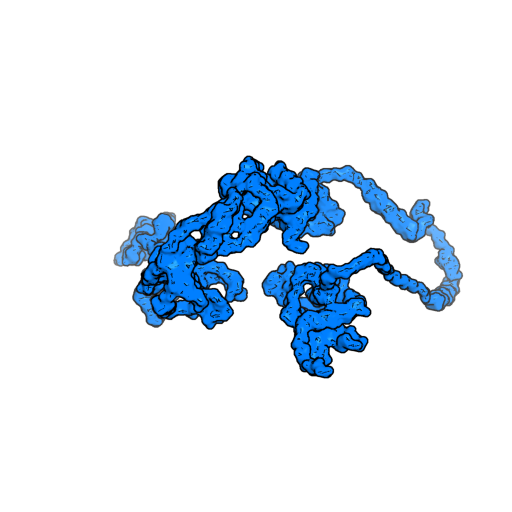-19.438 1.00 92.94 343 ARG A CA 1
ATOM 2617 C C . ARG A 1 343 ? 25.267 -11.792 -18.888 1.00 92.94 343 ARG A C 1
ATOM 2619 O O . ARG A 1 343 ? 25.083 -10.990 -17.966 1.00 92.94 343 ARG A O 1
ATOM 2626 N N . LEU A 1 344 ? 24.267 -12.431 -19.485 1.00 95.06 344 LEU A N 1
ATOM 2627 C CA . LEU A 1 344 ? 22.906 -12.394 -18.973 1.00 95.06 344 LEU A CA 1
ATOM 2628 C C . LEU A 1 344 ? 22.716 -13.469 -17.904 1.00 95.06 344 LEU A C 1
ATOM 2630 O O . LEU A 1 344 ? 23.062 -14.632 -18.110 1.00 95.06 344 LEU A O 1
ATOM 2634 N N . TRP A 1 345 ? 22.113 -13.066 -16.793 1.00 95.50 345 TRP A N 1
ATOM 2635 C CA . TRP A 1 345 ? 21.740 -13.933 -15.682 1.00 95.50 345 TRP A CA 1
ATOM 2636 C C . TRP A 1 345 ? 20.262 -13.769 -15.374 1.00 95.50 345 TRP A C 1
ATOM 2638 O O . TRP A 1 345 ? 19.700 -12.689 -15.568 1.00 95.50 345 TRP A O 1
ATOM 2648 N N . TYR A 1 346 ? 19.633 -14.831 -14.882 1.00 96.00 346 TYR A N 1
ATOM 2649 C CA . TYR A 1 346 ? 18.296 -14.756 -14.321 1.00 96.00 346 TYR A CA 1
ATOM 2650 C C . TYR A 1 346 ? 18.367 -14.838 -12.802 1.00 96.00 346 TYR A C 1
ATOM 2652 O O . TYR A 1 346 ? 19.203 -15.558 -12.260 1.00 96.00 346 TYR A O 1
ATOM 2660 N N . VAL A 1 347 ? 17.461 -14.142 -12.126 1.00 95.12 347 VAL A N 1
ATOM 2661 C CA . VAL A 1 347 ? 17.261 -14.234 -10.681 1.00 95.12 347 VAL A CA 1
ATOM 2662 C C . VAL A 1 347 ? 15.798 -14.561 -10.421 1.00 95.12 347 VAL A C 1
ATOM 2664 O O . VAL A 1 347 ? 14.896 -13.793 -10.761 1.00 95.12 347 VAL A O 1
ATOM 2667 N N . ASP A 1 348 ? 15.561 -15.729 -9.839 1.00 93.81 348 ASP A N 1
ATOM 2668 C CA . ASP A 1 348 ? 14.239 -16.199 -9.452 1.00 93.81 348 ASP A CA 1
ATOM 2669 C C . ASP A 1 348 ? 14.015 -15.914 -7.965 1.00 93.81 348 ASP A C 1
ATOM 2671 O O . ASP A 1 348 ? 14.425 -16.666 -7.078 1.00 93.81 348 ASP A O 1
ATOM 2675 N N . SER A 1 349 ? 13.356 -14.788 -7.689 1.00 88.56 349 SER A N 1
ATOM 2676 C CA . SER A 1 349 ? 13.093 -14.324 -6.325 1.00 88.56 349 SER A CA 1
ATOM 2677 C C . SER A 1 349 ? 12.122 -15.210 -5.534 1.00 88.56 349 SER A C 1
ATOM 2679 O O . SER A 1 349 ? 12.022 -15.042 -4.316 1.00 88.56 349 SER A O 1
ATOM 2681 N N . GLY A 1 350 ? 11.402 -16.119 -6.207 1.00 88.50 350 GLY A N 1
ATOM 2682 C CA . GLY A 1 350 ? 10.462 -17.051 -5.587 1.00 88.50 350 GLY A CA 1
ATOM 2683 C C . GLY A 1 350 ? 11.124 -18.354 -5.143 1.00 88.50 350 GLY A C 1
ATOM 2684 O O . GLY A 1 350 ? 10.850 -18.828 -4.042 1.00 88.50 350 GLY A O 1
ATOM 2685 N N . SER A 1 351 ? 12.007 -18.918 -5.973 1.00 89.69 351 SER A N 1
ATOM 2686 C CA . SER A 1 351 ? 12.719 -20.172 -5.671 1.00 89.69 351 SER A CA 1
ATOM 2687 C C . SER A 1 351 ? 14.104 -19.969 -5.046 1.00 89.69 351 SER A C 1
ATOM 2689 O O . SER A 1 351 ? 14.621 -20.875 -4.393 1.00 89.69 351 SER A O 1
ATOM 2691 N N . GLY A 1 352 ? 14.693 -18.779 -5.196 1.00 90.75 352 GLY A N 1
ATOM 2692 C CA . GLY A 1 352 ? 16.059 -18.498 -4.761 1.00 90.75 352 GLY A CA 1
ATOM 2693 C C . GLY A 1 352 ? 17.095 -19.055 -5.734 1.00 90.75 352 GLY A C 1
ATOM 2694 O O . GLY A 1 352 ? 18.221 -19.335 -5.338 1.00 90.75 352 GLY A O 1
ATOM 2695 N N . GLU A 1 353 ? 16.738 -19.247 -7.000 1.00 94.00 353 GLU A N 1
ATOM 2696 C CA . GLU A 1 353 ? 17.670 -19.702 -8.029 1.00 94.00 353 GLU A CA 1
ATOM 2697 C C . GLU A 1 353 ? 18.284 -18.530 -8.794 1.00 94.00 353 GLU A C 1
ATOM 2699 O O . GLU A 1 353 ? 17.619 -17.543 -9.112 1.00 94.00 353 GLU A O 1
ATOM 2704 N N . ILE A 1 354 ? 19.557 -18.673 -9.149 1.00 95.56 354 ILE A N 1
ATOM 2705 C CA . ILE A 1 354 ? 20.273 -17.758 -10.036 1.00 95.56 354 ILE A CA 1
ATOM 2706 C C . ILE A 1 354 ? 21.121 -18.559 -11.013 1.00 95.56 354 ILE A C 1
ATOM 2708 O O . ILE A 1 354 ? 21.864 -19.453 -10.613 1.00 95.56 354 ILE A O 1
ATOM 2712 N N . GLY A 1 355 ? 21.006 -18.257 -12.300 1.00 95.56 355 GLY A N 1
ATOM 2713 C CA . GLY A 1 355 ? 21.689 -19.019 -13.338 1.00 95.56 355 GLY A CA 1
ATOM 2714 C C . GLY A 1 355 ? 21.861 -18.236 -14.637 1.00 95.56 355 GLY A C 1
ATOM 2715 O O . GLY A 1 355 ? 21.305 -17.143 -14.789 1.00 95.56 355 GLY A O 1
ATOM 2716 N N . PRO A 1 356 ? 22.650 -18.769 -15.578 1.00 96.12 356 PRO A N 1
ATOM 2717 C CA . PRO A 1 356 ? 22.931 -18.094 -16.835 1.00 96.12 356 PRO A CA 1
ATOM 2718 C C . PRO A 1 356 ? 21.702 -18.079 -17.750 1.00 96.12 356 PRO A C 1
ATOM 2720 O O . PRO A 1 356 ? 20.880 -19.000 -17.747 1.00 96.12 356 PRO A O 1
ATOM 2723 N N . VAL A 1 357 ? 21.603 -17.038 -18.574 1.00 96.88 357 VAL A N 1
ATOM 2724 C CA . VAL A 1 357 ? 20.564 -16.896 -19.599 1.00 96.88 357 VAL A CA 1
ATOM 2725 C C . VAL A 1 357 ? 21.162 -17.118 -20.980 1.00 96.88 357 VAL A C 1
ATOM 2727 O O . VAL A 1 357 ? 22.171 -16.514 -21.340 1.00 96.88 357 VAL A O 1
ATOM 2730 N N . THR A 1 358 ? 20.516 -17.972 -21.769 1.00 95.69 358 THR A N 1
ATOM 2731 C CA . THR A 1 358 ? 20.875 -18.257 -23.166 1.00 95.69 358 THR A CA 1
ATOM 2732 C C . THR A 1 358 ? 19.794 -17.744 -24.121 1.00 95.69 358 THR A C 1
ATOM 2734 O O . THR A 1 358 ? 18.698 -17.394 -23.695 1.00 95.69 358 THR A O 1
ATOM 2737 N N . GLY A 1 359 ? 20.085 -17.671 -25.423 1.00 91.44 359 GLY A N 1
ATOM 2738 C CA . GLY A 1 359 ? 19.112 -17.267 -26.453 1.00 91.44 359 GLY A CA 1
ATOM 2739 C C . GLY A 1 359 ? 18.991 -15.759 -26.705 1.00 91.44 359 GLY A C 1
ATOM 2740 O O . GLY A 1 359 ? 18.419 -15.369 -27.717 1.00 91.44 359 GLY A O 1
ATOM 2741 N N . LEU A 1 360 ? 19.580 -14.918 -25.849 1.00 92.19 360 LEU A N 1
ATOM 2742 C CA . LEU A 1 360 ? 19.721 -13.475 -26.058 1.00 92.19 360 LEU A CA 1
ATOM 2743 C C . LEU A 1 360 ? 21.130 -13.010 -25.686 1.00 92.19 360 LEU A C 1
ATOM 2745 O O . LEU A 1 360 ? 21.746 -13.524 -24.754 1.00 92.19 360 LEU A O 1
ATOM 2749 N N . THR A 1 361 ? 21.613 -11.987 -26.380 1.00 91.81 361 THR A N 1
ATOM 2750 C CA . THR A 1 361 ? 22.812 -11.226 -26.013 1.00 91.81 361 THR A CA 1
ATOM 2751 C C . THR A 1 361 ? 22.454 -9.996 -25.174 1.00 91.81 361 THR A C 1
ATOM 2753 O O . THR A 1 361 ? 21.321 -9.507 -25.198 1.00 91.81 361 THR A O 1
ATOM 2756 N N . VAL A 1 362 ? 23.440 -9.429 -24.466 1.00 89.31 362 VAL A N 1
ATOM 2757 C CA . VAL A 1 362 ? 23.274 -8.160 -23.727 1.00 89.31 362 VAL A CA 1
ATOM 2758 C C . VAL A 1 362 ? 22.791 -7.037 -24.655 1.00 89.31 362 VAL A C 1
ATOM 2760 O O . VAL A 1 362 ? 21.888 -6.281 -24.304 1.00 89.31 362 VAL A O 1
ATOM 2763 N N . VAL A 1 363 ? 23.331 -6.962 -25.876 1.00 88.69 363 VAL A N 1
ATOM 2764 C CA . VAL A 1 363 ? 22.946 -5.948 -26.872 1.00 88.69 363 VAL A CA 1
ATOM 2765 C C . VAL A 1 363 ? 21.496 -6.122 -27.325 1.00 88.69 363 VAL A C 1
ATOM 2767 O O . VAL A 1 363 ? 20.773 -5.133 -27.457 1.00 88.69 363 VAL A O 1
ATOM 2770 N N . GLU A 1 364 ? 21.047 -7.355 -27.562 1.00 89.81 364 GLU A N 1
ATOM 2771 C CA . GLU A 1 364 ? 19.653 -7.630 -27.922 1.00 89.81 364 GLU A CA 1
ATOM 2772 C C . GLU A 1 364 ? 18.703 -7.283 -26.780 1.00 89.81 364 GLU A C 1
ATOM 2774 O O . GLU A 1 364 ? 17.706 -6.606 -27.023 1.00 89.81 364 GLU A O 1
ATOM 2779 N N . LEU A 1 365 ? 19.036 -7.640 -25.536 1.00 90.19 365 LEU A N 1
ATOM 2780 C CA . LEU A 1 365 ? 18.248 -7.255 -24.365 1.00 90.19 365 LEU A CA 1
ATOM 2781 C C . LEU A 1 365 ? 18.090 -5.727 -24.265 1.00 90.19 365 LEU A C 1
ATOM 2783 O O . LEU A 1 365 ? 16.979 -5.236 -24.059 1.00 90.19 365 LEU A O 1
ATOM 2787 N N . GLU A 1 366 ? 19.166 -4.966 -24.476 1.00 87.62 366 GLU A N 1
ATOM 2788 C CA . GLU A 1 366 ? 19.121 -3.498 -24.469 1.00 87.62 366 GLU A CA 1
ATOM 2789 C C . GLU A 1 366 ? 18.304 -2.915 -25.634 1.00 87.62 366 GLU A C 1
ATOM 2791 O O . GLU A 1 366 ? 17.602 -1.914 -25.468 1.00 87.62 366 GLU A O 1
ATOM 2796 N N . ARG A 1 367 ? 18.321 -3.552 -26.812 1.00 88.38 367 ARG A N 1
ATOM 2797 C CA . ARG A 1 367 ? 17.439 -3.172 -27.932 1.00 88.38 367 ARG A CA 1
ATOM 2798 C C . ARG A 1 367 ? 15.970 -3.424 -27.601 1.00 88.38 367 ARG A C 1
ATOM 2800 O O . ARG A 1 367 ? 15.148 -2.548 -27.859 1.00 88.38 367 ARG A O 1
ATOM 2807 N N . LEU A 1 368 ? 15.642 -4.571 -26.998 1.00 90.31 368 LEU A N 1
ATOM 2808 C CA . LEU A 1 368 ? 14.278 -4.893 -26.561 1.00 90.31 368 LEU A CA 1
ATOM 2809 C C . LEU A 1 368 ? 13.782 -3.883 -25.518 1.00 90.31 368 LEU A C 1
ATOM 2811 O O . LEU A 1 368 ? 12.671 -3.372 -25.638 1.00 90.31 368 LEU A O 1
ATOM 2815 N N . ARG A 1 369 ? 14.628 -3.514 -24.547 1.00 85.44 369 ARG A N 1
ATOM 2816 C CA . ARG A 1 369 ? 14.307 -2.502 -23.523 1.00 85.44 369 ARG A CA 1
ATOM 2817 C C . ARG A 1 369 ? 14.002 -1.119 -24.101 1.00 85.44 369 ARG A C 1
ATOM 2819 O O . ARG A 1 369 ? 13.219 -0.379 -23.514 1.00 85.44 369 ARG A O 1
ATOM 2826 N N . ARG A 1 370 ? 14.593 -0.773 -25.248 1.00 87.69 370 ARG A N 1
ATOM 2827 C CA . ARG A 1 370 ? 14.361 0.498 -25.959 1.00 87.69 370 ARG A CA 1
ATOM 2828 C C . ARG A 1 370 ? 13.219 0.441 -26.974 1.00 87.69 370 ARG A C 1
ATOM 2830 O O . ARG A 1 370 ? 12.904 1.471 -27.571 1.00 87.69 370 ARG A O 1
ATOM 2837 N N . ALA A 1 371 ? 12.605 -0.722 -27.198 1.00 87.81 371 ALA A N 1
ATOM 2838 C CA . ALA A 1 371 ? 11.508 -0.844 -28.148 1.00 87.81 371 ALA A CA 1
ATOM 2839 C C . ALA A 1 371 ? 10.330 0.058 -27.717 1.00 87.81 371 ALA A C 1
ATOM 2841 O O . ALA A 1 371 ? 9.928 0.020 -26.552 1.00 87.81 371 ALA A O 1
ATOM 2842 N N . PRO A 1 372 ? 9.759 0.882 -28.614 1.00 88.94 372 PRO A N 1
ATOM 2843 C CA . PRO A 1 372 ? 8.600 1.697 -28.272 1.00 88.94 372 PRO A CA 1
ATOM 2844 C C . PRO A 1 372 ? 7.349 0.821 -28.087 1.00 88.94 372 PRO A C 1
ATOM 2846 O O . PRO A 1 372 ? 7.241 -0.236 -28.717 1.00 88.94 372 PRO A O 1
ATOM 2849 N N . PRO A 1 373 ? 6.360 1.263 -27.290 1.00 89.69 373 PRO A N 1
ATOM 2850 C CA . PRO A 1 373 ? 5.093 0.554 -27.186 1.00 89.69 373 PRO A CA 1
ATOM 2851 C C . PRO A 1 373 ? 4.341 0.547 -28.517 1.00 89.69 373 PRO A C 1
ATOM 2853 O O . PRO A 1 373 ? 4.089 1.591 -29.127 1.00 89.69 373 PRO A O 1
ATOM 2856 N N . LEU A 1 374 ? 3.913 -0.637 -28.938 1.00 86.94 374 LEU A N 1
ATOM 2857 C CA . LEU A 1 374 ? 3.109 -0.849 -30.127 1.00 86.94 374 LEU A CA 1
ATOM 2858 C C . LEU A 1 374 ? 1.627 -0.661 -29.797 1.00 86.94 374 LEU A C 1
ATOM 2860 O O . LEU A 1 374 ? 0.982 -1.526 -29.209 1.00 86.94 374 LEU A O 1
ATOM 2864 N N . ARG A 1 375 ? 1.059 0.483 -30.186 1.00 82.81 375 ARG A N 1
ATOM 2865 C CA . ARG A 1 375 ? -0.382 0.742 -30.028 1.00 82.81 375 ARG A CA 1
ATOM 2866 C C . ARG A 1 375 ? -1.205 -0.023 -31.078 1.00 82.81 375 ARG A C 1
ATOM 2868 O O . ARG A 1 375 ? -0.759 -0.113 -32.226 1.00 82.81 375 ARG A O 1
ATOM 2875 N N . PRO A 1 376 ? -2.451 -0.441 -30.778 1.00 74.06 376 PRO A N 1
ATOM 2876 C CA . PRO A 1 376 ? -3.307 -1.161 -31.733 1.00 74.06 376 PRO A CA 1
ATOM 2877 C C . PRO A 1 376 ? -3.491 -0.445 -33.083 1.00 74.06 376 PRO A C 1
ATOM 2879 O O . PRO A 1 376 ? -3.468 -1.059 -34.149 1.00 74.06 376 PRO A O 1
ATOM 2882 N N . ALA A 1 377 ? -3.605 0.889 -33.066 1.00 74.19 377 ALA A N 1
ATOM 2883 C CA . ALA A 1 377 ? -3.725 1.685 -34.288 1.00 74.19 377 ALA A CA 1
ATOM 2884 C C . ALA A 1 377 ? -2.474 1.614 -35.187 1.00 74.19 377 ALA A C 1
ATOM 2886 O O . ALA A 1 377 ? -2.608 1.663 -36.409 1.00 74.19 377 ALA A O 1
ATOM 2887 N N . VAL A 1 378 ? -1.286 1.482 -34.586 1.00 81.12 378 VAL A N 1
ATOM 2888 C CA . VAL A 1 378 ? 0.002 1.359 -35.286 1.00 81.12 378 VAL A CA 1
ATOM 2889 C C . VAL A 1 378 ? 0.194 -0.065 -35.808 1.00 81.12 378 VAL A C 1
ATOM 2891 O O . VAL A 1 378 ? 0.672 -0.230 -36.928 1.00 81.12 378 VAL A O 1
ATOM 2894 N N . MET A 1 379 ? -0.258 -1.085 -35.065 1.00 75.00 379 MET A N 1
ATOM 2895 C CA . MET A 1 379 ? -0.194 -2.489 -35.496 1.00 75.00 379 MET A CA 1
ATOM 2896 C C . MET A 1 379 ? -0.862 -2.707 -36.860 1.00 75.00 379 MET A C 1
ATOM 2898 O O . MET A 1 379 ? -0.303 -3.372 -37.729 1.00 75.00 379 MET A O 1
ATOM 2902 N N . ARG A 1 380 ? -2.006 -2.053 -37.106 1.00 70.94 380 ARG A N 1
ATOM 2903 C CA . ARG A 1 380 ? -2.688 -2.107 -38.413 1.00 70.94 380 ARG A CA 1
ATOM 2904 C C . ARG A 1 380 ? -1.837 -1.597 -39.580 1.00 70.94 380 ARG A C 1
ATOM 2906 O O . ARG A 1 380 ? -2.070 -2.012 -40.705 1.00 70.94 380 ARG A O 1
ATOM 2913 N N . ARG A 1 381 ? -0.878 -0.699 -39.330 1.00 78.38 381 ARG A N 1
ATOM 2914 C CA . ARG A 1 381 ? 0.004 -0.125 -40.361 1.00 78.38 381 ARG A CA 1
ATOM 2915 C C . ARG A 1 381 ? 1.340 -0.856 -40.488 1.00 78.38 381 ARG A C 1
ATOM 2917 O O . ARG A 1 381 ? 1.926 -0.841 -41.561 1.00 78.38 381 ARG A O 1
ATOM 2924 N N . LEU A 1 382 ? 1.832 -1.462 -39.406 1.00 81.81 382 LEU A N 1
ATOM 2925 C CA . LEU A 1 382 ? 3.135 -2.139 -39.373 1.00 81.81 382 LEU A CA 1
ATOM 2926 C C . LEU A 1 382 ? 3.052 -3.662 -39.521 1.00 81.81 382 LEU A C 1
ATOM 2928 O O . LEU A 1 382 ? 4.094 -4.294 -39.662 1.00 81.81 382 LEU A O 1
ATOM 2932 N N . GLY A 1 383 ? 1.855 -4.256 -39.521 1.00 76.25 383 GLY A N 1
ATOM 2933 C CA . GLY A 1 383 ? 1.674 -5.710 -39.544 1.00 76.25 383 GLY A CA 1
ATOM 2934 C C . GLY A 1 383 ? 2.422 -6.422 -40.677 1.00 76.25 383 GLY A C 1
ATOM 2935 O O . GLY A 1 383 ? 3.107 -7.405 -40.412 1.00 76.25 383 GLY A O 1
ATOM 2936 N N . ASP A 1 384 ? 2.357 -5.908 -41.910 1.00 80.88 384 ASP A N 1
ATOM 2937 C CA . ASP A 1 384 ? 3.073 -6.498 -43.055 1.00 80.88 384 ASP A CA 1
ATOM 2938 C C . ASP A 1 384 ? 4.591 -6.377 -42.913 1.00 80.88 384 ASP A C 1
ATOM 2940 O O . ASP A 1 384 ? 5.328 -7.322 -43.191 1.00 80.88 384 ASP A O 1
ATOM 2944 N N . ARG A 1 385 ? 5.068 -5.233 -42.408 1.00 85.50 385 ARG A N 1
ATOM 2945 C CA . ARG A 1 385 ? 6.496 -5.010 -42.171 1.00 85.50 385 ARG A CA 1
ATOM 2946 C C . ARG A 1 385 ? 7.028 -5.930 -41.075 1.00 85.50 385 ARG A C 1
ATOM 2948 O O . ARG A 1 385 ? 8.111 -6.476 -41.241 1.00 85.50 385 ARG A O 1
ATOM 2955 N N . LEU A 1 386 ? 6.276 -6.132 -39.993 1.00 83.75 386 LEU A N 1
ATOM 2956 C CA . LEU A 1 386 ? 6.648 -7.057 -38.919 1.00 83.75 386 LEU A CA 1
ATOM 2957 C C . LEU A 1 386 ? 6.675 -8.508 -39.414 1.00 83.75 386 LEU A C 1
ATOM 2959 O O . LEU A 1 386 ? 7.640 -9.208 -39.139 1.00 83.75 386 LEU A O 1
ATOM 2963 N N . ARG A 1 387 ? 5.686 -8.925 -40.221 1.00 83.12 387 ARG A N 1
ATOM 2964 C CA . ARG A 1 387 ? 5.660 -10.260 -40.851 1.00 83.12 387 ARG A CA 1
ATOM 2965 C C . ARG A 1 387 ? 6.833 -10.517 -41.794 1.00 83.12 387 ARG A C 1
ATOM 2967 O O . ARG A 1 387 ? 7.204 -11.666 -41.991 1.00 83.12 387 ARG A O 1
ATOM 2974 N N . SER A 1 388 ? 7.387 -9.466 -42.399 1.00 86.12 388 SER A N 1
ATOM 2975 C CA . SER A 1 388 ? 8.539 -9.585 -43.301 1.00 86.12 388 SER A CA 1
ATOM 2976 C C . SER A 1 388 ? 9.882 -9.764 -42.582 1.00 86.12 388 SER A C 1
ATOM 2978 O O . SER A 1 388 ? 10.882 -10.029 -43.245 1.00 86.12 388 SER A O 1
ATOM 2980 N N . LEU A 1 389 ? 9.930 -9.597 -41.254 1.00 83.75 389 LEU A N 1
ATOM 2981 C CA . LEU A 1 389 ? 11.153 -9.794 -40.479 1.00 83.75 389 LEU A CA 1
ATOM 2982 C C . LEU A 1 389 ? 11.354 -11.291 -40.177 1.00 83.75 389 LEU A C 1
ATOM 2984 O O . LEU A 1 389 ? 10.433 -11.923 -39.658 1.00 83.75 389 LEU A O 1
ATOM 2988 N N . PRO A 1 390 ? 12.538 -11.860 -40.468 1.00 81.81 390 PRO A N 1
ATOM 2989 C CA . PRO A 1 390 ? 12.831 -13.258 -40.165 1.00 81.81 390 PRO A CA 1
ATOM 2990 C C . PRO A 1 390 ? 12.898 -13.485 -38.650 1.00 81.81 390 PRO A C 1
ATOM 2992 O O . PRO A 1 390 ? 13.455 -12.658 -37.928 1.00 81.81 390 PRO A O 1
ATOM 2995 N N . ASP A 1 391 ? 12.316 -14.596 -38.188 1.00 78.69 391 ASP A N 1
ATOM 2996 C CA . ASP A 1 391 ? 12.335 -15.074 -36.794 1.00 78.69 391 ASP A CA 1
ATOM 2997 C C . ASP A 1 391 ? 11.903 -14.039 -35.734 1.00 78.69 391 ASP A C 1
ATOM 2999 O O . ASP A 1 391 ? 12.257 -14.128 -34.558 1.00 78.69 391 ASP A O 1
ATOM 3003 N N . PHE A 1 392 ? 11.106 -13.044 -36.137 1.00 83.56 392 PHE A N 1
ATOM 3004 C CA . PHE A 1 392 ? 10.616 -11.998 -35.248 1.00 83.56 392 PHE A CA 1
ATOM 3005 C C . PHE A 1 392 ? 9.289 -12.415 -34.592 1.00 83.56 392 PHE A C 1
ATOM 3007 O O . PHE A 1 392 ? 8.352 -12.794 -35.304 1.00 83.56 392 PHE A O 1
ATOM 3014 N N . PRO A 1 393 ? 9.141 -12.322 -33.255 1.00 87.88 393 PRO A N 1
ATOM 3015 C CA . PRO A 1 393 ? 7.889 -12.688 -32.607 1.00 87.88 393 PRO A CA 1
ATOM 3016 C C . PRO A 1 393 ? 6.776 -11.738 -33.046 1.00 87.88 393 PRO A C 1
ATOM 3018 O O . PRO A 1 393 ? 6.905 -10.511 -32.980 1.00 87.88 393 PRO A O 1
ATOM 3021 N N . MET A 1 394 ? 5.646 -12.299 -33.463 1.00 87.19 394 MET A N 1
ATOM 3022 C CA . MET A 1 394 ? 4.498 -11.489 -33.847 1.00 87.19 394 MET A CA 1
ATOM 3023 C C . MET A 1 394 ? 3.764 -10.955 -32.607 1.00 87.19 394 MET A C 1
ATOM 3025 O O . MET A 1 394 ? 3.611 -11.690 -31.629 1.00 87.19 394 MET A O 1
ATOM 3029 N N . PRO A 1 395 ? 3.292 -9.693 -32.636 1.00 85.94 395 PRO A N 1
ATOM 3030 C CA . PRO A 1 395 ? 2.420 -9.155 -31.599 1.00 85.94 395 PRO A CA 1
ATOM 3031 C C . PRO A 1 395 ? 1.186 -10.029 -31.398 1.00 85.94 395 PRO A C 1
ATOM 3033 O O . PRO A 1 395 ? 0.646 -10.587 -32.356 1.00 85.94 395 PRO A O 1
ATOM 3036 N N . VAL A 1 396 ? 0.711 -10.098 -30.158 1.00 83.44 396 VAL A N 1
ATOM 3037 C CA . VAL A 1 396 ? -0.499 -10.840 -29.800 1.00 83.44 396 VAL A CA 1
ATOM 3038 C C . VAL A 1 396 ? -1.689 -10.222 -30.535 1.00 83.44 396 VAL A C 1
ATOM 3040 O O . VAL A 1 396 ? -1.847 -9.000 -30.565 1.00 83.44 396 VAL A O 1
ATOM 3043 N N . ALA A 1 397 ? -2.530 -11.049 -31.154 1.00 77.62 397 ALA A N 1
ATOM 3044 C CA . ALA A 1 397 ? -3.779 -10.568 -31.729 1.00 77.62 397 ALA A CA 1
ATOM 3045 C C . ALA A 1 397 ? -4.724 -10.150 -30.595 1.00 77.62 397 ALA A C 1
ATOM 3047 O O . ALA A 1 397 ? -4.994 -10.935 -29.689 1.00 77.62 397 ALA A O 1
ATOM 3048 N N . ILE A 1 398 ? -5.204 -8.909 -30.645 1.00 75.25 398 ILE A N 1
ATOM 3049 C CA . ILE A 1 398 ? -6.088 -8.347 -29.626 1.00 75.25 398 ILE A CA 1
ATOM 3050 C C . ILE A 1 398 ? -7.479 -8.140 -30.234 1.00 75.25 398 ILE A C 1
ATOM 3052 O O . ILE A 1 398 ? -7.633 -7.409 -31.215 1.00 75.25 398 ILE A O 1
ATOM 3056 N N . GLU A 1 399 ? -8.487 -8.771 -29.640 1.00 81.44 399 GLU A N 1
ATOM 3057 C CA . GLU A 1 399 ? -9.903 -8.567 -29.932 1.00 81.44 399 GLU A CA 1
ATOM 3058 C C . GLU A 1 399 ? -10.351 -7.213 -29.366 1.00 81.44 399 GLU A C 1
ATOM 3060 O O . GLU A 1 399 ? -10.278 -6.980 -28.161 1.00 81.44 399 GLU A O 1
ATOM 3065 N N . ALA A 1 400 ? -10.822 -6.308 -30.224 1.00 80.12 400 ALA A N 1
ATOM 3066 C CA . ALA A 1 400 ? -11.337 -5.015 -29.785 1.00 80.12 400 ALA A CA 1
ATOM 3067 C C . ALA A 1 400 ? -12.813 -5.125 -29.375 1.00 80.12 400 ALA A C 1
ATOM 3069 O O . ALA A 1 400 ? -13.651 -5.520 -30.187 1.00 80.12 400 ALA A O 1
ATOM 3070 N N . ARG A 1 401 ? -13.142 -4.705 -28.150 1.00 86.69 401 ARG A N 1
ATOM 3071 C CA . ARG A 1 401 ? -14.512 -4.615 -27.630 1.00 86.69 401 ARG A CA 1
ATOM 3072 C C . ARG A 1 401 ? -14.884 -3.165 -27.302 1.00 86.69 401 ARG A C 1
ATOM 3074 O O . ARG A 1 401 ? -14.037 -2.398 -26.838 1.00 86.69 401 ARG A O 1
ATOM 3081 N N . PRO A 1 402 ? -16.135 -2.744 -27.548 1.00 89.94 402 PRO A N 1
ATOM 3082 C CA . PRO A 1 402 ? -16.595 -1.436 -27.106 1.00 89.94 402 PRO A CA 1
ATOM 3083 C C . PRO A 1 402 ? -16.702 -1.389 -25.576 1.00 89.94 402 PRO A C 1
ATOM 3085 O O . PRO A 1 402 ? -16.969 -2.401 -24.928 1.00 89.94 402 PRO A O 1
ATOM 3088 N N . LEU A 1 403 ? -16.516 -0.201 -25.001 1.00 92.25 403 LEU A N 1
ATOM 3089 C CA . LEU A 1 403 ? -16.782 0.050 -23.585 1.00 92.25 403 LEU A CA 1
ATOM 3090 C C . LEU A 1 403 ? -18.258 -0.234 -23.267 1.00 92.25 403 LEU A C 1
ATOM 3092 O O . LEU A 1 403 ? -19.148 0.265 -23.955 1.00 92.25 403 LEU A O 1
ATOM 3096 N N . GLY A 1 404 ? -18.506 -1.039 -22.231 1.00 92.44 404 GLY A N 1
ATOM 3097 C CA . GLY A 1 404 ? -19.858 -1.311 -21.737 1.00 92.44 404 GLY A CA 1
ATOM 3098 C C . GLY A 1 404 ? -20.498 -0.087 -21.075 1.00 92.44 404 GLY A C 1
ATOM 3099 O O . GLY A 1 404 ? -19.850 0.936 -20.877 1.00 92.44 404 GLY A O 1
ATOM 3100 N N . ALA A 1 405 ? -21.771 -0.193 -20.695 1.00 94.12 405 ALA A N 1
ATOM 3101 C CA . ALA A 1 405 ? -22.447 0.864 -19.942 1.00 94.12 405 ALA A CA 1
ATOM 3102 C C . ALA A 1 405 ? -21.874 1.008 -18.518 1.00 94.12 405 ALA A C 1
ATOM 3104 O O . ALA A 1 405 ? -21.407 0.028 -17.928 1.00 94.12 405 ALA A O 1
ATOM 3105 N N . LEU A 1 406 ? -21.949 2.219 -17.955 1.00 95.75 406 LEU A N 1
ATOM 3106 C CA . LEU A 1 406 ? -21.617 2.477 -16.554 1.00 95.75 406 LEU A CA 1
ATOM 3107 C C . LEU A 1 406 ? -22.666 1.820 -15.641 1.00 95.75 406 LEU A C 1
ATOM 3109 O O . LEU A 1 406 ? -23.843 2.170 -15.710 1.00 95.75 406 LEU A O 1
ATOM 3113 N N . THR A 1 407 ? -22.254 0.902 -14.766 1.00 95.50 407 THR A N 1
ATOM 3114 C CA . THR A 1 407 ? -23.167 0.147 -13.886 1.00 95.50 407 THR A CA 1
ATOM 3115 C C . THR A 1 407 ? -22.941 0.381 -12.394 1.00 95.50 407 THR A C 1
ATOM 3117 O O . THR A 1 407 ? -23.816 0.045 -11.599 1.00 95.50 407 THR A O 1
ATOM 3120 N N . GLY A 1 408 ? -21.815 0.970 -11.982 1.00 95.81 408 GLY A N 1
ATOM 3121 C CA . GLY A 1 408 ? -21.524 1.163 -10.560 1.00 95.81 408 GLY A CA 1
ATOM 3122 C C . GLY A 1 408 ? -20.288 2.006 -10.271 1.00 95.81 408 GLY A C 1
ATOM 3123 O O . GLY A 1 408 ? -19.569 2.420 -11.182 1.00 95.81 408 GLY A O 1
ATOM 3124 N N . ALA A 1 409 ? -20.041 2.231 -8.983 1.00 97.50 409 ALA A N 1
ATOM 3125 C CA . ALA A 1 409 ? -18.860 2.913 -8.475 1.00 97.50 409 ALA A CA 1
ATOM 3126 C C . ALA A 1 409 ? -18.292 2.181 -7.255 1.00 97.50 409 ALA A C 1
ATOM 3128 O O . ALA A 1 409 ? -19.031 1.579 -6.474 1.00 97.50 409 ALA A O 1
ATOM 3129 N N . ARG A 1 410 ? -16.972 2.266 -7.095 1.00 97.62 410 ARG A N 1
ATOM 3130 C CA . ARG A 1 410 ? -16.225 1.705 -5.974 1.00 97.62 410 ARG A CA 1
ATOM 3131 C C . ARG A 1 410 ? -15.305 2.754 -5.386 1.00 97.62 410 ARG A C 1
ATOM 3133 O O . ARG A 1 410 ? -14.635 3.481 -6.115 1.00 97.62 410 ARG A O 1
ATOM 3140 N N . LEU A 1 411 ? -15.235 2.783 -4.066 1.00 97.12 411 LEU A N 1
ATOM 3141 C CA . LEU A 1 411 ? -14.310 3.595 -3.307 1.00 97.12 411 LEU A CA 1
ATOM 3142 C C . LEU A 1 411 ? -13.305 2.683 -2.595 1.00 97.12 411 LEU A C 1
ATOM 3144 O O . LEU A 1 411 ? -13.670 1.908 -1.714 1.00 97.12 411 LEU A O 1
ATOM 3148 N N . LYS A 1 412 ? -12.032 2.766 -2.981 1.00 96.06 412 LYS A N 1
ATOM 3149 C CA . LYS A 1 412 ? -10.947 2.006 -2.358 1.00 96.06 412 LYS A CA 1
ATOM 3150 C C . LYS A 1 412 ? -10.250 2.845 -1.293 1.00 96.06 412 LYS A C 1
ATOM 3152 O O . LYS A 1 412 ? -9.600 3.833 -1.632 1.00 96.06 412 LYS A O 1
ATOM 3157 N N . LEU A 1 413 ? -10.358 2.453 -0.026 1.00 93.81 413 LEU A N 1
ATOM 3158 C CA . LEU A 1 413 ? -9.692 3.113 1.097 1.00 93.81 413 LEU A CA 1
ATOM 3159 C C . LEU A 1 413 ? -8.200 2.789 1.071 1.00 93.81 413 LEU A C 1
ATOM 3161 O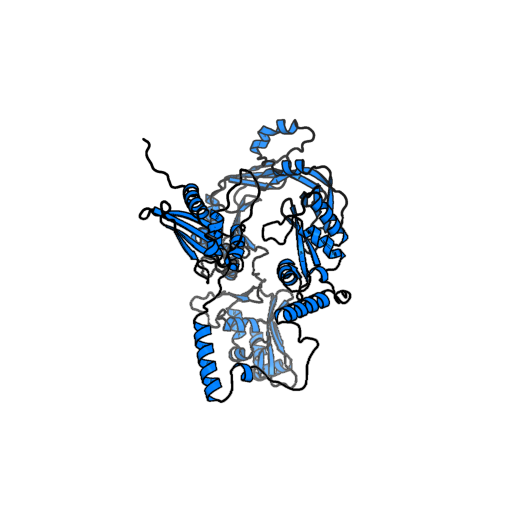 O . LEU A 1 413 ? -7.819 1.623 1.146 1.00 93.81 413 LEU A O 1
ATOM 3165 N N . LEU A 1 414 ? -7.360 3.813 0.944 1.00 90.69 414 LEU A N 1
ATOM 3166 C CA . LEU A 1 414 ? -5.929 3.652 0.701 1.00 90.69 414 LEU A CA 1
ATOM 3167 C C . LEU A 1 414 ? -5.158 3.457 2.008 1.00 90.69 414 LEU A C 1
ATOM 3169 O O . LEU A 1 414 ? -5.515 4.011 3.044 1.00 90.69 414 LEU A O 1
ATOM 3173 N N . LYS A 1 415 ? -4.042 2.728 1.946 1.00 87.00 415 LYS A N 1
ATOM 3174 C CA . LYS A 1 415 ? -3.023 2.714 3.008 1.00 87.00 415 LYS A CA 1
ATOM 3175 C C . LYS A 1 415 ? -2.478 4.129 3.299 1.00 87.00 415 LYS A C 1
ATOM 3177 O O . LYS A 1 415 ? -2.622 5.008 2.446 1.00 87.00 415 LYS A O 1
ATOM 3182 N N . PRO A 1 416 ? -1.826 4.367 4.455 1.00 80.62 416 PRO A N 1
ATOM 3183 C CA . PRO A 1 416 ? -1.182 5.650 4.736 1.00 80.62 416 PRO A CA 1
ATOM 3184 C C . PRO A 1 416 ? -0.230 6.062 3.604 1.00 80.62 416 PRO A C 1
ATOM 3186 O O . PRO A 1 416 ? 0.512 5.231 3.074 1.00 80.62 416 PRO A O 1
ATOM 3189 N N . VAL A 1 417 ? -0.286 7.336 3.210 1.00 69.62 417 VAL A N 1
ATOM 3190 C CA . VAL A 1 417 ? 0.522 7.895 2.117 1.00 69.62 417 VAL A CA 1
ATOM 3191 C C . VAL A 1 417 ? 1.435 8.981 2.680 1.00 69.62 417 VAL A C 1
ATOM 3193 O O . VAL A 1 417 ? 0.954 10.012 3.144 1.00 69.62 417 VAL A O 1
ATOM 3196 N N . ASP A 1 418 ? 2.748 8.771 2.591 1.00 60.97 418 ASP A N 1
ATOM 3197 C CA . ASP A 1 418 ? 3.762 9.608 3.256 1.00 60.97 418 ASP A CA 1
ATOM 3198 C C . ASP A 1 418 ? 3.968 10.994 2.612 1.00 60.97 418 ASP A C 1
ATOM 3200 O O . ASP A 1 418 ? 4.600 11.870 3.195 1.00 60.97 418 ASP A O 1
ATOM 3204 N N . HIS A 1 419 ? 3.452 11.220 1.400 1.00 58.09 419 HIS A N 1
ATOM 3205 C CA . HIS A 1 419 ? 3.869 12.346 0.550 1.00 58.09 419 HIS A CA 1
ATOM 3206 C C . HIS A 1 419 ? 2.912 13.551 0.513 1.00 58.09 419 HIS A C 1
ATOM 3208 O O . HIS A 1 419 ? 3.206 14.518 -0.185 1.00 58.09 419 HIS A O 1
ATOM 3214 N N . LEU A 1 420 ? 1.768 13.512 1.211 1.00 55.59 420 LEU A N 1
ATOM 3215 C CA . LEU A 1 420 ? 0.728 14.557 1.108 1.00 55.59 420 LEU A CA 1
ATOM 3216 C C . LEU A 1 420 ? 0.441 15.341 2.405 1.00 55.59 420 LEU A C 1
ATOM 3218 O O . LEU A 1 420 ? -0.400 16.238 2.376 1.00 55.59 420 LEU A O 1
ATOM 3222 N N . SER A 1 421 ? 1.114 15.067 3.532 1.00 45.53 421 SER A N 1
ATOM 3223 C CA . SER A 1 421 ? 0.990 15.895 4.748 1.00 45.53 421 SER A CA 1
ATOM 3224 C C . SER A 1 421 ? 2.226 15.836 5.652 1.00 45.53 421 SER A C 1
ATOM 3226 O O . SER A 1 421 ? 2.751 14.749 5.872 1.00 45.53 421 SER A O 1
ATOM 3228 N N . GLU A 1 422 ? 2.611 16.969 6.257 1.00 44.09 422 GLU A N 1
ATOM 3229 C CA . GLU A 1 422 ? 3.688 17.076 7.268 1.00 44.09 422 GLU A CA 1
ATOM 3230 C C . GLU A 1 422 ? 3.406 16.268 8.555 1.00 44.09 422 GLU A C 1
ATOM 3232 O O . GLU A 1 422 ? 4.330 15.915 9.280 1.00 44.09 422 GLU A O 1
ATOM 3237 N N . SER A 1 423 ? 2.145 15.896 8.811 1.00 43.97 423 SER A N 1
ATOM 3238 C CA . SER A 1 423 ? 1.749 14.924 9.840 1.00 43.97 423 SER A CA 1
ATOM 3239 C C . SER A 1 423 ? 1.507 13.544 9.210 1.00 43.97 423 SER A C 1
ATOM 3241 O O . SER A 1 423 ? 0.368 13.087 9.083 1.00 43.97 423 SER A O 1
ATOM 3243 N N . ALA A 1 424 ? 2.573 12.905 8.732 1.00 46.56 424 ALA A N 1
ATOM 3244 C CA . ALA A 1 424 ? 2.534 11.546 8.199 1.00 46.56 424 ALA A CA 1
ATOM 3245 C C . ALA A 1 424 ? 2.027 10.563 9.270 1.00 46.56 424 ALA A C 1
ATOM 3247 O O . ALA A 1 424 ? 2.648 10.490 10.328 1.00 46.56 424 ALA A O 1
ATOM 3248 N N . THR A 1 425 ? 0.909 9.852 9.021 1.00 47.38 425 THR A N 1
ATOM 3249 C CA . THR A 1 425 ? 0.632 8.462 9.493 1.00 47.38 425 THR A CA 1
ATOM 3250 C C . THR A 1 425 ? -0.804 7.958 9.280 1.00 47.38 425 THR A C 1
ATOM 3252 O O . THR A 1 425 ? -1.027 6.754 9.382 1.00 47.38 425 THR A O 1
ATOM 3255 N N . GLU A 1 426 ? -1.796 8.792 8.956 1.00 58.56 426 GLU A N 1
ATOM 3256 C CA . GLU A 1 426 ? -3.185 8.306 8.880 1.00 58.56 426 GLU A CA 1
ATOM 3257 C C . GLU A 1 426 ? -3.626 7.951 7.446 1.00 58.56 426 GLU A C 1
ATOM 3259 O O . GLU A 1 426 ? -3.399 8.692 6.491 1.00 58.56 426 GLU A O 1
ATOM 3264 N N . ALA A 1 427 ? -4.287 6.804 7.279 1.00 59.62 427 ALA A N 1
ATOM 3265 C CA . ALA A 1 427 ? -4.994 6.443 6.052 1.00 59.62 427 ALA A CA 1
ATOM 3266 C C . ALA A 1 427 ? -6.278 7.277 5.919 1.00 59.62 427 ALA A C 1
ATOM 3268 O O . ALA A 1 427 ? -7.335 6.901 6.427 1.00 59.62 427 ALA A O 1
ATOM 3269 N N . ARG A 1 428 ? -6.173 8.444 5.274 1.00 77.88 428 ARG A N 1
ATOM 3270 C CA . ARG A 1 428 ? -7.273 9.427 5.178 1.00 77.88 428 ARG A CA 1
ATOM 3271 C C . ARG A 1 428 ? -7.898 9.529 3.792 1.00 77.88 428 ARG A C 1
ATOM 3273 O O . ARG A 1 428 ? -8.897 10.226 3.635 1.00 77.88 428 ARG A O 1
ATOM 3280 N N . PHE A 1 429 ? -7.319 8.863 2.799 1.00 89.31 429 PHE A N 1
ATOM 3281 C CA . PHE A 1 429 ? -7.682 9.031 1.396 1.00 89.31 429 PHE A CA 1
ATOM 3282 C C . PHE A 1 429 ? -8.315 7.775 0.814 1.00 89.31 429 PHE A C 1
ATOM 3284 O O . PHE A 1 429 ? -8.003 6.658 1.223 1.00 89.31 429 PHE A O 1
ATOM 3291 N N . ALA A 1 430 ? -9.165 7.973 -0.186 1.00 93.56 430 ALA A N 1
ATOM 3292 C CA . ALA A 1 430 ? -9.742 6.895 -0.962 1.00 93.56 430 ALA A CA 1
ATOM 3293 C C . ALA A 1 430 ? -9.715 7.196 -2.465 1.00 93.56 430 ALA A C 1
ATOM 3295 O O . ALA A 1 430 ? -9.916 8.340 -2.884 1.00 93.56 430 ALA A O 1
ATOM 3296 N N . ALA A 1 431 ? -9.475 6.167 -3.273 1.00 95.19 431 ALA A N 1
ATOM 3297 C CA . ALA A 1 431 ? -9.522 6.246 -4.728 1.00 95.19 431 ALA A CA 1
ATOM 3298 C C . ALA A 1 431 ? -10.911 5.838 -5.234 1.00 95.19 431 ALA A C 1
ATOM 3300 O O . ALA A 1 431 ? -11.439 4.796 -4.849 1.00 95.19 431 ALA A O 1
ATOM 3301 N N . LEU A 1 432 ? -11.499 6.659 -6.103 1.00 97.25 432 LEU A N 1
ATOM 3302 C CA . LEU A 1 432 ? -12.780 6.375 -6.746 1.00 97.25 432 LEU A CA 1
ATOM 3303 C C . LEU A 1 432 ? -12.547 5.650 -8.073 1.00 97.25 432 LEU A C 1
ATOM 3305 O O . LEU A 1 432 ? -11.685 6.048 -8.852 1.00 97.25 432 LEU A O 1
ATOM 3309 N N . SER A 1 433 ? -13.334 4.615 -8.342 1.00 96.81 433 SER A N 1
ATOM 3310 C CA . SER A 1 433 ? -13.362 3.887 -9.611 1.00 96.81 433 SER A CA 1
ATOM 3311 C C . SER A 1 433 ? -14.794 3.646 -10.070 1.00 96.81 433 SER A C 1
ATOM 3313 O O . SER A 1 433 ? -15.717 3.567 -9.261 1.00 96.81 433 SER A O 1
ATOM 3315 N N . TYR A 1 434 ? -14.971 3.495 -11.374 1.00 96.88 434 TYR A N 1
ATOM 3316 C CA . TYR A 1 434 ? -16.255 3.309 -12.035 1.00 96.88 434 TYR A CA 1
ATOM 3317 C C . TYR A 1 434 ? -16.296 1.967 -12.751 1.00 96.88 434 TYR A C 1
ATOM 3319 O O . TYR A 1 434 ? -15.321 1.580 -13.396 1.00 96.88 434 TYR A O 1
ATOM 3327 N N . ARG A 1 435 ? -17.425 1.265 -12.662 1.00 96.62 435 ARG A N 1
ATOM 3328 C CA . ARG A 1 435 ? -17.625 -0.015 -13.341 1.00 96.62 435 ARG A CA 1
ATOM 3329 C C . ARG A 1 435 ? -18.271 0.205 -14.700 1.00 96.62 435 ARG A C 1
ATOM 3331 O O . ARG A 1 435 ? -19.434 0.595 -14.762 1.00 96.62 435 ARG A O 1
ATOM 3338 N N . TYR A 1 436 ? -17.537 -0.086 -15.768 1.00 94.88 436 TYR A N 1
ATOM 3339 C CA . TYR A 1 436 ? -18.038 -0.081 -17.143 1.00 94.88 436 TYR A CA 1
ATOM 3340 C C . TYR A 1 436 ? -18.108 -1.520 -17.657 1.00 94.88 436 TYR A C 1
ATOM 3342 O O . TYR A 1 436 ? -17.088 -2.110 -18.010 1.00 94.88 436 TYR A O 1
ATOM 3350 N N . GLY A 1 437 ? -19.306 -2.110 -17.677 1.00 91.19 437 GLY A N 1
ATOM 3351 C CA . GLY A 1 437 ? -19.464 -3.551 -17.904 1.00 91.19 437 GLY A CA 1
ATOM 3352 C C . GLY A 1 437 ? -18.668 -4.373 -16.879 1.00 91.19 437 GLY A C 1
ATOM 3353 O O . GLY A 1 437 ? -18.987 -4.363 -15.686 1.00 91.19 437 GLY A O 1
ATOM 3354 N N . ASP A 1 438 ? -17.614 -5.043 -17.344 1.00 87.69 438 ASP A N 1
ATOM 3355 C CA . ASP A 1 438 ? -16.765 -5.921 -16.526 1.00 87.69 438 ASP A CA 1
ATOM 3356 C C . ASP A 1 438 ? -15.441 -5.283 -16.085 1.00 87.69 438 ASP A C 1
ATOM 3358 O O . ASP A 1 438 ? -14.691 -5.894 -15.328 1.00 87.69 438 ASP A O 1
ATOM 3362 N N . ILE A 1 439 ? -15.153 -4.050 -16.515 1.00 91.56 439 ILE A N 1
ATOM 3363 C CA . ILE A 1 439 ? -13.892 -3.374 -16.194 1.00 91.56 439 ILE A CA 1
ATOM 3364 C C . ILE A 1 439 ? -14.090 -2.256 -15.170 1.00 91.56 439 ILE A C 1
ATOM 3366 O O . ILE A 1 439 ? -15.098 -1.543 -15.178 1.00 91.56 439 ILE A O 1
ATOM 3370 N N . TRP A 1 440 ? -13.088 -2.076 -14.312 1.00 93.06 440 TRP A N 1
ATOM 3371 C CA . TRP A 1 440 ? -12.997 -0.946 -13.394 1.00 93.06 440 TRP A CA 1
ATOM 3372 C C . TRP A 1 440 ? -12.070 0.119 -13.967 1.00 93.06 440 TRP A C 1
ATOM 3374 O O . TRP A 1 440 ? -10.941 -0.164 -14.364 1.00 93.06 440 TRP A O 1
ATOM 3384 N N . VAL A 1 441 ? -12.558 1.353 -14.008 1.00 92.56 441 VAL A N 1
ATOM 3385 C CA . VAL A 1 441 ? -11.833 2.511 -14.528 1.00 92.56 441 VAL A CA 1
ATOM 3386 C C . VAL A 1 441 ? -11.658 3.512 -13.399 1.00 92.56 441 VAL A C 1
ATOM 3388 O O . VAL A 1 441 ? -12.644 4.022 -12.865 1.00 92.56 441 VAL A O 1
ATOM 3391 N N . GLU A 1 442 ? -10.413 3.811 -13.040 1.00 92.38 442 GLU A N 1
ATOM 3392 C CA . GLU A 1 442 ? -10.121 4.818 -12.020 1.00 92.38 442 GLU A CA 1
ATOM 3393 C C . GLU A 1 442 ? -10.639 6.204 -12.438 1.00 92.38 442 GLU A C 1
ATOM 3395 O O . GLU A 1 442 ? -10.682 6.586 -13.619 1.00 92.38 442 GLU A O 1
ATOM 3400 N N . HIS A 1 443 ? -11.077 6.975 -11.448 1.00 91.75 443 HIS A N 1
ATOM 3401 C CA . HIS A 1 443 ? -11.455 8.358 -11.661 1.00 91.75 443 HIS A CA 1
ATOM 3402 C C . HIS A 1 443 ? -10.241 9.178 -12.104 1.00 91.75 443 HIS A C 1
ATOM 3404 O O . HIS A 1 443 ? -9.159 9.077 -11.537 1.00 91.75 443 HIS A O 1
ATOM 3410 N N . ASP A 1 444 ? -10.439 10.003 -13.124 1.00 86.62 444 ASP A N 1
ATOM 3411 C CA . ASP A 1 444 ? -9.444 10.910 -13.682 1.00 86.62 444 ASP A CA 1
ATOM 3412 C C . ASP A 1 444 ? -10.180 12.206 -14.056 1.00 86.62 444 ASP A C 1
ATOM 3414 O O . ASP A 1 444 ? -11.372 12.164 -14.360 1.00 86.62 444 ASP A O 1
ATOM 3418 N N . TYR A 1 445 ? -9.507 13.356 -14.004 1.00 74.56 445 TYR A N 1
ATOM 3419 C CA . TYR A 1 445 ? -10.109 14.654 -14.344 1.00 74.56 445 TYR A CA 1
ATOM 3420 C C . TYR A 1 445 ? -9.879 15.081 -15.798 1.00 74.56 445 TYR A C 1
ATOM 3422 O O . TYR A 1 445 ? -10.531 16.009 -16.267 1.00 74.56 445 TYR A O 1
ATOM 3430 N N . LEU A 1 446 ? -8.928 14.456 -16.490 1.00 75.94 446 LEU A N 1
ATOM 3431 C CA . LEU A 1 446 ? -8.424 14.876 -17.797 1.00 75.94 446 LEU A CA 1
ATOM 3432 C C . LEU A 1 446 ? -8.689 13.832 -18.887 1.00 75.94 446 LEU A C 1
ATOM 3434 O O . LEU A 1 446 ? -8.892 14.196 -20.044 1.00 75.94 446 LEU A O 1
ATOM 3438 N N . ARG A 1 447 ? -8.671 12.538 -18.548 1.00 79.81 447 ARG A N 1
ATOM 3439 C CA . ARG A 1 447 ? -8.836 11.452 -19.527 1.00 79.81 447 ARG A CA 1
ATOM 3440 C C . ARG A 1 447 ? -10.288 11.273 -19.934 1.00 79.81 447 ARG A C 1
ATOM 3442 O O . ARG A 1 447 ? -11.089 10.820 -19.127 1.00 79.81 447 ARG A O 1
ATOM 3449 N N . THR A 1 448 ? -10.606 11.547 -21.195 1.00 82.50 448 THR A N 1
ATOM 3450 C CA . THR A 1 448 ? -11.964 11.414 -21.744 1.00 82.50 448 THR A CA 1
ATOM 3451 C C . THR A 1 448 ? -12.276 10.027 -22.300 1.00 82.50 448 THR A C 1
ATOM 3453 O O . THR A 1 448 ? -13.447 9.662 -22.394 1.00 82.50 448 THR A O 1
ATOM 3456 N N . ASP A 1 449 ? -11.257 9.231 -22.622 1.00 83.56 449 ASP A N 1
ATOM 3457 C CA . ASP A 1 449 ? -11.401 7.880 -23.152 1.00 83.56 449 ASP A CA 1
ATOM 3458 C C . ASP A 1 449 ? -10.909 6.794 -22.187 1.00 83.56 449 ASP A C 1
ATOM 3460 O O . ASP A 1 449 ? -10.040 7.004 -21.337 1.00 83.56 449 ASP A O 1
ATOM 3464 N N . VAL A 1 450 ? -11.488 5.604 -22.340 1.00 85.12 450 VAL A N 1
ATOM 3465 C CA . VAL A 1 450 ? -11.066 4.376 -21.666 1.00 85.12 450 VAL A CA 1
ATOM 3466 C C . VAL A 1 450 ? -10.354 3.495 -22.676 1.00 85.12 450 VAL A C 1
ATOM 3468 O O . VAL A 1 450 ? -10.850 3.281 -23.783 1.00 85.12 450 VAL A O 1
ATOM 3471 N N . SER A 1 451 ? -9.208 2.961 -22.268 1.00 84.19 451 SER A N 1
ATOM 3472 C CA . SER A 1 451 ? -8.433 1.970 -23.004 1.00 84.19 451 SER A CA 1
ATOM 3473 C C . SER A 1 451 ? -7.947 0.948 -21.985 1.00 84.19 451 SER A C 1
ATOM 3475 O O . SER A 1 451 ? -7.084 1.274 -21.172 1.00 84.19 451 SER A O 1
ATOM 3477 N N . HIS A 1 452 ? -8.550 -0.239 -21.979 1.00 84.75 452 HIS A N 1
ATOM 3478 C CA . HIS A 1 452 ? -8.259 -1.298 -21.016 1.00 84.75 452 HIS A CA 1
ATOM 3479 C C . HIS A 1 452 ? -8.031 -2.620 -21.742 1.00 84.75 452 HIS A C 1
ATOM 3481 O O . HIS A 1 452 ? -8.868 -3.002 -22.555 1.00 84.75 452 HIS A O 1
ATOM 3487 N N . ALA A 1 453 ? -6.939 -3.324 -21.461 1.00 81.44 453 ALA A N 1
ATOM 3488 C CA . ALA A 1 453 ? -6.709 -4.663 -21.986 1.00 81.44 453 ALA A CA 1
ATOM 3489 C C . ALA A 1 453 ? -6.593 -5.709 -20.882 1.00 81.44 453 ALA A C 1
ATOM 3491 O O . ALA A 1 453 ? -5.879 -5.508 -19.900 1.00 81.44 453 ALA A O 1
ATOM 3492 N N . ASP A 1 454 ? -7.259 -6.833 -21.121 1.00 81.06 454 ASP A N 1
ATOM 3493 C CA . ASP A 1 454 ? -7.217 -8.044 -20.315 1.00 81.06 454 ASP A CA 1
ATOM 3494 C C . ASP A 1 454 ? -6.907 -9.230 -21.239 1.00 81.06 454 ASP A C 1
ATOM 3496 O O . ASP A 1 454 ? -7.706 -9.610 -22.102 1.00 81.06 454 ASP A O 1
ATOM 3500 N N . GLY A 1 455 ? -5.685 -9.755 -21.133 1.00 79.69 455 GLY A N 1
ATOM 3501 C CA . GLY A 1 455 ? -5.173 -10.793 -22.027 1.00 79.69 455 GLY A CA 1
ATOM 3502 C C . GLY A 1 455 ? -5.244 -10.389 -23.505 1.00 79.69 455 GLY A C 1
ATOM 3503 O O . GLY A 1 455 ? -4.592 -9.439 -23.940 1.00 79.69 455 GLY A O 1
ATOM 3504 N N . SER A 1 456 ? -6.021 -11.137 -24.291 1.00 77.56 456 SER A N 1
ATOM 3505 C CA . SER A 1 456 ? -6.236 -10.891 -25.722 1.00 77.56 456 SER A CA 1
ATOM 3506 C C . SER A 1 456 ? -7.434 -9.986 -26.021 1.00 77.56 456 SER A C 1
ATOM 3508 O O . SER A 1 456 ? -7.792 -9.845 -27.186 1.00 77.56 456 SER A O 1
ATOM 3510 N N . VAL A 1 457 ? -8.084 -9.394 -25.017 1.00 80.81 457 VAL A N 1
ATOM 3511 C CA . VAL A 1 457 ? -9.250 -8.518 -25.195 1.00 80.81 457 VAL A CA 1
ATOM 3512 C C . VAL A 1 457 ? -8.868 -7.081 -24.858 1.00 80.81 457 VAL A C 1
ATOM 3514 O O . VAL A 1 457 ? -8.261 -6.819 -23.826 1.00 80.81 457 VAL A O 1
ATOM 3517 N N . HIS A 1 458 ? -9.239 -6.130 -25.715 1.00 83.38 458 HIS A N 1
ATOM 3518 C CA . HIS A 1 458 ? -9.040 -4.697 -25.501 1.00 83.38 458 HIS A CA 1
ATOM 3519 C C . HIS A 1 458 ? -10.354 -3.938 -25.593 1.00 83.38 458 HIS A C 1
ATOM 3521 O O . HIS A 1 458 ? -10.946 -3.803 -26.661 1.00 83.38 458 HIS A O 1
ATOM 3527 N N . THR A 1 459 ? -10.785 -3.413 -24.455 1.00 84.56 459 THR A N 1
ATOM 3528 C CA . THR A 1 459 ? -11.990 -2.611 -24.297 1.00 84.56 459 THR A CA 1
ATOM 3529 C C . THR A 1 459 ? -11.667 -1.130 -24.487 1.00 84.56 459 THR A C 1
ATOM 3531 O O . THR A 1 459 ? -10.801 -0.580 -23.799 1.00 84.56 459 THR A O 1
ATOM 3534 N N . ARG A 1 460 ? -12.380 -0.458 -25.402 1.00 87.94 460 ARG A N 1
ATOM 3535 C CA . ARG A 1 460 ? -12.207 0.977 -25.677 1.00 87.94 460 ARG A CA 1
ATOM 3536 C C . ARG A 1 460 ? -13.531 1.718 -25.833 1.00 87.94 460 ARG A C 1
ATOM 3538 O O . ARG A 1 460 ? -14.455 1.230 -26.478 1.00 87.94 460 ARG A O 1
ATOM 3545 N N . GLY A 1 461 ? -13.600 2.945 -25.326 1.00 87.81 461 GLY A N 1
ATOM 3546 C CA . GLY A 1 461 ? -14.746 3.832 -25.538 1.00 87.81 461 GLY A CA 1
ATOM 3547 C C . GLY A 1 461 ? -14.567 5.202 -24.898 1.00 87.81 461 GLY A C 1
ATOM 3548 O O . GLY A 1 461 ? -13.500 5.512 -24.373 1.00 87.81 461 GLY A O 1
ATOM 3549 N N . GLN A 1 462 ? -15.606 6.029 -24.975 1.00 91.50 462 GLN A N 1
ATOM 3550 C CA . GLN A 1 462 ? -15.662 7.324 -24.294 1.00 91.50 462 GLN A CA 1
ATOM 3551 C C . GLN A 1 462 ? -16.244 7.146 -22.893 1.00 91.50 462 GLN A C 1
ATOM 3553 O O . GLN A 1 462 ? -17.176 6.364 -22.716 1.00 91.50 462 GLN A O 1
ATOM 3558 N N . ARG A 1 463 ? -15.708 7.881 -21.917 1.00 92.88 463 ARG A N 1
ATOM 3559 C CA . ARG A 1 463 ? -16.277 7.937 -20.567 1.00 92.88 463 ARG A CA 1
ATOM 3560 C C . ARG A 1 463 ? -17.613 8.672 -20.590 1.00 92.88 463 ARG A C 1
ATOM 3562 O O . ARG A 1 463 ? -17.752 9.697 -21.260 1.00 92.88 463 ARG A O 1
ATOM 3569 N N . ASP A 1 464 ? -18.565 8.191 -19.804 1.00 93.19 464 ASP A N 1
ATOM 3570 C CA . ASP A 1 464 ? -19.829 8.879 -19.560 1.00 93.19 464 ASP A CA 1
ATOM 3571 C C . ASP A 1 464 ? -19.684 9.811 -18.349 1.00 93.19 464 ASP A C 1
ATOM 3573 O O . ASP A 1 464 ? -20.057 9.486 -17.223 1.00 93.19 464 ASP A O 1
ATOM 3577 N N . TRP A 1 465 ? -19.103 10.991 -18.579 1.00 89.81 465 TRP A N 1
ATOM 3578 C CA . TRP A 1 465 ? -18.862 11.985 -17.528 1.00 89.81 465 TRP A CA 1
ATOM 3579 C C . TRP A 1 465 ? -20.138 12.445 -16.818 1.00 89.81 465 TRP A C 1
ATOM 3581 O O . TRP A 1 465 ? -20.097 12.744 -15.626 1.00 89.81 465 TRP A O 1
ATOM 3591 N N . GLY A 1 466 ? -21.265 12.498 -17.536 1.00 89.38 466 GLY A N 1
ATOM 3592 C CA . GLY A 1 466 ? -22.551 12.873 -16.953 1.00 89.38 466 GLY A CA 1
ATOM 3593 C C . GLY A 1 466 ? -23.021 11.839 -15.933 1.00 89.38 466 GLY A C 1
ATOM 3594 O O . GLY A 1 466 ? -23.467 12.199 -14.840 1.00 89.38 466 GLY A O 1
ATOM 3595 N N . ALA A 1 467 ? -22.869 10.554 -16.256 1.00 91.12 467 ALA A N 1
ATOM 3596 C CA . ALA A 1 467 ? -23.198 9.470 -15.343 1.00 91.12 467 ALA A CA 1
ATOM 3597 C C . ALA A 1 467 ? -22.162 9.310 -14.208 1.00 91.12 467 ALA A C 1
ATOM 3599 O O . ALA A 1 467 ? -22.548 9.045 -13.069 1.00 91.12 467 ALA A O 1
ATOM 3600 N N . GLU A 1 468 ? -20.868 9.535 -14.465 1.00 94.25 468 GLU A N 1
ATOM 3601 C CA . GLU A 1 468 ? -19.818 9.539 -13.430 1.00 94.25 468 GLU A CA 1
ATOM 3602 C C . GLU A 1 468 ? -20.032 10.651 -12.385 1.00 94.25 468 GLU A C 1
ATOM 3604 O O . GLU A 1 468 ? -19.898 10.413 -11.181 1.00 94.25 468 GLU A O 1
ATOM 3609 N N . ASP A 1 469 ? -20.423 11.856 -12.813 1.00 93.25 469 ASP A N 1
ATOM 3610 C CA . ASP A 1 469 ? -20.686 12.998 -11.924 1.00 93.25 469 ASP A CA 1
ATOM 3611 C C . ASP A 1 469 ? -21.813 12.717 -10.912 1.00 93.25 469 ASP A C 1
ATOM 3613 O O . ASP A 1 469 ? -21.775 13.192 -9.773 1.00 93.25 469 ASP A O 1
ATOM 3617 N N . ARG A 1 470 ? -22.786 11.864 -11.265 1.00 94.50 470 ARG A N 1
ATOM 3618 C CA . ARG A 1 470 ? -23.828 11.420 -10.325 1.00 94.50 470 ARG A CA 1
ATOM 3619 C C . ARG A 1 470 ? -23.225 10.745 -9.091 1.00 94.50 470 ARG A C 1
ATOM 3621 O O . ARG A 1 470 ? -23.674 11.023 -7.980 1.00 94.50 470 ARG A O 1
ATOM 3628 N N . TRP A 1 471 ? -22.218 9.892 -9.262 1.00 94.75 471 TRP A N 1
ATOM 3629 C CA . TRP A 1 471 ? -21.552 9.209 -8.149 1.00 94.75 471 TRP A CA 1
ATOM 3630 C C . TRP A 1 471 ? -20.715 10.171 -7.310 1.00 94.75 471 TRP A C 1
ATOM 3632 O O . TRP A 1 471 ? -20.756 10.113 -6.084 1.00 94.75 471 TRP A O 1
ATOM 3642 N N . GLN A 1 472 ? -20.026 11.119 -7.948 1.00 94.44 472 GLN A N 1
ATOM 3643 C CA . GLN A 1 472 ? -19.284 12.161 -7.233 1.00 94.44 472 GLN A CA 1
ATOM 3644 C C . GLN A 1 472 ? -20.212 13.029 -6.372 1.00 94.44 472 GLN A C 1
ATOM 3646 O O . GLN A 1 472 ? -19.884 13.356 -5.230 1.00 94.44 472 GLN A O 1
ATOM 3651 N N . LYS A 1 473 ? -21.409 13.355 -6.875 1.00 95.00 473 LYS A N 1
ATOM 3652 C CA . LYS A 1 473 ? -22.453 14.035 -6.094 1.00 95.00 473 LYS A CA 1
ATOM 3653 C C . LYS A 1 473 ? -22.912 13.201 -4.894 1.00 95.00 473 LYS A C 1
ATOM 3655 O O . LYS A 1 473 ? -23.063 13.764 -3.813 1.00 95.00 473 LYS A O 1
ATOM 3660 N N . GLN A 1 474 ? -23.073 11.882 -5.042 1.00 94.75 474 GLN A N 1
ATOM 3661 C CA . GLN A 1 474 ? -23.395 10.995 -3.912 1.00 94.75 474 GLN A CA 1
ATOM 3662 C C . GLN A 1 474 ? -22.290 10.988 -2.847 1.00 94.75 474 GLN A C 1
ATOM 3664 O O . GLN A 1 474 ? -22.593 11.111 -1.664 1.00 94.75 474 GLN A O 1
ATOM 3669 N N . LEU A 1 475 ? -21.012 10.941 -3.244 1.00 95.94 475 LEU A N 1
ATOM 3670 C CA . LEU A 1 475 ? -19.891 11.035 -2.298 1.00 95.94 475 LEU A CA 1
ATOM 3671 C C . LEU A 1 475 ? -19.943 12.338 -1.486 1.00 95.94 475 LEU A C 1
ATOM 3673 O O . LEU A 1 475 ? -19.753 12.312 -0.270 1.00 95.94 475 LEU A O 1
ATOM 3677 N N . ARG A 1 476 ? -20.271 13.469 -2.127 1.00 95.50 476 ARG A N 1
ATOM 3678 C CA . ARG A 1 476 ? -20.450 14.750 -1.422 1.00 95.50 476 ARG A CA 1
ATOM 3679 C C . ARG A 1 476 ? -21.614 14.729 -0.435 1.00 95.50 476 ARG A C 1
ATOM 3681 O O . ARG A 1 476 ? -21.462 15.249 0.666 1.00 95.50 476 ARG A O 1
ATOM 3688 N N . LEU A 1 477 ? -22.742 14.107 -0.790 1.00 95.56 477 LEU A N 1
ATOM 3689 C CA . LEU A 1 477 ? -23.895 13.957 0.112 1.00 95.56 477 LEU A CA 1
ATOM 3690 C C . LEU A 1 477 ? -23.572 13.098 1.343 1.00 95.56 477 LEU A C 1
ATOM 3692 O O . LEU A 1 477 ? -24.083 13.369 2.424 1.00 95.56 477 LEU A O 1
ATOM 3696 N N . VAL A 1 478 ? -22.686 12.109 1.197 1.00 94.38 478 VAL A N 1
ATOM 3697 C CA . VAL A 1 478 ? -22.183 11.270 2.301 1.00 94.38 478 VAL A CA 1
ATOM 3698 C C . VAL A 1 478 ? -21.117 11.995 3.149 1.00 94.38 478 VAL A C 1
ATOM 3700 O O . VAL A 1 478 ? -20.672 11.484 4.173 1.00 94.38 478 VAL A O 1
ATOM 3703 N N . GLY A 1 479 ? -20.730 13.220 2.778 1.00 94.06 479 GLY A N 1
ATOM 3704 C CA . GLY A 1 479 ? -19.775 14.032 3.533 1.00 94.06 479 GLY A CA 1
ATOM 3705 C C . GLY A 1 479 ? -18.319 13.815 3.127 1.00 94.06 479 GLY A C 1
ATOM 3706 O O . GLY A 1 479 ? -17.420 14.022 3.943 1.00 94.06 479 GLY A O 1
ATOM 3707 N N . LEU A 1 480 ? -18.063 13.407 1.882 1.00 95.31 480 LEU A N 1
ATOM 3708 C CA . LEU A 1 480 ? -16.719 13.315 1.311 1.00 95.31 480 LEU A CA 1
ATOM 3709 C C . LEU A 1 480 ? -16.413 14.512 0.404 1.00 95.31 480 LEU A C 1
ATOM 3711 O O . LEU A 1 480 ? -17.291 15.069 -0.254 1.00 95.31 480 LEU A O 1
ATOM 3715 N N . VAL A 1 481 ? -15.140 14.887 0.333 1.00 93.06 481 VAL A N 1
ATOM 3716 C CA . VAL A 1 481 ? -14.639 15.958 -0.535 1.00 93.06 481 VAL A CA 1
ATOM 3717 C C . VAL A 1 481 ? -13.416 15.495 -1.330 1.00 93.06 481 VAL A C 1
ATOM 3719 O O . VAL A 1 481 ? -12.623 14.699 -0.816 1.00 93.06 481 VAL A O 1
ATOM 3722 N N . PRO A 1 482 ? -13.214 15.991 -2.562 1.00 90.81 482 PRO A N 1
ATOM 3723 C CA . PRO A 1 482 ? -11.989 15.741 -3.308 1.00 90.81 482 PRO A CA 1
ATOM 3724 C C . PRO A 1 482 ? -10.760 16.325 -2.604 1.00 90.81 482 PRO A C 1
ATOM 3726 O O . PRO A 1 482 ? -10.740 17.491 -2.213 1.00 90.81 482 PRO A O 1
ATOM 3729 N N . VAL A 1 483 ? -9.688 15.542 -2.508 1.00 86.06 483 VAL A N 1
ATOM 3730 C CA . VAL A 1 483 ? -8.428 15.937 -1.851 1.00 86.06 483 VAL A CA 1
ATOM 3731 C C . VAL A 1 483 ? -7.804 17.155 -2.536 1.00 86.06 483 VAL A C 1
ATOM 3733 O O . VAL A 1 483 ? -7.280 18.048 -1.868 1.00 86.06 483 VAL A O 1
ATOM 3736 N N . ARG A 1 484 ? -7.914 17.244 -3.867 1.00 77.31 484 ARG A N 1
ATOM 3737 C CA . ARG A 1 484 ? -7.414 18.386 -4.648 1.00 77.31 484 ARG A CA 1
ATOM 3738 C C . ARG A 1 484 ? -7.994 19.738 -4.220 1.00 77.31 484 ARG A C 1
ATOM 3740 O O . ARG A 1 484 ? -7.305 20.741 -4.354 1.00 77.31 484 ARG A O 1
ATOM 3747 N N . GLU A 1 485 ? -9.219 19.765 -3.683 1.00 80.62 485 GLU A N 1
ATOM 3748 C CA . GLU A 1 485 ? -9.880 20.995 -3.214 1.00 80.62 485 GLU A CA 1
ATOM 3749 C C . GLU A 1 485 ? -9.259 21.522 -1.914 1.00 80.62 485 GLU A C 1
ATOM 3751 O O . GLU A 1 485 ? -9.445 22.686 -1.577 1.00 80.62 485 GLU A O 1
ATOM 3756 N N . ARG A 1 486 ? -8.504 20.682 -1.192 1.00 76.56 486 ARG A N 1
ATOM 3757 C CA . ARG A 1 486 ? -7.826 21.044 0.061 1.00 76.56 486 ARG A CA 1
ATOM 3758 C C . ARG A 1 486 ? -6.312 21.173 -0.078 1.00 76.56 486 ARG A C 1
ATOM 3760 O O . ARG A 1 486 ? -5.724 22.026 0.576 1.00 76.56 486 ARG A O 1
ATOM 3767 N N . TYR A 1 487 ? -5.690 20.339 -0.913 1.00 70.31 487 TYR A N 1
ATOM 3768 C CA . TYR A 1 487 ? -4.230 20.179 -0.955 1.00 70.31 487 TYR A CA 1
ATOM 3769 C C . TYR A 1 487 ? -3.585 20.530 -2.304 1.00 70.31 487 TYR A C 1
ATOM 3771 O O . TYR A 1 487 ? -2.408 20.238 -2.487 1.00 70.31 487 TYR A O 1
ATOM 3779 N N . TYR A 1 488 ? -4.323 21.117 -3.259 1.00 64.62 488 TYR A N 1
ATOM 3780 C CA . TYR A 1 488 ? -3.803 21.503 -4.587 1.00 64.62 488 TYR A CA 1
ATOM 3781 C C . TYR A 1 488 ? -2.977 20.394 -5.273 1.00 64.62 488 TYR A C 1
ATOM 3783 O O . TYR A 1 488 ? -1.945 20.640 -5.893 1.00 64.62 488 TYR A O 1
ATOM 3791 N N . THR A 1 489 ? -3.431 19.146 -5.142 1.00 70.25 489 THR A N 1
ATOM 3792 C CA . THR A 1 489 ? -2.769 17.953 -5.683 1.00 70.25 489 THR A CA 1
ATOM 3793 C C . THR A 1 489 ? -3.467 17.472 -6.958 1.00 70.25 489 THR A C 1
ATOM 3795 O O . THR A 1 489 ? -4.695 17.563 -7.039 1.00 70.25 489 THR A O 1
ATOM 3798 N N . PRO A 1 490 ? -2.739 16.928 -7.954 1.00 67.00 490 PRO A N 1
ATOM 3799 C CA . PRO A 1 490 ? -3.359 16.326 -9.135 1.00 67.00 490 PRO A CA 1
ATOM 3800 C C . PRO A 1 490 ? -4.074 15.000 -8.827 1.00 67.00 490 PRO A C 1
ATOM 3802 O O . PRO A 1 490 ? -4.766 14.474 -9.695 1.00 67.00 490 PRO A O 1
ATOM 3805 N N . GLN A 1 491 ? -3.914 14.448 -7.619 1.00 80.00 491 GLN A N 1
ATOM 3806 C CA . GLN A 1 491 ? -4.479 13.150 -7.263 1.00 80.00 491 GLN A CA 1
ATOM 3807 C C . GLN A 1 491 ? -6.022 13.187 -7.239 1.00 80.00 491 GLN A C 1
ATOM 3809 O O . GLN A 1 491 ? -6.607 14.006 -6.518 1.00 80.00 491 GLN A O 1
ATOM 3814 N N . PRO A 1 492 ? -6.710 12.281 -7.962 1.00 84.94 492 PRO A N 1
ATOM 3815 C CA . PRO A 1 492 ? -8.172 12.194 -8.018 1.00 84.94 492 PRO A CA 1
ATOM 3816 C C . PRO A 1 492 ? -8.779 11.471 -6.805 1.00 84.94 492 PRO A C 1
ATOM 3818 O O . PRO A 1 492 ? -9.730 10.700 -6.921 1.00 84.94 492 PRO A O 1
ATOM 3821 N N . TRP A 1 493 ? -8.220 11.713 -5.619 1.00 91.62 493 TRP A N 1
ATOM 3822 C CA . TRP A 1 493 ? -8.624 11.062 -4.375 1.00 91.62 493 TRP A CA 1
ATOM 3823 C C . TRP A 1 493 ? -9.693 11.845 -3.621 1.00 91.62 493 TRP A C 1
ATOM 3825 O O . TRP A 1 493 ? -9.882 13.047 -3.823 1.00 91.62 493 TRP A O 1
ATOM 3835 N N . TRP A 1 494 ? -10.352 11.145 -2.704 1.00 93.50 494 TRP A N 1
ATOM 3836 C CA . TRP A 1 494 ? -11.412 11.637 -1.831 1.00 93.50 494 TRP A CA 1
ATOM 3837 C C . TRP A 1 494 ? -11.035 11.481 -0.361 1.00 93.50 494 TRP A C 1
ATOM 3839 O O . TRP A 1 494 ? -10.245 10.607 -0.008 1.00 93.50 494 TRP A O 1
ATOM 3849 N N . MET A 1 495 ? -11.612 12.318 0.498 1.00 92.25 495 MET A N 1
ATOM 3850 C CA . MET A 1 495 ? -11.441 12.244 1.949 1.00 92.25 495 MET A CA 1
ATOM 3851 C C . MET A 1 495 ? -12.703 12.679 2.703 1.00 92.25 495 MET A C 1
ATOM 3853 O O . MET A 1 495 ? -13.506 13.430 2.142 1.00 92.25 495 MET A O 1
ATOM 3857 N N . PRO A 1 496 ? -12.871 12.287 3.977 1.00 92.81 496 PRO A N 1
ATOM 3858 C CA . PRO A 1 496 ? -13.911 12.832 4.834 1.00 92.81 496 PRO A CA 1
ATOM 3859 C C . PRO A 1 496 ? -13.810 14.353 4.953 1.00 92.81 496 PRO A C 1
ATOM 3861 O O . PRO A 1 496 ? -12.732 14.916 5.157 1.00 92.81 496 PRO A O 1
ATOM 3864 N N . ALA A 1 497 ? -14.951 15.031 4.845 1.00 88.50 497 ALA A N 1
ATOM 3865 C CA . ALA A 1 497 ? -15.039 16.467 5.071 1.00 88.50 497 ALA A CA 1
ATOM 3866 C C . ALA A 1 497 ? -14.769 16.819 6.543 1.00 88.50 497 ALA A C 1
ATOM 3868 O O . ALA A 1 497 ? -14.232 17.895 6.826 1.00 88.50 497 ALA A O 1
ATOM 3869 N N . GLN A 1 498 ? -15.106 15.907 7.461 1.00 84.00 498 GLN A N 1
ATOM 3870 C CA . GLN A 1 498 ? -14.849 16.038 8.892 1.00 84.00 498 GLN A CA 1
ATOM 3871 C C . GLN A 1 498 ? -13.349 16.203 9.174 1.00 84.00 498 GLN A C 1
ATOM 3873 O O . GLN A 1 498 ? -12.509 15.536 8.569 1.00 84.00 498 GLN A O 1
ATOM 3878 N N . SER A 1 499 ? -13.020 17.099 10.106 1.00 77.38 499 SER A N 1
ATOM 3879 C CA . SER A 1 499 ? -11.657 17.314 10.588 1.00 77.38 499 SER A CA 1
ATOM 3880 C C . SER A 1 499 ? -11.572 16.954 12.077 1.00 77.38 499 SER A C 1
ATOM 3882 O O . SER A 1 499 ? -12.394 17.466 12.842 1.00 77.38 499 SER A O 1
ATOM 3884 N N . PRO A 1 500 ? -10.610 16.116 12.506 1.00 80.38 500 PRO A N 1
ATOM 3885 C CA . PRO 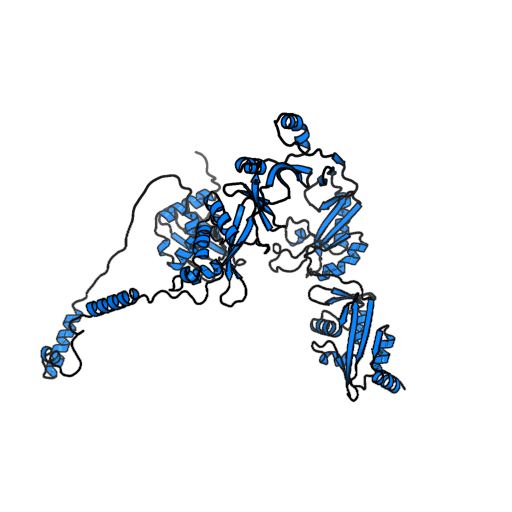A 1 500 ? -9.633 15.402 11.680 1.00 80.38 500 PRO A CA 1
ATOM 3886 C C . PRO A 1 500 ? -10.257 14.232 10.894 1.00 80.38 500 PRO A C 1
ATOM 3888 O O . PRO A 1 500 ? -11.155 13.548 11.377 1.00 80.38 500 PRO A O 1
ATOM 3891 N N . ALA A 1 501 ? -9.754 13.976 9.685 1.00 81.19 501 ALA A N 1
ATOM 3892 C CA . ALA A 1 501 ? -10.207 12.882 8.822 1.00 81.19 501 ALA A CA 1
ATOM 3893 C C . ALA A 1 501 ? -9.528 11.551 9.203 1.00 81.19 501 ALA A C 1
ATOM 3895 O O . ALA A 1 501 ? -8.670 11.067 8.466 1.00 81.19 501 ALA A O 1
ATOM 3896 N N . THR A 1 502 ? -9.820 11.004 10.384 1.00 85.69 502 THR A N 1
ATOM 3897 C CA . THR A 1 502 ? -9.138 9.794 10.885 1.00 85.69 502 THR A CA 1
ATOM 3898 C C . THR A 1 502 ? -9.611 8.512 10.184 1.00 85.69 502 THR A C 1
ATOM 3900 O O . THR A 1 502 ? -10.685 8.504 9.570 1.00 85.69 502 THR A O 1
ATOM 3903 N N . PRO A 1 503 ? -8.858 7.397 10.272 1.00 88.25 503 PRO A N 1
ATOM 3904 C CA . PRO A 1 503 ? -9.290 6.114 9.718 1.00 88.25 503 PRO A CA 1
ATOM 3905 C C . PRO A 1 503 ? -10.627 5.607 10.292 1.00 88.25 503 PRO A C 1
ATOM 3907 O O . PRO A 1 503 ? -11.396 4.970 9.578 1.00 88.25 503 PRO A O 1
ATOM 3910 N N . GLU A 1 504 ? -10.956 5.917 11.551 1.00 88.62 504 GLU A N 1
ATOM 3911 C CA . GLU A 1 504 ? -12.249 5.574 12.162 1.00 88.62 504 GLU A CA 1
ATOM 3912 C C . GLU A 1 504 ? -13.430 6.280 11.487 1.00 88.62 504 GLU A C 1
ATOM 3914 O O . GLU A 1 504 ? -14.517 5.706 11.396 1.00 88.62 504 GLU A O 1
ATOM 3919 N N . VAL A 1 505 ? -13.229 7.502 10.978 1.00 90.31 505 VAL A N 1
ATOM 3920 C CA . VAL A 1 505 ? -14.275 8.229 10.243 1.00 90.31 505 VAL A CA 1
ATOM 3921 C C . VAL A 1 505 ? -14.700 7.429 9.013 1.00 90.31 505 VAL A C 1
ATOM 3923 O O . VAL A 1 505 ? -15.893 7.307 8.753 1.00 90.31 505 VAL A O 1
ATOM 3926 N N . TRP A 1 506 ? -13.757 6.797 8.306 1.00 91.94 506 TRP A N 1
ATOM 3927 C CA . TRP A 1 506 ? -14.083 5.929 7.174 1.00 91.94 506 TRP A CA 1
ATOM 3928 C C . TRP A 1 506 ? -14.950 4.733 7.566 1.00 91.94 506 TRP A C 1
ATOM 3930 O O . TRP A 1 506 ? -15.899 4.424 6.849 1.00 91.94 506 TRP A O 1
ATOM 3940 N N . LEU A 1 507 ? -14.672 4.094 8.708 1.00 91.44 507 LEU A N 1
ATOM 3941 C CA . LEU A 1 507 ? -15.468 2.959 9.185 1.00 91.44 507 LEU A CA 1
ATOM 3942 C C . LEU A 1 507 ? -16.923 3.359 9.478 1.00 91.44 507 LEU A C 1
ATOM 3944 O O . LEU A 1 507 ? -17.843 2.595 9.195 1.00 91.44 507 LEU A O 1
ATOM 3948 N N . ASN A 1 508 ? -17.150 4.579 9.974 1.00 89.69 508 ASN A N 1
ATOM 3949 C CA . ASN A 1 508 ? -18.499 5.122 10.168 1.00 89.69 508 ASN A CA 1
ATOM 3950 C C . ASN A 1 508 ? -19.228 5.437 8.853 1.00 89.69 508 ASN A C 1
ATOM 3952 O O . ASN A 1 508 ? -20.458 5.435 8.823 1.00 89.69 508 ASN A O 1
ATOM 3956 N N . LEU A 1 509 ? -18.489 5.693 7.771 1.00 92.31 509 LEU A N 1
ATOM 3957 C CA . LEU A 1 509 ? -19.048 5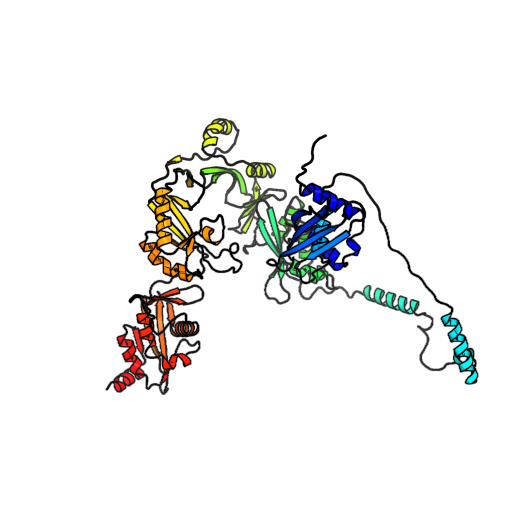.999 6.455 1.00 92.31 509 LEU A CA 1
ATOM 3958 C C . LEU A 1 509 ? -19.339 4.752 5.607 1.00 92.31 509 LEU A C 1
ATOM 3960 O O . LEU A 1 509 ? -19.998 4.887 4.579 1.00 92.31 509 LEU A O 1
ATOM 3964 N N . LEU A 1 510 ? -18.922 3.550 6.027 1.00 92.12 510 LEU A N 1
ATOM 3965 C CA . LEU A 1 510 ? -19.140 2.315 5.257 1.00 92.12 510 LEU A CA 1
ATOM 3966 C C . LEU A 1 510 ? -20.624 2.059 4.966 1.00 92.12 510 LEU A C 1
ATOM 3968 O O . LEU A 1 510 ? -20.991 1.811 3.820 1.00 92.12 510 LEU A O 1
ATOM 3972 N N . GLU A 1 511 ? -21.487 2.166 5.978 1.00 90.75 511 GLU A N 1
ATOM 3973 C CA . GLU A 1 511 ? -22.923 1.928 5.802 1.00 90.75 511 GLU A CA 1
ATOM 3974 C C . GLU A 1 511 ? -23.617 3.037 4.983 1.00 90.75 511 GLU A C 1
ATOM 3976 O O . GLU A 1 511 ? -24.360 2.703 4.057 1.00 90.75 511 GLU A O 1
ATOM 3981 N N . PRO A 1 512 ? -23.362 4.342 5.223 1.00 93.88 512 PRO A N 1
ATOM 3982 C CA . PRO A 1 512 ? -23.806 5.407 4.322 1.00 93.88 512 PRO A CA 1
ATOM 3983 C C . PRO A 1 512 ? -23.385 5.210 2.857 1.00 93.88 512 PRO A C 1
ATOM 3985 O O . PRO A 1 512 ? -24.211 5.379 1.961 1.00 93.88 512 PRO A O 1
ATOM 3988 N N . LEU A 1 513 ? -22.133 4.812 2.601 1.00 95.56 513 LEU A N 1
ATOM 3989 C CA . LEU A 1 513 ? -21.627 4.546 1.249 1.00 95.56 513 LEU A CA 1
ATOM 3990 C C . LEU A 1 513 ? -22.336 3.348 0.606 1.00 95.56 513 LEU A C 1
ATOM 3992 O O . LEU A 1 513 ? -22.774 3.438 -0.543 1.00 95.56 513 LEU A O 1
ATOM 3996 N N . ARG A 1 514 ? -22.538 2.266 1.369 1.00 94.06 514 ARG A N 1
ATOM 3997 C CA . ARG A 1 514 ? -23.290 1.086 0.921 1.00 94.06 514 ARG A CA 1
ATOM 3998 C C . ARG A 1 514 ? -24.732 1.440 0.557 1.00 94.06 514 ARG A C 1
ATOM 4000 O O . ARG A 1 514 ? -25.206 1.045 -0.506 1.00 94.06 514 ARG A O 1
ATOM 4007 N N . LYS A 1 515 ? -25.417 2.233 1.391 1.00 94.56 515 LYS A N 1
ATOM 4008 C CA . LYS A 1 515 ? -26.782 2.729 1.124 1.00 94.56 515 LYS A CA 1
ATOM 4009 C C . LYS A 1 515 ? -26.851 3.641 -0.102 1.00 94.56 515 LYS A C 1
ATOM 4011 O O . LYS A 1 515 ? -27.861 3.636 -0.799 1.00 94.56 515 LYS A O 1
ATOM 4016 N N . ALA A 1 516 ? -25.782 4.380 -0.394 1.00 94.69 516 ALA A N 1
ATOM 4017 C CA . ALA A 1 516 ? -25.652 5.177 -1.613 1.00 94.69 516 ALA A CA 1
ATOM 4018 C C . ALA A 1 516 ? -25.335 4.336 -2.871 1.00 94.69 516 ALA A C 1
ATOM 4020 O O . ALA A 1 516 ? -25.229 4.894 -3.962 1.00 94.69 516 ALA A O 1
ATOM 4021 N N . GLY A 1 517 ? -25.194 3.010 -2.742 1.00 95.06 517 GLY A N 1
ATOM 4022 C CA . GLY A 1 517 ? -24.889 2.096 -3.846 1.00 95.06 517 GLY A CA 1
ATOM 4023 C C . GLY A 1 517 ? -23.418 2.090 -4.268 1.00 95.06 517 GLY A C 1
ATOM 4024 O O . GLY A 1 517 ? -23.113 1.653 -5.376 1.00 95.06 517 GLY A O 1
ATOM 4025 N N . ILE A 1 518 ? -22.517 2.595 -3.420 1.00 96.69 518 ILE A N 1
ATOM 4026 C CA . ILE A 1 518 ? -21.075 2.648 -3.682 1.00 96.69 518 ILE A CA 1
ATOM 4027 C C . ILE A 1 518 ? -20.412 1.459 -2.989 1.00 96.69 518 ILE A C 1
ATOM 4029 O O . ILE A 1 518 ? -20.523 1.289 -1.774 1.00 96.69 518 ILE A O 1
ATOM 4033 N N . GLU A 1 519 ? -19.704 0.639 -3.761 1.00 96.81 519 GLU A N 1
ATOM 4034 C CA . GLU A 1 519 ? -18.904 -0.457 -3.217 1.00 96.81 519 GLU A CA 1
ATOM 4035 C C . GLU A 1 519 ? -17.698 0.113 -2.460 1.00 96.81 519 GLU A C 1
ATOM 4037 O O . GLU A 1 519 ? -17.062 1.053 -2.934 1.00 96.81 519 GLU A O 1
ATOM 4042 N N . VAL A 1 520 ? -17.353 -0.445 -1.299 1.00 95.56 520 VAL A N 1
ATOM 4043 C CA . VAL A 1 520 ? -16.170 -0.017 -0.543 1.00 95.56 520 VAL A CA 1
ATOM 4044 C C . VAL A 1 520 ? -15.183 -1.168 -0.429 1.00 95.56 520 VAL A C 1
ATOM 4046 O O . VAL A 1 520 ? -15.526 -2.246 0.046 1.00 95.56 520 VAL A O 1
ATOM 4049 N N . GLU A 1 521 ? -13.947 -0.923 -0.854 1.00 94.75 521 GLU A N 1
ATOM 4050 C CA . GLU A 1 521 ? -12.827 -1.860 -0.756 1.00 94.75 521 GLU A CA 1
ATOM 4051 C C . GLU A 1 521 ? -11.791 -1.291 0.218 1.00 94.75 521 GLU A C 1
ATOM 4053 O O . GLU A 1 521 ? -11.401 -0.131 0.101 1.00 94.75 521 GLU A O 1
ATOM 4058 N N . LEU A 1 522 ? -11.322 -2.090 1.176 1.00 92.06 522 LEU A N 1
ATOM 4059 C CA . LEU A 1 522 ? -10.213 -1.701 2.048 1.00 92.06 522 LEU A CA 1
ATOM 4060 C C . LEU A 1 522 ? -8.906 -2.210 1.440 1.00 92.06 522 LEU A C 1
ATOM 4062 O O . LEU A 1 522 ? -8.761 -3.407 1.196 1.00 92.06 522 LEU A O 1
ATOM 4066 N N . ASP A 1 523 ? -7.939 -1.319 1.219 1.00 91.69 523 ASP A N 1
ATOM 4067 C CA . ASP A 1 523 ? -6.589 -1.733 0.839 1.00 91.69 523 ASP A CA 1
ATOM 4068 C C . ASP A 1 523 ? -5.961 -2.614 1.935 1.00 91.69 523 ASP A C 1
ATOM 4070 O O . ASP A 1 523 ? -6.186 -2.403 3.128 1.00 91.69 523 ASP A O 1
ATOM 4074 N N . ALA A 1 524 ? -5.133 -3.590 1.551 1.00 86.50 524 ALA A N 1
ATOM 4075 C CA . ALA A 1 524 ? -4.491 -4.503 2.502 1.00 86.50 524 ALA A CA 1
ATOM 4076 C C . ALA A 1 524 ? -3.619 -3.773 3.545 1.00 86.50 524 ALA A C 1
ATOM 4078 O O . ALA A 1 524 ? -3.456 -4.258 4.670 1.00 86.50 524 ALA A O 1
ATOM 4079 N N . GLY A 1 525 ? -3.073 -2.607 3.178 1.00 87.38 525 GLY A N 1
ATOM 4080 C CA . GLY A 1 525 ? -2.309 -1.730 4.060 1.00 87.38 525 GLY A CA 1
ATOM 4081 C C . GLY A 1 525 ? -3.149 -0.711 4.837 1.00 87.38 525 GLY A C 1
ATOM 4082 O O . GLY A 1 525 ? -2.571 0.128 5.526 1.00 87.38 525 GLY A O 1
ATOM 4083 N N . PHE A 1 526 ? -4.482 -0.739 4.738 1.00 89.56 526 PHE A N 1
ATOM 4084 C CA . PHE A 1 526 ? -5.344 0.118 5.551 1.00 89.56 526 PHE A CA 1
ATOM 4085 C C . PHE A 1 526 ? -5.164 -0.234 7.050 1.00 89.56 526 PHE A C 1
ATOM 4087 O O . PHE A 1 526 ? -5.093 -1.417 7.417 1.00 89.56 526 PHE A O 1
ATOM 4094 N N . PRO A 1 527 ? -5.016 0.768 7.940 1.00 88.88 527 PRO A N 1
ATOM 4095 C CA . PRO A 1 527 ? -4.561 0.547 9.310 1.00 88.88 527 PRO A CA 1
ATOM 4096 C C . PRO A 1 527 ? -5.598 -0.188 10.157 1.00 88.88 527 PRO A C 1
ATOM 4098 O O . PRO A 1 527 ? -5.214 -1.012 10.990 1.00 88.88 527 PRO A O 1
ATOM 4101 N N . LEU A 1 528 ? -6.887 0.063 9.911 1.00 91.50 528 LEU A N 1
ATOM 4102 C CA . LEU A 1 528 ? -7.976 -0.477 10.716 1.00 91.50 528 LEU A CA 1
ATOM 4103 C C . LEU A 1 528 ? -8.723 -1.622 10.033 1.00 91.50 528 LEU A C 1
ATOM 4105 O O . LEU A 1 528 ? -8.735 -1.752 8.813 1.00 91.50 528 LEU A O 1
ATOM 4109 N N . ARG A 1 529 ? -9.400 -2.434 10.838 1.00 90.56 529 ARG A N 1
ATOM 4110 C CA . ARG A 1 529 ? -10.372 -3.434 10.395 1.00 90.56 529 ARG A CA 1
ATOM 4111 C C . ARG A 1 529 ? -11.636 -3.309 11.228 1.00 90.56 529 ARG A C 1
ATOM 4113 O O . ARG A 1 529 ? -11.556 -3.058 12.430 1.00 90.56 529 ARG A O 1
ATOM 4120 N N . LEU A 1 530 ? -12.779 -3.463 10.571 1.00 92.25 530 LEU A N 1
ATOM 4121 C CA . LEU A 1 530 ? -14.068 -3.550 11.239 1.00 92.25 530 LEU A CA 1
ATOM 4122 C C . LEU A 1 530 ? -14.402 -5.028 11.438 1.00 92.25 530 LEU A C 1
ATOM 4124 O O . LEU A 1 530 ? -14.537 -5.761 10.461 1.00 92.25 530 LEU A O 1
ATOM 4128 N N . GLU A 1 531 ? -14.497 -5.440 12.694 1.00 94.38 531 GLU A N 1
ATOM 4129 C CA . GLU A 1 531 ? -14.969 -6.764 13.084 1.00 94.38 531 GLU A CA 1
ATOM 4130 C C . GLU A 1 531 ? -16.491 -6.862 12.912 1.00 94.38 531 GLU A C 1
ATOM 4132 O O . GLU A 1 531 ? -17.183 -5.835 12.989 1.00 94.38 531 GLU A O 1
ATOM 4137 N N . PRO A 1 532 ? -17.026 -8.075 12.674 1.00 92.00 532 PRO A N 1
ATOM 4138 C CA . PRO A 1 532 ? -18.465 -8.287 12.644 1.00 92.00 532 PRO A CA 1
ATOM 4139 C C . PRO A 1 532 ? -19.105 -7.926 13.989 1.00 92.00 532 PRO A C 1
ATOM 4141 O O . PRO A 1 532 ? -18.432 -7.769 15.013 1.00 92.00 532 PRO A O 1
ATOM 4144 N N . GLU A 1 533 ? -20.429 -7.780 13.980 1.00 90.75 533 GLU A N 1
ATOM 4145 C CA . GLU A 1 533 ? -21.173 -7.609 15.224 1.00 90.75 533 GLU A CA 1
ATOM 4146 C C . GLU A 1 533 ? -20.938 -8.809 16.155 1.00 90.75 533 GLU A C 1
ATOM 4148 O O . GLU A 1 533 ? -20.805 -9.937 15.677 1.00 90.75 533 GLU A O 1
ATOM 4153 N N . PRO A 1 534 ? -20.851 -8.579 17.475 1.00 94.00 534 PRO A N 1
ATOM 4154 C CA . PRO A 1 534 ? -20.585 -9.650 18.422 1.00 94.00 534 PRO A CA 1
ATOM 4155 C C . PRO A 1 534 ? -21.730 -10.666 18.447 1.00 94.00 534 PRO A C 1
ATOM 4157 O O . PRO A 1 534 ? -22.893 -10.288 18.595 1.00 94.00 534 PRO A O 1
ATOM 4160 N N . ASP A 1 535 ? -21.380 -11.951 18.392 1.00 92.19 535 ASP A N 1
ATOM 4161 C CA . ASP A 1 535 ? -22.328 -13.069 18.455 1.00 92.19 535 ASP A CA 1
ATOM 4162 C C . ASP A 1 535 ? -23.017 -13.151 19.821 1.00 92.19 535 ASP A C 1
ATOM 4164 O O . ASP A 1 535 ? -24.142 -13.632 19.953 1.00 92.19 535 ASP A O 1
ATOM 4168 N N . GLU A 1 536 ? -22.316 -12.709 20.866 1.00 93.69 536 GLU A N 1
ATOM 4169 C CA . GLU A 1 536 ? -22.747 -12.863 22.246 1.00 93.69 536 GLU A CA 1
ATOM 4170 C C . GLU A 1 536 ? -22.133 -11.787 23.141 1.00 93.69 536 GLU A C 1
ATOM 4172 O O . GLU A 1 536 ? -21.013 -11.324 22.924 1.00 93.69 536 GLU A O 1
ATOM 4177 N N . TRP A 1 537 ? -22.868 -11.417 24.184 1.00 95.50 537 TRP A N 1
ATOM 4178 C CA . TRP A 1 537 ? -22.385 -10.594 25.286 1.00 95.50 537 TRP A CA 1
ATOM 4179 C C . TRP A 1 537 ? -22.428 -11.436 26.560 1.00 95.50 537 TRP A C 1
ATOM 4181 O O . TRP A 1 537 ? -23.409 -12.149 26.771 1.00 95.50 537 TRP A O 1
ATOM 4191 N N . TYR A 1 538 ? -21.401 -11.356 27.403 1.00 94.81 538 TYR A N 1
ATOM 4192 C CA . TYR A 1 538 ? -21.299 -12.184 28.605 1.00 94.81 538 TYR A CA 1
ATOM 4193 C C . TYR A 1 538 ? -20.945 -11.377 29.854 1.00 94.81 538 TYR A C 1
ATOM 4195 O O . TYR A 1 538 ? -20.323 -10.312 29.771 1.00 94.81 538 TYR A O 1
ATOM 4203 N N . ALA A 1 539 ? -21.315 -11.941 31.002 1.00 94.62 539 ALA A N 1
ATOM 4204 C CA . ALA A 1 539 ? -20.885 -11.510 32.322 1.00 94.62 539 ALA A CA 1
ATOM 4205 C C . ALA A 1 539 ? -20.427 -12.734 33.126 1.00 94.62 539 ALA A C 1
ATOM 4207 O O . ALA A 1 539 ? -21.237 -13.616 33.411 1.00 94.62 539 ALA A O 1
ATOM 4208 N N . ASP A 1 540 ? -19.149 -12.778 33.499 1.00 93.50 540 ASP A N 1
ATOM 4209 C CA . ASP A 1 540 ? -18.590 -13.846 34.331 1.00 93.50 540 ASP A CA 1
ATOM 4210 C C . ASP A 1 540 ? -18.351 -13.293 35.747 1.00 93.50 540 ASP A C 1
ATOM 4212 O O . ASP A 1 540 ? -17.680 -12.278 35.928 1.00 93.50 540 ASP A O 1
ATOM 4216 N N . LEU A 1 541 ? -18.956 -13.935 36.748 1.00 92.81 541 LEU A N 1
ATOM 4217 C CA . LEU A 1 541 ? -18.889 -13.577 38.162 1.00 92.81 541 LEU A CA 1
ATOM 4218 C C . LEU A 1 541 ? -18.243 -14.731 38.935 1.00 92.81 541 LEU A C 1
ATOM 4220 O O . LEU A 1 541 ? -18.902 -15.713 39.299 1.00 92.81 541 LEU A O 1
ATOM 4224 N N . GLU A 1 542 ? -16.944 -14.604 39.186 1.00 89.94 542 GLU A N 1
ATOM 4225 C CA . GLU A 1 542 ? -16.130 -15.618 39.854 1.00 89.94 542 GLU A CA 1
ATOM 4226 C C . GLU A 1 542 ? -15.901 -15.256 41.322 1.00 89.94 542 GLU A C 1
ATOM 4228 O O . GLU A 1 542 ? -15.582 -14.120 41.665 1.00 89.94 542 GLU A O 1
ATOM 4233 N N . SER A 1 543 ? -16.055 -16.227 42.220 1.00 85.62 543 SER A N 1
ATOM 4234 C CA . SER A 1 543 ? -15.843 -16.034 43.654 1.00 85.62 543 SER A CA 1
ATOM 4235 C C . SER A 1 543 ? -15.022 -17.183 44.219 1.00 85.62 543 SER A C 1
ATOM 4237 O O . SER A 1 543 ? -15.289 -18.349 43.930 1.00 85.62 543 SER A O 1
ATOM 4239 N N . THR A 1 544 ? -14.041 -16.846 45.052 1.00 82.38 544 THR A N 1
ATOM 4240 C CA . THR A 1 544 ? -13.277 -17.821 45.832 1.00 82.38 544 THR A CA 1
ATOM 4241 C C . THR A 1 544 ? -14.000 -18.108 47.142 1.00 82.38 544 THR A C 1
ATOM 4243 O O . THR A 1 544 ? -14.431 -17.189 47.840 1.00 82.38 544 THR A O 1
ATOM 4246 N N . GLU A 1 545 ? -14.107 -19.383 47.506 1.00 75.38 545 GLU A N 1
ATOM 4247 C CA . GLU A 1 545 ? -14.780 -19.815 48.730 1.00 75.38 545 GLU A CA 1
ATOM 4248 C C . GLU A 1 545 ? -14.164 -19.144 49.977 1.00 75.38 545 GLU A C 1
ATOM 4250 O O . GLU A 1 545 ? -12.948 -19.140 50.164 1.00 75.38 545 GLU A O 1
ATOM 4255 N N . GLY A 1 546 ? -15.002 -18.507 50.806 1.00 70.38 546 GLY A N 1
ATOM 4256 C CA . GLY A 1 546 ? -14.576 -17.752 51.996 1.00 70.38 546 GLY A CA 1
ATOM 4257 C C . GLY A 1 546 ? -14.074 -16.319 51.747 1.00 70.38 546 GLY A C 1
ATOM 4258 O O . GLY A 1 546 ? -13.797 -15.604 52.710 1.00 70.38 546 GLY A O 1
ATOM 4259 N N . SER A 1 547 ? -13.979 -15.863 50.493 1.00 80.25 547 SER A N 1
ATOM 4260 C CA . SER A 1 547 ? -13.620 -14.476 50.165 1.00 80.25 547 SER A CA 1
ATOM 4261 C C . SER A 1 547 ? -14.814 -13.525 50.349 1.00 80.25 547 SER A C 1
ATOM 4263 O O . SER A 1 547 ? -15.899 -13.812 49.842 1.00 80.25 547 SER A O 1
ATOM 4265 N N . PRO A 1 548 ? -14.637 -12.346 50.979 1.00 82.12 548 PRO A N 1
ATOM 4266 C CA . PRO A 1 548 ? -15.668 -11.303 51.015 1.00 82.12 548 PRO A CA 1
ATOM 4267 C C . PRO A 1 548 ? -15.802 -10.524 49.689 1.00 82.12 548 PRO A C 1
ATOM 4269 O O . PRO A 1 548 ? -16.558 -9.554 49.616 1.00 82.12 548 PRO A O 1
ATOM 4272 N N . TRP A 1 549 ? -15.078 -10.939 48.645 1.00 86.19 549 TRP A N 1
ATOM 4273 C CA . TRP A 1 549 ? -15.009 -10.298 47.331 1.00 86.19 549 TRP A CA 1
ATOM 4274 C C . TRP A 1 549 ? -15.229 -11.308 46.205 1.00 86.19 549 TRP A C 1
ATOM 4276 O O . TRP A 1 549 ? -14.859 -12.480 46.343 1.00 86.19 549 TRP A O 1
ATOM 4286 N N . PHE A 1 550 ? -15.745 -10.828 45.077 1.00 89.19 550 PHE A N 1
ATOM 4287 C CA . PHE A 1 550 ? -15.814 -11.563 43.816 1.00 89.19 550 PHE A CA 1
ATOM 4288 C C . PHE A 1 550 ? -15.278 -10.717 42.656 1.00 89.19 550 PHE A C 1
ATOM 4290 O O . PHE A 1 550 ? -15.200 -9.491 42.755 1.00 89.19 550 PHE A O 1
ATOM 4297 N N . ASP A 1 551 ? -14.896 -11.382 41.574 1.00 90.69 551 ASP A N 1
ATOM 4298 C CA . ASP A 1 551 ? -14.399 -10.785 40.342 1.00 90.69 551 ASP A CA 1
ATOM 4299 C C . ASP A 1 551 ? -15.515 -10.782 39.286 1.00 90.69 551 ASP A C 1
ATOM 4301 O O . ASP A 1 551 ? -16.123 -11.814 39.012 1.00 90.69 551 ASP A O 1
ATOM 4305 N N . LEU A 1 552 ? -15.794 -9.613 38.706 1.00 92.62 552 LEU A N 1
ATOM 4306 C CA . LEU A 1 552 ? -16.715 -9.432 37.583 1.00 92.62 552 LEU A CA 1
ATOM 4307 C C . LEU A 1 552 ? -15.928 -9.178 36.298 1.00 92.62 552 LEU A C 1
ATOM 4309 O O . LEU A 1 552 ? -15.196 -8.192 36.205 1.00 92.62 552 LEU A O 1
ATOM 4313 N N . GLU A 1 553 ? -16.155 -9.989 35.275 1.00 93.44 553 GLU A N 1
ATOM 4314 C CA . GLU A 1 553 ? -15.725 -9.725 33.906 1.00 93.44 553 GLU A CA 1
ATOM 4315 C C . GLU A 1 553 ? -16.942 -9.463 33.013 1.00 93.44 553 GLU A C 1
ATOM 4317 O O . GLU A 1 553 ? -17.904 -10.226 33.016 1.00 93.44 553 GLU A O 1
ATOM 4322 N N . LEU A 1 554 ? -16.884 -8.393 32.216 1.00 94.44 554 LEU A N 1
ATOM 4323 C CA . LEU A 1 554 ? -17.869 -8.097 31.175 1.00 94.44 554 LEU A CA 1
ATOM 4324 C C . LEU A 1 554 ? -17.180 -8.131 29.819 1.00 94.44 554 LEU A C 1
ATOM 4326 O O . LEU A 1 554 ? -16.119 -7.521 29.643 1.00 94.44 554 LEU A O 1
ATOM 4330 N N . GLY A 1 555 ? -17.794 -8.794 28.845 1.00 95.00 555 GLY A N 1
ATOM 4331 C CA . GLY A 1 555 ? -17.187 -8.943 27.533 1.00 95.00 555 GLY A CA 1
ATOM 4332 C C . GLY A 1 555 ? -18.153 -9.308 26.420 1.00 95.00 555 GLY A C 1
ATOM 4333 O O . GLY A 1 555 ? -19.365 -9.421 26.607 1.00 95.00 555 GLY A O 1
ATOM 4334 N N . ILE A 1 556 ? -17.579 -9.474 25.235 1.00 96.12 556 ILE A N 1
ATOM 4335 C CA . ILE A 1 556 ? -18.266 -9.895 24.014 1.00 96.12 556 ILE A CA 1
ATOM 4336 C C . ILE A 1 556 ? -17.538 -11.072 23.376 1.00 96.12 556 ILE A C 1
ATOM 4338 O O . ILE A 1 556 ? -16.335 -11.254 23.575 1.00 96.12 556 ILE A O 1
ATOM 4342 N N . ARG A 1 557 ? -18.267 -11.856 22.586 1.00 95.62 557 ARG A N 1
ATOM 4343 C CA . ARG A 1 557 ? -17.712 -12.909 21.741 1.00 95.62 557 ARG A CA 1
ATOM 4344 C C . ARG A 1 557 ? -17.811 -12.505 20.276 1.00 95.62 557 ARG A C 1
ATOM 4346 O O . ARG A 1 557 ? -18.873 -12.073 19.834 1.00 95.62 557 ARG A O 1
ATOM 4353 N N . ILE A 1 558 ? -16.700 -12.625 19.557 1.00 94.25 558 ILE A N 1
ATOM 4354 C CA . ILE A 1 558 ? -16.597 -12.364 18.119 1.00 94.25 558 ILE A CA 1
ATOM 4355 C C . ILE A 1 558 ? -16.003 -13.626 17.489 1.00 94.25 558 ILE A C 1
ATOM 4357 O O . ILE A 1 558 ? -14.817 -13.918 17.653 1.00 94.25 558 ILE A O 1
ATOM 4361 N N . GLY A 1 559 ? -16.840 -14.426 16.833 1.00 90.56 559 GLY A N 1
ATOM 4362 C CA . GLY A 1 559 ? -16.502 -15.778 16.405 1.00 90.56 559 GLY A CA 1
ATOM 4363 C C . GLY A 1 559 ? -16.138 -16.674 17.595 1.00 90.56 559 GLY A C 1
ATOM 4364 O O . GLY A 1 559 ? -16.959 -16.968 18.470 1.00 90.56 559 GLY A O 1
ATOM 4365 N N . GLU A 1 560 ? -14.884 -17.122 17.633 1.00 89.75 560 GLU A N 1
ATOM 4366 C CA . GLU A 1 560 ? -14.342 -17.943 18.726 1.00 89.75 560 GLU A CA 1
ATOM 4367 C C . GLU A 1 560 ? -13.604 -17.119 19.794 1.00 89.75 560 GLU A C 1
ATOM 4369 O O . GLU A 1 560 ? -13.259 -17.637 20.857 1.00 89.75 560 GLU A O 1
ATOM 4374 N N . GLU A 1 561 ? -13.370 -15.827 19.549 1.00 94.50 561 GLU A N 1
ATOM 4375 C CA . GLU A 1 561 ? -12.601 -14.968 20.447 1.00 94.50 561 GLU A CA 1
ATOM 4376 C C . GLU A 1 561 ? -13.493 -14.327 21.517 1.00 94.50 561 GLU A C 1
ATOM 4378 O O . GLU A 1 561 ? -14.530 -13.733 21.213 1.00 94.50 561 GLU A O 1
ATOM 4383 N N . ARG A 1 562 ? -13.061 -14.401 22.783 1.00 94.75 562 ARG A N 1
ATOM 4384 C CA . ARG A 1 562 ? -13.662 -13.665 23.906 1.00 94.75 562 ARG A CA 1
ATOM 4385 C C . ARG A 1 562 ? -12.870 -12.388 24.173 1.00 94.75 562 ARG A C 1
ATOM 4387 O O . ARG A 1 562 ? -11.679 -12.444 24.477 1.00 94.75 562 ARG A O 1
ATOM 4394 N N . VAL A 1 563 ? -13.545 -11.246 24.095 1.00 94.94 563 VAL A N 1
ATOM 4395 C CA . VAL A 1 563 ? -12.966 -9.917 24.303 1.00 94.94 563 VAL A CA 1
ATOM 4396 C C . VAL A 1 563 ? -13.545 -9.304 25.575 1.00 94.94 563 VAL A C 1
ATOM 4398 O O . VAL A 1 563 ? -14.730 -8.974 25.631 1.00 94.94 563 VAL A O 1
ATOM 4401 N N . SER A 1 564 ? -12.692 -9.097 26.581 1.00 94.25 564 SER A N 1
ATOM 4402 C CA . SER A 1 564 ? -13.052 -8.350 27.792 1.00 94.25 564 SER A CA 1
ATOM 4403 C C . SER A 1 564 ? -13.220 -6.866 27.452 1.00 94.25 564 SER A C 1
ATOM 4405 O O . SER A 1 564 ? -12.296 -6.215 26.958 1.00 94.25 564 SER A O 1
ATOM 4407 N N . LEU A 1 565 ? -14.411 -6.326 27.711 1.00 94.38 565 LEU A N 1
ATOM 4408 C CA . LEU A 1 565 ? -14.758 -4.936 27.415 1.00 94.38 565 LEU A CA 1
ATOM 4409 C C . LEU A 1 565 ? -14.312 -3.973 28.514 1.00 94.38 565 LEU A C 1
ATOM 4411 O O . LEU A 1 565 ? -14.086 -2.799 28.232 1.00 94.38 565 LEU A O 1
ATOM 4415 N N . LEU A 1 566 ? -14.165 -4.444 29.751 1.00 92.88 566 LEU A N 1
ATOM 4416 C CA . LEU A 1 566 ? -13.866 -3.610 30.916 1.00 92.88 566 LEU A CA 1
ATOM 4417 C C . LEU A 1 566 ? -12.629 -2.696 30.726 1.00 92.88 566 LEU A C 1
ATOM 4419 O O . LEU A 1 566 ? -12.787 -1.474 30.843 1.00 92.88 566 LEU A O 1
ATOM 4423 N N . PRO A 1 567 ? -11.437 -3.200 30.337 1.00 91.06 567 PRO A N 1
ATOM 4424 C CA . PRO A 1 567 ? -10.279 -2.341 30.062 1.00 91.06 567 PRO A CA 1
ATOM 4425 C C . PRO A 1 567 ? -10.521 -1.332 28.930 1.00 91.06 567 PRO A C 1
ATOM 4427 O O . PRO A 1 567 ? -10.050 -0.192 28.985 1.00 91.06 567 PRO A O 1
ATOM 4430 N N . ILE A 1 568 ? -11.258 -1.749 27.895 1.00 92.94 568 ILE A N 1
ATOM 4431 C CA . ILE A 1 568 ? -11.554 -0.932 26.712 1.00 92.94 568 ILE A CA 1
ATOM 4432 C C . ILE A 1 568 ? -12.454 0.241 27.113 1.00 92.94 568 ILE A C 1
ATOM 4434 O O . ILE A 1 568 ? -12.174 1.386 26.757 1.00 92.94 568 ILE A O 1
ATOM 4438 N N . LEU A 1 569 ? -13.497 -0.030 27.898 1.00 91.38 569 LEU A N 1
ATOM 4439 C CA . LEU A 1 569 ? -14.444 0.962 28.401 1.00 91.38 569 LEU A CA 1
ATOM 4440 C C . LEU A 1 569 ? -13.760 1.977 29.322 1.00 91.38 569 LEU A C 1
ATOM 4442 O O . LEU A 1 569 ? -13.942 3.178 29.134 1.00 91.38 569 LEU A O 1
ATOM 4446 N N . VAL A 1 570 ? -12.917 1.530 30.263 1.00 88.69 570 VAL A N 1
ATOM 4447 C CA . VAL A 1 570 ? -12.162 2.439 31.148 1.00 88.69 570 VAL A CA 1
ATOM 4448 C C . VAL A 1 570 ? -11.254 3.361 30.344 1.00 88.69 570 VAL A C 1
ATOM 4450 O O . VAL A 1 570 ? -11.278 4.578 30.538 1.00 88.69 570 VAL A O 1
ATOM 4453 N N . LYS A 1 571 ? -10.489 2.806 29.395 1.00 89.31 571 LYS A N 1
ATOM 4454 C CA . LYS A 1 571 ? -9.624 3.602 28.516 1.00 89.31 571 LYS A CA 1
ATOM 4455 C C . LYS A 1 571 ? -10.438 4.599 27.690 1.00 89.31 571 LYS A C 1
ATOM 4457 O O . LYS A 1 571 ? -10.001 5.736 27.514 1.00 89.31 571 LYS A O 1
ATOM 4462 N N . ALA A 1 572 ? -11.616 4.198 27.214 1.00 90.00 572 ALA A N 1
ATOM 4463 C CA . ALA A 1 572 ? -12.494 5.042 26.414 1.00 90.00 572 ALA A CA 1
ATOM 4464 C C . ALA A 1 572 ? -13.100 6.207 27.210 1.00 90.00 572 ALA A C 1
ATOM 4466 O O . ALA A 1 572 ? -13.167 7.327 26.699 1.00 90.00 572 ALA A O 1
ATOM 4467 N N . LEU A 1 573 ? -13.486 5.967 28.466 1.00 86.94 573 LEU A N 1
ATOM 4468 C CA . LEU A 1 573 ? -13.936 7.011 29.386 1.00 86.94 573 LEU A CA 1
ATOM 4469 C C . LEU A 1 573 ? -12.800 7.978 29.733 1.00 86.94 573 LEU A C 1
ATOM 4471 O O . LEU A 1 573 ? -12.984 9.193 29.668 1.00 86.94 573 LEU A O 1
ATOM 4475 N N . ALA A 1 574 ? -11.609 7.453 30.038 1.00 86.56 574 ALA A N 1
ATOM 4476 C CA . ALA A 1 574 ? -10.439 8.264 30.367 1.00 86.56 574 ALA A CA 1
ATOM 4477 C C . ALA A 1 574 ? -10.010 9.169 29.198 1.00 86.56 574 ALA A C 1
ATOM 4479 O O . ALA A 1 574 ? -9.665 10.332 29.405 1.00 86.56 574 ALA A O 1
ATOM 4480 N N . SER A 1 575 ? -10.081 8.663 27.961 1.00 85.31 575 SER A N 1
ATOM 4481 C CA . SER A 1 575 ? -9.785 9.433 26.745 1.00 85.31 575 SER A CA 1
ATOM 4482 C C . SER A 1 575 ? -10.941 10.316 26.265 1.00 85.31 575 SER A C 1
ATOM 4484 O O . SER A 1 575 ? -10.777 11.037 25.282 1.00 85.31 575 SER A O 1
ATOM 4486 N N . LYS A 1 576 ? -12.103 10.271 26.936 1.00 84.38 576 LYS A N 1
ATOM 4487 C CA . LYS A 1 576 ? -13.353 10.944 26.535 1.00 84.38 576 LYS A CA 1
ATOM 4488 C C . LYS A 1 576 ? -13.860 10.541 25.142 1.00 84.38 576 LYS A C 1
ATOM 4490 O O . LYS A 1 576 ? -14.598 11.292 24.510 1.00 84.38 576 LYS A O 1
ATOM 4495 N N . SER A 1 577 ? -13.483 9.355 24.666 1.00 84.12 577 SER A N 1
ATOM 4496 C CA . SER A 1 577 ? -14.000 8.776 23.415 1.00 84.12 577 SER A CA 1
ATOM 4497 C C . SER A 1 577 ? -15.354 8.076 23.588 1.00 84.12 577 SER A C 1
ATOM 4499 O O . SER A 1 577 ? -16.019 7.780 22.597 1.00 84.12 577 SER A O 1
ATOM 4501 N N . LEU A 1 578 ? -15.777 7.847 24.836 1.00 87.62 578 LEU A N 1
ATOM 4502 C CA . LEU A 1 578 ? -17.096 7.345 25.215 1.00 87.62 578 LEU A CA 1
ATOM 4503 C C . LEU A 1 578 ? -17.729 8.287 26.250 1.00 87.62 578 LEU A C 1
ATOM 4505 O O . LEU A 1 578 ? -17.081 8.663 27.227 1.00 87.62 578 LEU A O 1
ATOM 4509 N N . ALA A 1 579 ? -19.002 8.639 26.055 1.00 87.25 579 ALA A N 1
ATOM 4510 C CA . ALA A 1 579 ? -19.791 9.425 27.001 1.00 87.25 579 ALA A CA 1
ATOM 4511 C C . ALA A 1 579 ? -20.888 8.561 27.641 1.00 87.25 579 ALA A C 1
ATOM 4513 O O . ALA A 1 579 ? -21.694 7.941 26.938 1.00 87.25 579 ALA A O 1
ATOM 4514 N N . LEU A 1 580 ? -20.933 8.547 28.977 1.00 84.44 580 LEU A N 1
ATOM 4515 C CA . LEU A 1 580 ? -21.941 7.808 29.750 1.00 84.44 580 LEU A CA 1
ATOM 4516 C C . LEU A 1 580 ? -23.331 8.440 29.658 1.00 84.44 580 LEU A C 1
ATOM 4518 O O . LEU A 1 580 ? -24.332 7.736 29.740 1.00 84.44 580 LEU A O 1
ATOM 4522 N N . THR A 1 581 ? -23.387 9.751 29.435 1.00 86.56 581 THR A N 1
ATOM 4523 C CA . THR A 1 581 ? -24.633 10.491 29.237 1.00 86.56 581 THR A CA 1
ATOM 4524 C C . THR A 1 581 ? -24.830 10.763 27.744 1.00 86.56 581 THR A C 1
ATOM 4526 O O . THR A 1 581 ? -23.897 11.268 27.109 1.00 86.56 581 THR A O 1
ATOM 4529 N N . PRO A 1 582 ? -26.005 10.456 27.165 1.00 88.50 582 PRO A N 1
ATOM 4530 C CA . PRO A 1 582 ? -26.302 10.807 25.781 1.00 88.50 582 PRO A CA 1
ATOM 4531 C C . PRO A 1 582 ? -26.277 12.336 25.594 1.00 88.50 582 PRO A C 1
ATOM 4533 O O . PRO A 1 582 ? -26.926 13.050 26.366 1.00 88.50 582 PRO A O 1
ATOM 4536 N N . PRO A 1 583 ? -25.552 12.871 24.600 1.00 87.38 583 PRO A N 1
ATOM 4537 C CA . PRO A 1 583 ? -25.636 14.274 24.238 1.00 87.38 583 PRO A CA 1
ATOM 4538 C C . PRO A 1 583 ? -26.983 14.590 23.554 1.00 87.38 583 PRO A C 1
ATOM 4540 O O . PRO A 1 583 ? -27.641 13.693 23.014 1.00 87.38 583 PRO A O 1
ATOM 4543 N N . PRO A 1 584 ? -27.401 15.870 23.527 1.00 87.31 584 PRO A N 1
ATOM 4544 C CA . PRO A 1 584 ? -28.607 16.282 22.815 1.00 87.31 584 PRO A CA 1
ATOM 4545 C C . PRO A 1 584 ? -28.555 15.893 21.331 1.00 87.31 584 PRO A C 1
ATOM 4547 O O . PRO A 1 584 ? -27.587 16.206 20.640 1.00 87.31 584 PRO A O 1
ATOM 4550 N N . GLY A 1 585 ? -29.613 15.245 20.836 1.00 86.69 585 GLY A N 1
ATOM 4551 C CA . GLY A 1 585 ? -29.734 14.852 19.427 1.00 86.69 585 GLY A CA 1
ATOM 4552 C C . GLY A 1 585 ? -29.051 13.534 19.048 1.00 86.69 585 GLY A C 1
ATOM 4553 O O . GLY A 1 585 ? -28.960 13.234 17.860 1.00 86.69 585 GLY A O 1
ATOM 4554 N N . GLU A 1 586 ? -28.579 12.740 20.016 1.00 89.62 586 GLU A N 1
ATOM 4555 C CA . GLU A 1 586 ? -28.097 11.384 19.735 1.00 89.62 586 GLU A CA 1
ATOM 4556 C C . GLU A 1 586 ? -29.234 10.485 19.208 1.00 89.62 586 GLU A C 1
ATOM 4558 O O . GLU A 1 586 ? -30.332 10.457 19.767 1.00 89.62 586 GLU A O 1
ATOM 4563 N N . ALA A 1 587 ? -28.973 9.751 18.122 1.00 88.69 587 ALA A N 1
ATOM 4564 C CA . ALA A 1 587 ? -29.928 8.804 17.551 1.00 88.69 587 ALA A CA 1
ATOM 4565 C C . ALA A 1 587 ? -30.125 7.579 18.465 1.00 88.69 587 ALA A C 1
ATOM 4567 O O . ALA A 1 587 ? -29.199 7.143 19.146 1.00 88.69 587 ALA A O 1
ATOM 4568 N N . ALA A 1 588 ? -31.321 6.983 18.451 1.00 86.31 588 ALA A N 1
ATOM 4569 C CA . ALA A 1 588 ? -31.637 5.822 19.294 1.00 86.31 588 ALA A CA 1
ATOM 4570 C C . ALA A 1 588 ? -30.785 4.578 18.965 1.00 86.31 588 ALA A C 1
ATOM 4572 O O . ALA A 1 588 ? -30.522 3.751 19.836 1.00 86.31 588 ALA A O 1
ATOM 4573 N N . ASP A 1 589 ? -30.340 4.463 17.715 1.00 87.94 589 ASP A N 1
ATOM 4574 C CA . ASP A 1 589 ? -29.468 3.414 17.187 1.00 87.94 589 ASP A CA 1
ATOM 4575 C C . ASP A 1 589 ? -27.994 3.850 17.120 1.00 87.94 589 ASP A C 1
ATOM 4577 O O . ASP A 1 589 ? -27.195 3.263 16.387 1.00 87.94 589 ASP A O 1
ATOM 4581 N N . ALA A 1 590 ? -27.607 4.883 17.877 1.00 90.38 590 ALA A N 1
ATOM 4582 C CA . ALA A 1 590 ? -26.230 5.341 17.903 1.00 90.38 590 ALA A CA 1
ATOM 4583 C C . ALA A 1 590 ? -25.284 4.240 18.401 1.00 90.38 590 ALA A C 1
ATOM 4585 O O . ALA A 1 590 ? -25.558 3.486 19.340 1.00 90.38 590 ALA A O 1
ATOM 4586 N N . THR A 1 591 ? -24.121 4.167 17.766 1.00 92.44 591 THR A N 1
ATOM 4587 C CA . THR A 1 591 ? -23.118 3.140 18.039 1.00 92.44 591 THR A CA 1
ATOM 4588 C C . THR A 1 591 ? -21.765 3.763 18.311 1.00 92.44 591 THR A C 1
ATOM 4590 O O . THR A 1 591 ? -21.434 4.819 17.771 1.00 92.44 591 THR A O 1
ATOM 4593 N N . TRP A 1 592 ? -20.934 3.026 19.026 1.00 92.12 592 TRP A N 1
ATOM 4594 C CA . TRP A 1 592 ? -19.548 3.353 19.284 1.00 92.12 592 TRP A CA 1
ATOM 4595 C C . TRP A 1 592 ? -18.623 2.331 18.616 1.00 92.12 592 TRP A C 1
ATOM 4597 O O . TRP A 1 592 ? -18.869 1.128 18.676 1.00 92.12 592 TRP A O 1
ATOM 4607 N N . LEU A 1 593 ? -17.565 2.815 17.958 1.00 93.19 593 LEU A N 1
ATOM 4608 C CA . LEU A 1 593 ? -16.498 1.973 17.410 1.00 93.19 593 LEU A CA 1
ATOM 4609 C C . LEU A 1 593 ? -15.485 1.667 18.520 1.00 93.19 593 LEU A C 1
ATOM 4611 O O . LEU A 1 593 ? -14.537 2.425 18.733 1.00 93.19 593 LEU A O 1
ATOM 4615 N N . ALA A 1 594 ? -15.697 0.564 19.231 1.00 93.81 594 ALA A N 1
ATOM 4616 C CA . ALA A 1 594 ? -14.853 0.148 20.341 1.00 93.81 594 ALA A CA 1
ATOM 4617 C C . ALA A 1 594 ? -13.495 -0.387 19.839 1.00 93.81 594 ALA A C 1
ATOM 4619 O O . ALA A 1 594 ? -13.473 -1.261 18.964 1.00 93.81 594 ALA A O 1
ATOM 4620 N N . PRO A 1 595 ? -12.355 0.105 20.366 1.00 94.44 595 PRO A N 1
ATOM 4621 C CA . PRO A 1 595 ? -11.030 -0.376 19.989 1.00 94.44 595 PRO A CA 1
ATOM 4622 C C . PRO A 1 595 ? -10.676 -1.665 20.739 1.00 94.44 595 PRO A C 1
ATOM 4624 O O . PRO A 1 595 ? -10.281 -1.615 21.901 1.00 94.44 595 PRO A O 1
ATOM 4627 N N . ILE A 1 596 ? -10.792 -2.813 20.064 1.00 92.88 596 ILE A N 1
ATOM 4628 C CA . ILE A 1 596 ? -10.357 -4.112 20.612 1.00 92.88 596 ILE A CA 1
ATOM 4629 C C . ILE A 1 596 ? -8.835 -4.111 20.797 1.00 92.88 596 ILE A C 1
ATOM 4631 O O . ILE A 1 596 ? -8.325 -4.523 21.835 1.00 92.88 596 ILE A O 1
ATOM 4635 N N . ASP A 1 597 ? -8.120 -3.604 19.792 1.00 90.94 597 ASP A N 1
ATOM 4636 C CA . ASP A 1 597 ? -6.673 -3.403 19.796 1.00 90.94 597 ASP A CA 1
ATOM 4637 C C . ASP A 1 597 ? -6.288 -2.240 18.859 1.00 90.94 597 ASP A C 1
ATOM 4639 O O . ASP A 1 597 ? -7.136 -1.447 18.433 1.00 90.94 597 ASP A O 1
ATOM 4643 N N . ASP A 1 598 ? -5.000 -2.116 18.537 1.00 88.00 598 ASP A N 1
ATOM 4644 C CA . ASP A 1 598 ? -4.473 -1.039 17.696 1.00 88.00 598 ASP A CA 1
ATOM 4645 C C . ASP A 1 598 ? -5.088 -1.008 16.284 1.00 88.00 598 ASP A C 1
ATOM 4647 O O . ASP A 1 598 ? -5.211 0.068 15.696 1.00 88.00 598 ASP A O 1
ATOM 4651 N N . ARG A 1 599 ? -5.529 -2.154 15.744 1.00 91.19 599 ARG A N 1
ATOM 4652 C CA . ARG A 1 599 ? -6.070 -2.276 14.379 1.00 91.19 599 ARG A CA 1
ATOM 4653 C C . ARG A 1 599 ? -7.558 -2.599 14.335 1.00 91.19 599 ARG A C 1
ATOM 4655 O O . ARG A 1 599 ? -8.236 -2.180 13.400 1.00 91.19 599 ARG A O 1
ATOM 4662 N N . ARG A 1 600 ? -8.081 -3.360 15.289 1.00 93.81 600 ARG A N 1
ATOM 4663 C CA . ARG A 1 600 ? -9.459 -3.858 15.247 1.00 93.81 600 ARG A CA 1
ATOM 4664 C C . ARG A 1 600 ? -10.432 -2.895 15.912 1.00 93.81 600 ARG A C 1
ATOM 4666 O O . ARG A 1 600 ? -10.166 -2.322 16.974 1.00 93.81 600 ARG A O 1
ATOM 4673 N N . ARG A 1 601 ? -11.579 -2.705 15.269 1.00 94.56 601 ARG A N 1
ATOM 4674 C CA . ARG A 1 601 ? -12.725 -1.946 15.775 1.00 94.56 601 ARG A CA 1
ATOM 4675 C C . ARG A 1 601 ? -13.956 -2.834 15.711 1.00 94.56 601 ARG A C 1
ATOM 4677 O O . ARG A 1 601 ? -14.157 -3.500 14.705 1.00 94.56 601 ARG A O 1
ATOM 4684 N N . VAL A 1 602 ? -14.798 -2.793 16.735 1.00 95.12 602 VAL A N 1
ATOM 4685 C CA . VAL A 1 602 ? -16.121 -3.433 16.722 1.00 95.12 602 VAL A CA 1
ATOM 4686 C C . VAL A 1 602 ? -17.192 -2.388 16.982 1.00 95.12 602 VAL A C 1
ATOM 4688 O O . VAL A 1 602 ? -17.011 -1.485 17.801 1.00 95.12 602 VAL A O 1
ATOM 4691 N N . ARG A 1 603 ? -18.300 -2.471 16.248 1.00 94.62 603 ARG A N 1
ATOM 4692 C CA . ARG A 1 603 ? -19.416 -1.536 16.386 1.00 94.62 603 ARG A CA 1
ATOM 4693 C C . ARG A 1 603 ? -20.343 -2.033 17.493 1.00 94.62 603 ARG A C 1
ATOM 4695 O O . ARG A 1 603 ? -20.916 -3.109 17.375 1.00 94.62 603 ARG A O 1
ATOM 4702 N N . LEU A 1 604 ? -20.475 -1.261 18.571 1.00 94.00 604 LEU A N 1
ATOM 4703 C CA . LEU A 1 604 ? -21.315 -1.602 19.724 1.00 94.00 604 LEU A CA 1
ATOM 4704 C C . LEU A 1 604 ? -22.442 -0.574 19.897 1.00 94.00 604 LEU A C 1
ATOM 4706 O O . LEU A 1 604 ? -22.167 0.627 19.816 1.00 94.00 604 LEU A O 1
ATOM 4710 N N . PRO A 1 605 ? -23.693 -0.989 20.174 1.00 93.62 605 PRO A N 1
ATOM 4711 C CA . PRO A 1 605 ? -24.778 -0.057 20.477 1.00 93.62 605 PRO A CA 1
ATOM 4712 C C . PRO A 1 605 ? -24.479 0.747 21.748 1.00 93.62 605 PRO A C 1
ATOM 4714 O O . PRO A 1 605 ? -24.228 0.166 22.807 1.00 93.62 605 PRO A O 1
ATOM 4717 N N . LEU A 1 606 ? -24.532 2.080 21.668 1.00 93.75 606 LEU A N 1
ATOM 4718 C CA . LEU A 1 606 ? -24.241 2.956 22.810 1.00 93.75 606 LEU A CA 1
ATOM 4719 C C . LEU A 1 606 ? -25.234 2.752 23.955 1.00 93.75 606 LEU A C 1
ATOM 4721 O O . LEU A 1 606 ? -24.839 2.781 25.118 1.00 93.75 606 LEU A O 1
ATOM 4725 N N . SER A 1 607 ? -26.503 2.502 23.630 1.00 92.19 607 SER A N 1
ATOM 4726 C CA . SER A 1 607 ? -27.541 2.157 24.604 1.00 92.19 607 SER A CA 1
ATOM 4727 C C . SER A 1 607 ? -27.144 0.929 25.425 1.00 92.19 607 SER A C 1
ATOM 4729 O O . SER A 1 607 ? -27.049 1.020 26.646 1.00 92.19 607 SER A O 1
ATOM 4731 N N . LYS A 1 608 ? -26.801 -0.184 24.763 1.00 92.25 608 LYS A N 1
ATOM 4732 C CA . LYS A 1 608 ? -26.393 -1.431 25.427 1.00 92.25 608 LYS A CA 1
ATOM 4733 C C . LYS A 1 608 ? -25.119 -1.257 26.258 1.00 92.25 608 LYS A C 1
ATOM 4735 O O . LYS A 1 608 ? -25.069 -1.738 27.385 1.00 92.25 608 LYS A O 1
ATOM 4740 N N . VAL A 1 609 ? -24.123 -0.528 25.743 1.00 93.19 609 VAL A N 1
ATOM 4741 C CA . VAL A 1 609 ? -22.885 -0.221 26.485 1.00 93.19 609 VAL A CA 1
ATOM 4742 C C . VAL A 1 609 ? -23.188 0.553 27.770 1.00 93.19 609 VAL A C 1
ATOM 4744 O O . VAL A 1 609 ? -22.706 0.180 28.836 1.00 93.19 609 VAL A O 1
ATOM 4747 N N . ARG A 1 610 ? -24.012 1.605 27.702 1.00 92.12 610 ARG A N 1
ATOM 4748 C CA . ARG A 1 610 ? -24.363 2.416 28.879 1.00 92.12 610 ARG A CA 1
ATOM 4749 C C . ARG A 1 610 ? -25.165 1.622 29.904 1.00 92.12 610 ARG A C 1
ATOM 4751 O O . ARG A 1 610 ? -24.864 1.710 31.092 1.00 92.12 610 ARG A O 1
ATOM 4758 N N . THR A 1 611 ? -26.127 0.817 29.453 1.00 91.00 611 THR A N 1
ATOM 4759 C CA . THR A 1 611 ? -26.916 -0.053 30.333 1.00 91.00 611 THR A CA 1
ATOM 4760 C C . THR A 1 611 ? -26.039 -1.086 31.040 1.00 91.00 611 THR A C 1
ATOM 4762 O O . THR A 1 611 ? -26.196 -1.291 32.238 1.00 91.00 611 THR A O 1
ATOM 4765 N N . LEU A 1 612 ? -25.068 -1.675 30.337 1.00 91.06 612 LEU A N 1
ATOM 4766 C CA . LEU A 1 612 ? -24.115 -2.629 30.911 1.00 91.06 612 LEU A CA 1
ATOM 4767 C C . LEU A 1 612 ? -23.179 -1.982 31.945 1.00 91.06 612 LEU A C 1
ATOM 4769 O O . LEU A 1 612 ? -22.786 -2.630 32.906 1.00 91.06 612 LEU A O 1
ATOM 4773 N N . MET A 1 613 ? -22.827 -0.705 31.782 1.00 89.62 613 MET A N 1
ATOM 4774 C CA . MET A 1 613 ? -21.942 -0.008 32.723 1.00 89.62 613 MET A CA 1
ATOM 4775 C C . MET A 1 613 ? -22.658 0.529 33.965 1.00 89.62 613 MET A C 1
ATOM 4777 O O . MET A 1 613 ? -22.028 0.633 35.018 1.00 89.62 613 MET A O 1
ATOM 4781 N N . ALA A 1 614 ? -23.943 0.880 33.858 1.00 89.62 614 ALA A N 1
ATOM 4782 C CA . ALA A 1 614 ? -24.697 1.557 34.915 1.00 89.62 614 ALA A CA 1
ATOM 4783 C C . ALA A 1 614 ? -24.585 0.896 36.311 1.00 89.62 614 ALA A C 1
ATOM 4785 O O . ALA A 1 614 ? -24.315 1.628 37.267 1.00 89.62 614 ALA A O 1
ATOM 4786 N N . PRO A 1 615 ? -24.688 -0.444 36.466 1.00 89.31 615 PRO A N 1
ATOM 4787 C CA . PRO A 1 615 ? -24.656 -1.090 37.782 1.00 89.31 615 PRO A CA 1
ATOM 4788 C C . PRO A 1 615 ? -23.298 -1.041 38.498 1.00 89.31 615 PRO A C 1
ATOM 4790 O O . PRO A 1 615 ? -23.225 -1.370 39.686 1.00 89.31 615 PRO A O 1
ATOM 4793 N N . ILE A 1 616 ? -22.223 -0.685 37.781 1.00 88.31 616 ILE A N 1
ATOM 4794 C CA . ILE A 1 616 ? -20.838 -0.767 38.268 1.00 88.31 616 ILE A CA 1
ATOM 4795 C C . ILE A 1 616 ? -20.067 0.557 38.204 1.00 88.31 616 ILE A C 1
ATOM 4797 O O . ILE A 1 616 ? -18.869 0.579 38.492 1.00 88.31 616 ILE A O 1
ATOM 4801 N N . LEU A 1 617 ? -20.729 1.665 37.856 1.00 85.00 617 LEU A N 1
ATOM 4802 C CA . LEU A 1 617 ? -20.075 2.958 37.624 1.00 85.00 617 LEU A CA 1
ATOM 4803 C C . LEU A 1 617 ? -19.189 3.423 38.788 1.00 85.00 617 LEU A C 1
ATOM 4805 O O . LEU A 1 617 ? -18.080 3.897 38.546 1.00 85.00 617 LEU A O 1
ATOM 4809 N N . GLU A 1 618 ? -19.637 3.255 40.035 1.00 82.31 618 GLU A N 1
ATOM 4810 C CA . GLU A 1 618 ? -18.885 3.700 41.219 1.00 82.31 618 GLU A CA 1
ATOM 4811 C C . GLU A 1 618 ? -17.619 2.870 41.503 1.00 82.31 618 GLU A C 1
ATOM 4813 O O . GLU A 1 618 ? -16.704 3.355 42.169 1.00 82.31 618 GLU A O 1
ATOM 4818 N N . TRP A 1 619 ? -17.504 1.662 40.940 1.00 85.00 619 TRP A N 1
ATOM 4819 C CA . TRP A 1 619 ? -16.330 0.797 41.109 1.00 85.00 619 TRP A CA 1
ATOM 4820 C C . TRP A 1 619 ? -15.354 0.857 39.935 1.00 85.00 619 TRP A C 1
ATOM 4822 O O . TRP A 1 619 ? -14.209 0.439 40.088 1.00 85.00 619 TRP A O 1
ATOM 4832 N N . LEU A 1 620 ? -15.738 1.417 38.782 1.00 79.62 620 LEU A N 1
ATOM 4833 C CA . LEU A 1 620 ? -14.876 1.454 37.589 1.00 79.62 620 LEU A CA 1
ATOM 4834 C C . LEU A 1 620 ? -13.514 2.119 37.833 1.00 79.62 620 LEU A C 1
ATOM 4836 O O . LEU A 1 620 ? -12.527 1.735 37.208 1.00 79.62 620 LEU A O 1
ATOM 4840 N N . ALA A 1 621 ? -13.432 3.070 38.768 1.00 73.25 621 ALA A N 1
ATOM 4841 C CA . ALA A 1 621 ? -12.172 3.707 39.149 1.00 73.25 621 ALA A CA 1
ATOM 4842 C C . ALA A 1 621 ? -11.135 2.718 39.727 1.00 73.25 621 ALA A C 1
ATOM 4844 O O . ALA A 1 621 ? -9.938 2.990 39.676 1.00 73.25 621 ALA A O 1
ATOM 4845 N N . GLN A 1 622 ? -11.576 1.570 40.253 1.00 76.19 622 GLN A N 1
ATOM 4846 C CA . GLN A 1 622 ? -10.727 0.551 40.884 1.00 76.19 622 GLN A CA 1
ATOM 4847 C C . GLN A 1 622 ? -10.126 -0.441 39.875 1.00 76.19 622 GLN A C 1
ATOM 4849 O O . GLN A 1 622 ? -9.192 -1.167 40.207 1.00 76.19 622 GLN A O 1
ATOM 4854 N N . LEU A 1 623 ? -10.644 -0.475 38.644 1.00 75.94 623 LEU A N 1
ATOM 4855 C CA . LEU A 1 623 ? -10.312 -1.479 37.631 1.00 75.94 623 LEU A CA 1
ATOM 4856 C C . LEU A 1 623 ? -8.887 -1.337 37.070 1.00 75.94 623 LEU A C 1
ATOM 4858 O O . LEU A 1 623 ? -8.257 -2.331 36.708 1.00 75.94 623 LEU A O 1
ATOM 4862 N N . GLY A 1 624 ? -8.362 -0.109 36.986 1.00 74.31 624 GLY A N 1
ATOM 4863 C CA . GLY A 1 624 ? -7.063 0.162 36.364 1.00 74.31 624 GLY A CA 1
ATOM 4864 C C . GLY A 1 624 ? -6.972 -0.429 34.949 1.00 74.31 624 GLY A C 1
ATOM 4865 O O . GLY A 1 624 ? -7.764 -0.080 34.076 1.00 74.31 624 GLY A O 1
ATOM 4866 N N . SER A 1 625 ? -6.006 -1.326 34.727 1.00 73.81 625 SER A N 1
ATOM 4867 C CA . SER A 1 625 ? -5.822 -2.094 33.481 1.00 73.81 625 SER A CA 1
ATOM 4868 C C . SER A 1 625 ? -6.268 -3.565 33.576 1.00 73.81 625 SER A C 1
ATOM 4870 O O . SER A 1 625 ? -5.970 -4.350 32.674 1.00 73.81 625 SER A O 1
ATOM 4872 N N . SER A 1 626 ? -6.948 -3.958 34.660 1.00 83.38 626 SER A N 1
ATOM 4873 C CA . SER A 1 626 ? -7.407 -5.335 34.892 1.00 83.38 626 SER A CA 1
ATOM 4874 C C . SER A 1 626 ? -8.576 -5.718 33.980 1.00 83.38 626 SER A C 1
ATOM 4876 O O . SER A 1 626 ? -9.398 -4.878 33.617 1.00 83.38 626 SER A O 1
ATOM 4878 N N . LYS A 1 627 ? -8.665 -7.011 33.638 1.00 86.56 627 LYS A N 1
ATOM 4879 C CA . LYS A 1 627 ? -9.794 -7.597 32.892 1.00 86.56 627 LYS A CA 1
ATOM 4880 C C . LYS A 1 627 ? -11.016 -7.875 33.769 1.00 86.56 627 LYS A C 1
ATOM 4882 O O . LYS A 1 627 ? -12.117 -7.950 33.232 1.00 86.56 627 LYS A O 1
ATOM 4887 N N . SER A 1 628 ? -10.819 -8.000 35.081 1.00 88.31 628 SER A N 1
ATOM 4888 C CA . SER A 1 628 ? -11.877 -8.214 36.068 1.00 88.31 628 SER A CA 1
ATOM 4889 C C . SER A 1 628 ? -11.946 -7.067 37.073 1.00 88.31 628 SER A C 1
ATOM 4891 O O . SER A 1 628 ? -10.923 -6.486 37.459 1.00 88.31 628 SER A O 1
ATOM 4893 N N . LEU A 1 629 ? -13.167 -6.756 37.502 1.00 88.38 629 LEU A N 1
ATOM 4894 C CA . LEU A 1 629 ? -13.485 -5.780 38.531 1.00 88.38 629 LEU A CA 1
ATOM 4895 C C . LEU A 1 629 ? -13.784 -6.491 39.851 1.00 88.38 629 LEU A C 1
ATOM 4897 O O . LEU A 1 629 ? -14.726 -7.277 39.924 1.00 88.38 629 LEU A O 1
ATOM 4901 N N . LYS A 1 630 ? -13.032 -6.170 40.907 1.00 87.69 630 LYS A N 1
ATOM 4902 C CA . LYS A 1 630 ? -13.309 -6.697 42.247 1.00 87.69 630 LYS A CA 1
ATOM 4903 C C . LYS A 1 630 ? -14.460 -5.957 42.909 1.00 87.69 630 LYS A C 1
ATOM 4905 O O . LYS A 1 630 ? -14.418 -4.737 43.047 1.00 87.69 630 LYS A O 1
ATOM 4910 N N . LEU A 1 631 ? -15.454 -6.711 43.365 1.00 87.44 631 LEU A N 1
ATOM 4911 C CA . LEU A 1 631 ? -16.671 -6.196 43.980 1.00 87.44 631 LEU A CA 1
ATOM 4912 C C . LEU A 1 631 ? -16.941 -6.879 45.331 1.00 87.44 631 LEU A C 1
ATOM 4914 O O . LEU A 1 631 ? -16.632 -8.065 45.489 1.00 87.44 631 LEU A O 1
ATOM 4918 N N . PRO A 1 632 ? -17.488 -6.157 46.331 1.00 87.19 632 PRO A N 1
ATOM 4919 C CA . PRO A 1 632 ? -17.873 -6.763 47.604 1.00 87.19 632 PRO A CA 1
ATOM 4920 C C . PRO A 1 632 ? -18.980 -7.799 47.405 1.00 87.19 632 PRO A C 1
ATOM 4922 O O . PRO A 1 632 ? -19.876 -7.583 46.595 1.00 87.19 632 PRO A O 1
ATOM 4925 N N . ALA A 1 633 ? -19.004 -8.860 48.215 1.00 84.25 633 ALA A N 1
ATOM 4926 C CA . ALA A 1 633 ? -20.059 -9.882 48.170 1.00 84.25 633 ALA A CA 1
ATOM 4927 C C . ALA A 1 633 ? -21.484 -9.313 48.334 1.00 84.25 633 ALA A C 1
ATOM 4929 O O . ALA A 1 633 ? -22.433 -9.880 47.803 1.00 84.25 633 ALA A O 1
ATOM 4930 N N . LEU A 1 634 ? -21.637 -8.159 48.999 1.00 83.88 634 LEU A N 1
ATOM 4931 C CA . LEU A 1 634 ? -22.916 -7.445 49.113 1.00 83.88 634 LEU A CA 1
ATOM 4932 C C . LEU A 1 634 ? -23.483 -7.002 47.750 1.00 83.88 634 LEU A C 1
ATOM 4934 O O . LEU A 1 634 ? -24.669 -6.719 47.655 1.00 83.88 634 LEU A O 1
ATOM 4938 N N . ARG A 1 635 ? -22.655 -6.972 46.695 1.00 88.44 635 ARG A N 1
ATOM 4939 C CA . ARG A 1 635 ? -23.069 -6.695 45.314 1.00 88.44 635 ARG A CA 1
ATOM 4940 C C . ARG A 1 635 ? -23.506 -7.934 44.521 1.00 88.44 635 ARG A C 1
ATOM 4942 O O . ARG A 1 635 ? -23.525 -7.910 43.291 1.00 88.44 635 ARG A O 1
ATOM 4949 N N . ALA A 1 636 ? -23.836 -9.039 45.193 1.00 85.31 636 ALA A N 1
ATOM 4950 C CA . ALA A 1 636 ? -24.341 -10.241 44.527 1.00 85.31 636 ALA A CA 1
ATOM 4951 C C . ALA A 1 636 ? -25.696 -10.020 43.815 1.00 85.31 636 ALA A C 1
ATOM 4953 O O . ALA A 1 636 ? -26.062 -10.824 42.959 1.00 85.31 636 ALA A O 1
ATOM 4954 N N . ASP A 1 637 ? -26.398 -8.909 44.089 1.00 85.19 637 ASP A N 1
ATOM 4955 C CA . ASP A 1 637 ? -27.556 -8.432 43.314 1.00 85.19 637 ASP A CA 1
ATOM 4956 C C . ASP A 1 637 ? -27.250 -8.286 41.812 1.00 85.19 637 ASP A C 1
ATOM 4958 O O . ASP A 1 637 ? -28.134 -8.468 40.974 1.00 85.19 637 ASP A O 1
ATOM 4962 N N . LEU A 1 638 ? -25.982 -8.038 41.457 1.00 86.56 638 LEU A N 1
ATOM 4963 C CA . LEU A 1 638 ? -25.535 -7.912 40.069 1.00 86.56 638 LEU A CA 1
ATOM 4964 C C . LEU A 1 638 ? -25.761 -9.165 39.226 1.00 86.56 638 LEU A C 1
ATOM 4966 O O . LEU A 1 638 ? -25.906 -9.038 38.013 1.00 86.56 638 LEU A O 1
ATOM 4970 N N . VAL A 1 639 ? -25.811 -10.355 39.839 1.00 86.06 639 VAL A N 1
ATOM 4971 C CA . VAL A 1 639 ? -26.143 -11.594 39.118 1.00 86.06 639 VAL A CA 1
ATOM 4972 C C . VAL A 1 639 ? -27.490 -11.432 38.414 1.00 86.06 639 VAL A C 1
ATOM 4974 O O . VAL A 1 639 ? -27.593 -11.725 37.230 1.00 86.06 639 VAL A O 1
ATOM 4977 N N . HIS A 1 640 ? -28.492 -10.899 39.117 1.00 85.06 640 HIS A N 1
ATOM 4978 C CA . HIS A 1 640 ? -29.829 -10.681 38.571 1.00 85.06 640 HIS A CA 1
ATOM 4979 C C . HIS A 1 640 ? -29.890 -9.447 37.669 1.00 85.06 640 HIS A C 1
ATOM 4981 O O . HIS A 1 640 ? -30.471 -9.513 36.590 1.00 85.06 640 HIS A O 1
ATOM 4987 N N . ALA A 1 641 ? -29.226 -8.352 38.058 1.00 85.62 641 ALA A N 1
ATOM 4988 C CA . ALA A 1 641 ? -29.200 -7.133 37.249 1.00 85.62 641 ALA A CA 1
ATOM 4989 C C . ALA A 1 641 ? -28.628 -7.372 35.839 1.00 85.62 641 ALA A C 1
ATOM 4991 O O . ALA A 1 641 ? -29.082 -6.748 34.885 1.00 85.62 641 ALA A O 1
ATOM 4992 N N . TYR A 1 642 ? -27.644 -8.267 35.691 1.00 89.00 642 TYR A N 1
ATOM 4993 C CA . TYR A 1 642 ? -27.094 -8.635 34.382 1.00 89.00 642 TYR A CA 1
ATOM 4994 C C . TYR A 1 642 ? -27.912 -9.704 33.647 1.00 89.00 642 TYR A C 1
ATOM 4996 O O . TYR A 1 642 ? -27.926 -9.692 32.415 1.00 89.00 642 TYR A O 1
ATOM 5004 N N . ASP A 1 643 ? -28.613 -10.586 34.360 1.00 85.25 643 ASP A N 1
ATOM 5005 C CA . ASP A 1 643 ? -29.479 -11.610 33.753 1.00 85.25 643 ASP A CA 1
ATOM 5006 C C . ASP A 1 643 ? -30.642 -10.959 32.976 1.00 85.25 643 ASP A C 1
ATOM 5008 O O . ASP A 1 643 ? -30.997 -11.377 31.874 1.00 85.25 643 ASP A O 1
ATOM 5012 N N . GLU A 1 644 ? -31.149 -9.827 33.475 1.00 84.62 644 GLU A N 1
ATOM 5013 C CA . GLU A 1 644 ? -32.182 -9.018 32.812 1.00 84.62 644 GLU A CA 1
ATOM 5014 C C . GLU A 1 644 ? -31.705 -8.320 31.517 1.00 84.62 644 GLU A C 1
ATOM 5016 O O . GLU A 1 644 ? -32.524 -7.838 30.732 1.00 84.62 644 GLU A O 1
ATOM 5021 N N . LEU A 1 645 ? -30.392 -8.274 31.246 1.00 82.62 645 LEU A N 1
ATOM 5022 C CA . LEU A 1 645 ? -29.794 -7.513 30.135 1.00 82.62 645 LEU A CA 1
ATOM 5023 C C . LEU A 1 645 ? -29.510 -8.336 28.868 1.00 82.62 645 LEU A C 1
ATOM 5025 O O . LEU A 1 645 ? -28.751 -7.889 27.997 1.00 82.62 645 LEU A O 1
ATOM 5029 N N . ALA A 1 646 ? -30.129 -9.514 28.736 1.00 80.31 646 ALA A N 1
ATOM 5030 C CA . ALA A 1 646 ? -29.889 -10.451 27.633 1.00 80.31 646 ALA A CA 1
ATOM 5031 C C . ALA A 1 646 ? -28.384 -10.743 27.443 1.00 80.31 646 ALA A C 1
ATOM 5033 O O . ALA A 1 646 ? -27.843 -10.692 26.330 1.00 80.31 646 ALA A O 1
ATOM 5034 N N . LEU A 1 647 ? -27.702 -10.982 28.564 1.00 88.50 647 LEU A N 1
ATOM 5035 C CA . LEU A 1 647 ? -26.305 -11.399 28.650 1.00 88.50 647 LEU A CA 1
ATOM 5036 C C . LEU A 1 647 ? -26.254 -12.897 28.956 1.00 88.50 647 LEU A C 1
ATOM 5038 O O . LEU A 1 647 ? -27.117 -13.418 29.656 1.00 88.50 647 LEU A O 1
ATOM 5042 N N . ASN A 1 648 ? -25.216 -13.592 28.494 1.00 89.81 648 ASN A N 1
ATOM 5043 C CA . ASN A 1 648 ? -24.896 -14.900 29.055 1.00 89.81 648 ASN A CA 1
ATOM 5044 C C . ASN A 1 648 ? -24.188 -14.699 30.398 1.00 89.81 648 ASN A C 1
ATOM 5046 O O . ASN A 1 648 ? -23.011 -14.328 30.433 1.00 89.81 648 ASN A O 1
ATOM 5050 N N . VAL A 1 649 ? -24.919 -14.897 31.494 1.00 90.19 649 VAL A N 1
ATOM 5051 C CA . VAL A 1 649 ? -24.401 -14.709 32.851 1.00 90.19 649 VAL A CA 1
ATOM 5052 C C . VAL A 1 649 ? -23.892 -16.034 33.409 1.00 90.19 649 VAL A C 1
ATOM 5054 O O . VAL A 1 649 ? -24.653 -16.977 33.632 1.00 90.19 649 VAL A O 1
ATOM 5057 N N . ARG A 1 650 ? -22.592 -16.103 33.700 1.00 90.56 650 ARG A N 1
ATOM 5058 C CA . ARG A 1 650 ? -21.976 -17.222 34.420 1.00 90.56 650 ARG A CA 1
ATOM 5059 C C . ARG A 1 650 ? -21.581 -16.748 35.804 1.00 90.56 650 ARG A C 1
ATOM 5061 O O . ARG A 1 650 ? -20.654 -15.968 35.951 1.00 90.56 650 ARG A O 1
ATOM 5068 N N . ALA A 1 651 ? -22.269 -17.234 36.828 1.00 88.25 651 ALA A N 1
ATOM 5069 C CA . ALA A 1 651 ? -21.990 -16.867 38.213 1.00 88.25 651 ALA A CA 1
ATOM 5070 C C . ALA A 1 651 ? -21.723 -18.099 39.079 1.00 88.25 651 ALA A C 1
ATOM 5072 O O . ALA A 1 651 ? -22.378 -19.133 38.907 1.00 88.25 651 ALA A O 1
ATOM 5073 N N . ALA A 1 652 ? -20.808 -17.967 40.041 1.00 85.88 652 ALA A N 1
ATOM 5074 C CA . ALA A 1 652 ? -20.606 -18.963 41.090 1.00 85.88 652 ALA A CA 1
ATOM 5075 C C . ALA A 1 652 ? -21.907 -19.211 41.883 1.00 85.88 652 ALA A C 1
ATOM 5077 O O . ALA A 1 652 ? -22.660 -18.282 42.183 1.00 85.88 652 ALA A O 1
ATOM 5078 N N . ASP A 1 653 ? -22.167 -20.460 42.278 1.00 84.38 653 ASP A N 1
ATOM 5079 C CA . ASP A 1 653 ? -23.419 -20.832 42.962 1.00 84.38 653 ASP A CA 1
ATOM 5080 C C . ASP A 1 653 ? -23.580 -20.181 44.345 1.00 84.38 653 ASP A C 1
ATOM 5082 O O . ASP A 1 653 ? -24.692 -20.023 44.854 1.00 84.38 653 ASP A O 1
ATOM 5086 N N . THR A 1 654 ? -22.474 -19.783 44.976 1.00 83.19 654 THR A N 1
ATOM 5087 C CA . THR A 1 654 ? -22.479 -18.952 46.187 1.00 83.19 654 THR A CA 1
ATOM 5088 C C . THR A 1 654 ? -23.070 -17.570 45.911 1.00 83.19 654 THR A C 1
ATOM 5090 O O . THR A 1 654 ? -23.943 -17.137 46.658 1.00 83.19 654 THR A O 1
ATOM 5093 N N . LEU A 1 655 ? -22.672 -16.919 44.812 1.00 84.81 655 LEU A N 1
ATOM 5094 C CA . LEU A 1 655 ? -23.179 -15.603 44.414 1.00 84.81 655 LEU A CA 1
ATOM 5095 C C . LEU A 1 655 ? -24.643 -15.655 43.986 1.00 84.81 655 LEU A C 1
ATOM 5097 O O . LEU A 1 655 ? -25.404 -14.781 44.383 1.00 84.81 655 LEU A O 1
ATOM 5101 N N . LYS A 1 656 ? -25.067 -16.696 43.255 1.00 84.94 656 LYS A N 1
ATOM 5102 C CA . LYS A 1 656 ? -26.485 -16.878 42.891 1.00 84.94 656 LYS A CA 1
ATOM 5103 C C . LYS A 1 656 ? -27.383 -16.925 44.129 1.00 84.94 656 LYS A C 1
ATOM 5105 O O . LYS A 1 656 ? -28.370 -16.203 44.206 1.00 84.94 656 LYS A O 1
ATOM 5110 N N . ARG A 1 657 ? -27.011 -17.737 45.127 1.00 83.31 657 ARG A N 1
ATOM 5111 C CA . ARG A 1 657 ? -27.764 -17.855 46.389 1.00 83.31 657 ARG A CA 1
ATOM 5112 C C . ARG A 1 657 ? -27.804 -16.540 47.164 1.00 83.31 657 ARG A C 1
ATOM 5114 O O . ARG A 1 657 ? -28.851 -16.178 47.690 1.00 83.31 657 ARG A O 1
ATOM 5121 N N . LEU A 1 658 ? -26.672 -15.841 47.233 1.00 81.50 658 LEU A N 1
ATOM 5122 C CA . LEU A 1 658 ? -26.550 -14.582 47.967 1.00 81.50 658 LEU A CA 1
ATOM 5123 C C . LEU A 1 658 ? -27.330 -13.452 47.273 1.00 81.50 658 LEU A C 1
ATOM 5125 O O . LEU A 1 658 ? -28.016 -12.693 47.948 1.00 81.50 658 LEU A O 1
ATOM 5129 N N . GLY A 1 659 ? -27.317 -13.403 45.938 1.00 81.56 659 GLY A N 1
ATOM 5130 C CA . GLY A 1 659 ? -28.116 -12.472 45.139 1.00 81.56 659 GLY A CA 1
ATOM 5131 C C . GLY A 1 659 ? -29.621 -12.657 45.340 1.00 81.56 659 GLY A C 1
ATOM 5132 O O . GLY A 1 659 ? -30.318 -11.682 45.608 1.00 81.56 659 GLY A O 1
ATOM 5133 N N . SER A 1 660 ? -30.116 -13.900 45.321 1.00 84.31 660 SER A N 1
ATOM 5134 C CA . SER A 1 660 ? -31.538 -14.176 45.581 1.00 84.31 660 SER A CA 1
ATOM 5135 C C . SER A 1 660 ? -31.957 -13.822 47.012 1.00 84.31 660 SER A C 1
ATOM 5137 O O . SER A 1 660 ? -33.075 -13.365 47.227 1.00 84.31 660 SER A O 1
ATOM 5139 N N . ALA A 1 661 ? -31.064 -13.991 47.992 1.00 80.56 661 ALA A N 1
ATOM 5140 C CA . ALA A 1 661 ? -31.326 -13.607 49.378 1.00 80.56 661 ALA A CA 1
ATOM 5141 C C . ALA A 1 661 ? -31.366 -12.083 49.591 1.00 80.56 661 ALA A C 1
ATOM 5143 O O . ALA A 1 661 ? -32.028 -11.632 50.515 1.00 80.56 661 ALA A O 1
ATOM 5144 N N . LEU A 1 662 ? -30.670 -11.298 48.760 1.00 77.56 662 LEU A N 1
ATOM 5145 C CA . LEU A 1 662 ? -30.679 -9.830 48.818 1.00 77.56 662 LEU A CA 1
ATOM 5146 C C . LEU A 1 662 ? -31.906 -9.199 48.136 1.00 77.56 662 LEU A C 1
ATOM 5148 O O . LEU A 1 662 ? -32.167 -8.017 48.349 1.00 77.56 662 LEU A O 1
ATOM 5152 N N . GLN A 1 663 ? -32.632 -9.953 47.303 1.00 72.12 663 GLN A N 1
ATOM 5153 C CA . GLN A 1 663 ? -33.878 -9.505 46.666 1.00 72.12 663 GLN A CA 1
ATOM 5154 C C . GLN A 1 663 ? -35.136 -9.769 47.510 1.00 72.12 663 GLN A C 1
ATOM 5156 O O . GLN A 1 663 ? -36.164 -9.138 47.263 1.00 72.12 663 GLN A O 1
ATOM 5161 N N . ALA A 1 664 ? -35.063 -10.719 48.448 1.00 56.62 664 ALA A N 1
ATOM 5162 C CA . ALA A 1 664 ? -36.135 -11.076 49.378 1.00 56.62 664 ALA A CA 1
ATOM 5163 C C . ALA A 1 664 ? -36.144 -10.146 50.596 1.00 56.62 664 ALA A C 1
ATOM 5165 O O . ALA A 1 664 ? -37.262 -9.820 51.062 1.00 56.62 664 ALA A O 1
#

pLDDT: mean 76.56, std 17.54, range [25.2, 97.62]

Sequence (664 aa):
MAGNLYTDNRQDLLGVVAQALRARDWTLMFTANAQRRAGQLHQSGCVDIESVTRIKRTGAIQIKASVRSQTDRYSSYRTRIELIDPGDDPQLDFSCACPVGYACKHAAAVLLEVLAPAEDLNDADAHLPLPPPSMANSAQRRALIQQLEREAGALGYTLAEVLAQPPADTSSADSDLDAQDLGNLRAWTQWLDRLELPPAQPPASYQELQFRLQCKGPHLQVQILARRPDGRGKTPAFAFLPNLLGGGADPWKQIAPADRTLLMQVLTCQRVQQYSEDRVLLGTHGEQTLEGLLERGVSLINGLALRPGAARQAAPGWAVRPDGSQQLQAQIAPPAEIVAIDRLWYVDSGSGEIGPVTGLTVVELERLRRAPPLRPAVMRRLGDRLRSLPDFPMPVAIEARPLGALTGARLKLLKPVDHLSESATEARFAALSYRYGDIWVEHDYLRTDVSHADGSVHTRGQRDWGAEDRWQKQLRLVGLVPVRERYYTPQPWWMPAQSPATPEVWLNLLEPLRKAGIEVELDAGFPLRLEPEPDEWYADLESTEGSPWFDLELGIRIGEERVSLLPILVKALASKSLALTPPPGEAADATWLAPIDDRRRVRLPLSKVRTLMAPILEWLAQLGSSKSLKLPALRADLVHAYDELALNVRAADTLKRLGSALQA

Radius of gyration: 39.93 Å; chains: 1; bounding box: 117×73×95 Å